Protein AF-A0A1V5BJ91-F1 (afdb_monomer)

Solvent-accessible surface area (backbone atoms only — not comparable to full-atom values): 29374 Å² total; per-residue (Å²): 130,86,78,80,78,61,57,25,92,86,73,75,74,39,47,30,72,80,47,82,57,59,70,78,76,78,72,52,69,65,53,53,50,29,50,52,34,50,55,51,46,52,53,51,51,53,57,59,66,67,35,78,90,39,49,66,51,52,52,52,47,48,52,60,39,53,72,54,36,60,68,90,75,55,56,88,87,44,61,71,61,51,52,46,49,53,50,41,41,36,58,43,37,64,38,96,88,72,43,26,49,47,53,47,45,71,74,65,54,94,64,92,69,52,76,62,35,57,52,40,50,55,58,48,51,72,43,51,59,48,50,27,35,29,76,37,71,40,84,85,48,8,36,34,33,29,33,71,83,81,65,49,75,45,63,33,52,35,54,70,60,38,76,79,59,58,69,52,24,28,31,49,39,37,64,35,72,43,74,97,43,28,30,66,68,68,89,57,49,83,33,58,49,81,54,48,64,62,50,53,52,49,51,55,50,53,52,54,50,55,40,60,76,65,72,49,89,81,83,66,66,64,68,54,36,35,73,38,40,52,54,53,52,24,50,53,53,52,54,70,68,48,75,75,89,64,96,59,101,64,75,88,57,68,66,36,72,52,60,31,48,34,83,51,41,67,64,54,51,54,46,42,72,72,37,90,51,34,45,73,75,45,81,44,54,49,100,85,67,50,79,56,37,34,34,28,41,31,43,46,75,75,78,80,65,95,64,98,62,97,83,69,92,82,68,94,52,53,72,52,30,38,37,40,40,34,70,55,32,38,33,43,37,10,63,37,70,69,47,38,52,49,51,49,50,50,47,52,72,75,34,54,92,47,38,53,81,71,69,82,90,59,87,67,83,76,81,85,92,84,77,94,80,76,101,70,80,56,90,41,73,48,54,47,53,17,49,52,48,31,48,55,49,35,57,76,71,70,53,53,73,67,49,49,53,16,44,48,49,50,52,48,57,47,43,72,71,67,62,71,86,61,88,57,39,47,50,56,16,41,12,50,51,52,43,45,38,56,29,58,68,54,85,85,80,49,64,59,61,46,16,55,77,52,74,42,59,43,70,60,28,52,53,48,27,52,48,53,36,63,76,68,64,36,30,63,32,35,79,90,37,37,83,53,75,68,97,65,99,80,71,98,80,78,74,59,43,53,87,70,42,94,88,112

Secondary structure (DSSP, 8-state):
-----PBPTTSS-SBGGGTTT-------HHHHHHHHHHHHHHHHHHHHHTSGGGHHHHHHHHHHHHTTS-TTT--TT-HHHHHHHHHHHHHT-B-TTSSBHHHHHHHH-SSPPPHHHHHHHHHHHT--EEEEEEEEEETTTEEEEEETTT--EEEEE-TTHHHHPPTT-EEEEEEEEETTEEEE-S-PEEE-GGGHHHHHHHHHHHHHHHHHHTT-S---SHHHHHHTHHHHHHHHHHHHHS----SS-------EEEEEEBS-HHHHHHHHHH-TTEEEEEEEE-TTS-EEEEEEEEE------SS--TT-----PPEEEEEEEETTEEEEEESSHHHHHHHHHHHHHH-TTTBPPP-TTSS-----SS----S---SSHHHHHHHHHHHHHHHHTT--HHHHHHHHHHHHHHHHHH----S-HHHHHHHHHHHHHHHTT-SS--HHHHHHHHT--HHHHHHHHHHHHHHHT-BTT-TTT-SSPPSSS--TT-PPBGGG-TT-

Radius of gyration: 28.63 Å; Cα contacts (8 Å, |Δi|>4): 679; chains: 1; bounding box: 85×77×80 Å

Structure (mmCIF, N/CA/C/O backbone):
data_AF-A0A1V5BJ91-F1
#
_entry.id   AF-A0A1V5BJ91-F1
#
loop_
_atom_site.group_PDB
_atom_site.id
_atom_site.type_symbol
_atom_site.label_atom_id
_atom_site.label_alt_id
_atom_site.label_comp_id
_atom_site.label_asym_id
_atom_site.label_entity_id
_atom_site.label_seq_id
_atom_site.pdbx_PDB_ins_code
_atom_site.Cartn_x
_atom_site.Cartn_y
_atom_site.Cartn_z
_atom_site.occupancy
_atom_site.B_iso_or_equiv
_atom_site.auth_seq_id
_atom_site.auth_comp_id
_atom_site.auth_asym_id
_atom_site.auth_atom_id
_atom_site.pdbx_PDB_model_num
ATOM 1 N N . MET A 1 1 ? -13.075 51.260 29.180 1.00 34.50 1 MET A N 1
ATOM 2 C CA . MET A 1 1 ? -13.580 49.971 29.704 1.00 34.50 1 MET A CA 1
ATOM 3 C C . MET A 1 1 ? -12.516 48.906 29.466 1.00 34.50 1 MET A C 1
ATOM 5 O O . MET A 1 1 ? -12.032 48.839 28.341 1.00 34.50 1 MET A O 1
ATOM 9 N N . PRO A 1 2 ? -12.082 48.136 30.478 1.00 40.62 2 PRO A N 1
ATOM 10 C CA . PRO A 1 2 ? -11.040 47.129 30.297 1.00 40.62 2 PRO A CA 1
ATOM 11 C C . PRO A 1 2 ? -11.606 45.958 29.487 1.00 40.62 2 PRO A C 1
ATOM 13 O O . PRO A 1 2 ? -12.608 45.363 29.877 1.00 40.62 2 PRO A O 1
ATOM 16 N N . GLY A 1 3 ? -10.988 45.655 28.343 1.00 44.25 3 GLY A N 1
ATOM 17 C CA . GLY A 1 3 ? -11.415 44.579 27.451 1.00 44.25 3 GLY A CA 1
ATOM 18 C C . GLY A 1 3 ? -11.381 43.223 28.154 1.00 44.25 3 GLY A C 1
ATOM 19 O O . GLY A 1 3 ? -10.337 42.781 28.636 1.00 44.25 3 GLY A O 1
ATOM 20 N N . THR A 1 4 ? -12.531 42.556 28.216 1.00 50.44 4 THR A N 1
ATOM 21 C CA . THR A 1 4 ? -12.681 41.205 28.760 1.00 50.44 4 THR A CA 1
ATOM 22 C C . THR A 1 4 ? -11.786 40.233 27.989 1.00 50.44 4 THR A C 1
ATOM 24 O O . THR A 1 4 ? -12.073 39.895 26.838 1.00 50.44 4 THR A O 1
ATOM 27 N N . LYS A 1 5 ? -10.693 39.778 28.614 1.00 57.81 5 LYS A N 1
ATOM 28 C CA . LYS A 1 5 ? -9.839 38.711 28.075 1.00 57.81 5 LYS A CA 1
ATOM 29 C C . LYS A 1 5 ? -10.658 37.423 28.015 1.00 57.81 5 LYS A C 1
ATOM 31 O O . LYS A 1 5 ? -10.879 36.789 29.043 1.00 57.81 5 LYS A O 1
ATOM 36 N N . LYS A 1 6 ? -11.127 37.058 26.818 1.00 60.38 6 LYS A N 1
ATOM 37 C CA . LYS A 1 6 ? -11.858 35.806 26.586 1.00 60.38 6 LYS A CA 1
ATOM 38 C C . LYS A 1 6 ? -10.994 34.619 27.037 1.00 60.38 6 LYS A C 1
ATOM 40 O O . LYS A 1 6 ? -9.836 34.484 26.632 1.00 60.38 6 LYS A O 1
ATOM 45 N N . SER A 1 7 ? -11.557 33.789 27.909 1.00 70.31 7 SER A N 1
ATOM 46 C CA . SER A 1 7 ? -10.964 32.533 28.365 1.00 70.31 7 SER A CA 1
ATOM 47 C C . SER A 1 7 ? -10.881 31.526 27.214 1.00 70.31 7 SER A C 1
ATOM 49 O O . SER A 1 7 ? -11.640 31.583 26.246 1.00 70.31 7 SER A O 1
ATOM 51 N N . CYS A 1 8 ? -9.906 30.622 27.285 1.00 65.81 8 CYS A N 1
ATOM 52 C CA . CYS A 1 8 ? -9.668 29.626 26.248 1.00 65.81 8 CYS A CA 1
ATOM 53 C C . CYS A 1 8 ? -10.825 28.602 26.177 1.00 65.81 8 CYS A C 1
ATOM 55 O O . CYS A 1 8 ? -11.201 28.056 27.218 1.00 65.81 8 CYS A O 1
ATOM 57 N N . PRO A 1 9 ? -11.347 28.266 24.978 1.00 62.84 9 PRO A N 1
ATOM 58 C CA . PRO A 1 9 ? -12.502 27.374 24.818 1.00 62.84 9 PRO A CA 1
ATOM 59 C C . PRO A 1 9 ? -12.234 25.903 25.182 1.00 62.84 9 PRO A C 1
ATOM 61 O O . PRO A 1 9 ? -13.166 25.110 25.209 1.00 62.84 9 PRO A O 1
ATOM 64 N N . CYS A 1 10 ? -10.993 25.518 25.503 1.00 67.56 10 CYS A N 1
ATOM 65 C CA . CYS A 1 10 ? -10.664 24.166 25.975 1.00 67.56 10 CYS A CA 1
ATOM 66 C C . CYS A 1 10 ? -11.015 23.910 27.453 1.00 67.56 10 CYS A C 1
ATOM 68 O O . CYS A 1 10 ? -10.713 22.839 27.972 1.00 67.56 10 CYS A O 1
ATOM 70 N N . GLY A 1 11 ? -11.594 24.895 28.149 1.00 61.81 11 GLY A N 1
ATOM 71 C CA . GLY A 1 11 ? -12.008 24.763 29.549 1.00 61.81 11 GLY A CA 1
ATOM 72 C C . GLY A 1 11 ? -10.886 24.951 30.577 1.00 61.81 11 GLY A C 1
ATOM 73 O O . GLY A 1 11 ? -11.110 24.759 31.765 1.00 61.81 11 GLY A O 1
ATOM 74 N N . SER A 1 12 ? -9.685 25.368 30.163 1.00 73.81 12 SER A N 1
ATOM 75 C CA . SER A 1 12 ? -8.521 25.513 31.058 1.00 73.81 12 SER A CA 1
ATOM 76 C C . SER A 1 12 ? -8.519 26.772 31.937 1.00 73.81 12 SER A C 1
ATOM 78 O O . SER A 1 12 ? -7.616 26.944 32.755 1.00 73.81 12 SER A O 1
ATOM 80 N N . GLY A 1 13 ? -9.452 27.706 31.720 1.00 73.19 13 GLY A N 1
ATOM 81 C CA . GLY A 1 13 ? -9.524 28.990 32.434 1.00 73.19 13 GLY A CA 1
ATOM 82 C C . GLY A 1 13 ? -8.414 30.001 32.097 1.00 73.19 13 GLY A C 1
ATOM 83 O O . GLY A 1 13 ? -8.444 31.129 32.580 1.00 73.19 13 GLY A O 1
ATOM 84 N N . ARG A 1 14 ? -7.439 29.645 31.249 1.00 74.94 14 ARG A N 1
ATOM 85 C CA . ARG A 1 14 ? -6.328 30.530 30.847 1.00 74.94 14 ARG A CA 1
ATOM 86 C C . ARG A 1 14 ? -6.708 31.408 29.640 1.00 74.94 14 ARG A C 1
ATOM 88 O O . ARG A 1 14 ? -7.556 30.992 28.849 1.00 74.94 14 ARG A O 1
ATOM 95 N N . PRO A 1 15 ? -6.081 32.586 29.433 1.00 76.44 15 PRO A N 1
ATOM 96 C CA . PRO A 1 15 ? -6.263 33.375 28.209 1.00 76.44 15 PRO A CA 1
ATOM 97 C C . PRO A 1 15 ? -5.859 32.573 26.965 1.00 76.44 15 PRO A C 1
ATOM 99 O O . PRO A 1 15 ? -4.839 31.882 26.998 1.00 76.44 15 PRO A O 1
ATOM 102 N N . TYR A 1 16 ? -6.627 32.683 25.874 1.00 70.69 16 TYR A N 1
ATOM 103 C CA . TYR A 1 16 ? -6.420 31.906 24.639 1.00 70.69 16 TYR A CA 1
ATOM 104 C C . TYR A 1 16 ? -4.967 31.954 24.132 1.00 70.69 16 TYR A C 1
ATOM 106 O O . TYR A 1 16 ? -4.357 30.907 23.922 1.00 70.69 16 TYR A O 1
ATOM 114 N N . GLU A 1 17 ? -4.377 33.147 24.055 1.00 66.19 17 GLU A N 1
ATOM 115 C CA . GLU A 1 17 ? -2.994 33.399 23.609 1.00 66.19 17 GLU A CA 1
ATOM 116 C C . GLU A 1 17 ? -1.922 32.690 24.451 1.00 66.19 17 GLU A C 1
ATOM 118 O O . GLU A 1 17 ? -0.818 32.472 23.969 1.00 66.19 17 GLU A O 1
ATOM 123 N N . LYS A 1 18 ? -2.234 32.322 25.702 1.00 72.31 18 LYS A N 1
ATOM 124 C CA . LYS A 1 18 ? -1.334 31.622 26.639 1.00 72.31 18 LYS A CA 1
ATOM 125 C C . LYS A 1 18 ? -1.731 30.156 26.871 1.00 72.31 18 LYS A C 1
ATOM 127 O O . LYS A 1 18 ? -1.223 29.517 27.791 1.00 72.31 18 LYS A O 1
ATOM 132 N N . CYS A 1 19 ? -2.670 29.634 26.083 1.00 74.12 19 CYS A N 1
ATOM 133 C CA . CYS A 1 19 ? -3.162 28.263 26.173 1.00 74.12 19 CYS A CA 1
ATOM 134 C C . CYS A 1 19 ? -3.175 27.608 24.784 1.00 74.12 19 CYS A C 1
ATOM 136 O O . CYS A 1 19 ? -2.112 27.272 24.275 1.00 74.12 19 CYS A O 1
ATOM 138 N N . CYS A 1 20 ? -4.336 27.455 24.142 1.00 65.25 20 CYS A N 1
ATOM 139 C CA . CYS A 1 20 ? -4.428 26.850 22.808 1.00 65.25 20 CYS A CA 1
ATOM 140 C C . CYS A 1 20 ? -3.846 27.733 21.691 1.00 65.25 20 CYS A C 1
ATOM 142 O O . CYS A 1 20 ? -3.499 27.215 20.634 1.00 65.25 20 CYS A O 1
ATOM 144 N N . GLY A 1 21 ? -3.709 29.041 21.926 1.00 58.97 21 GLY A N 1
ATOM 145 C CA . GLY A 1 21 ? -3.065 29.986 21.012 1.00 58.97 21 GLY A CA 1
ATOM 146 C C . GLY A 1 21 ? -1.539 29.860 20.959 1.00 58.97 21 GLY A C 1
ATOM 147 O O . GLY A 1 21 ? -0.929 30.334 20.005 1.00 58.97 21 GLY A O 1
ATOM 148 N N . VAL A 1 22 ? -0.907 29.161 21.913 1.00 54.69 22 VAL A N 1
ATOM 149 C CA . VAL A 1 22 ? 0.533 28.845 21.869 1.00 54.69 22 VAL A CA 1
ATOM 150 C C . VAL A 1 22 ? 0.757 27.583 21.031 1.00 54.69 22 VAL A C 1
ATOM 152 O O . VAL A 1 22 ? 1.298 26.587 21.499 1.00 54.69 22 VAL A O 1
ATOM 155 N N . ARG A 1 23 ? 0.362 27.595 19.756 1.00 44.75 23 ARG A N 1
ATOM 156 C CA . ARG A 1 23 ? 0.898 26.636 18.778 1.00 44.75 23 ARG A CA 1
ATOM 157 C C . ARG A 1 23 ? 2.163 27.229 18.161 1.00 44.75 23 ARG A C 1
ATOM 159 O O . ARG A 1 23 ? 2.206 27.563 16.984 1.00 44.75 23 ARG A O 1
ATOM 166 N N . LYS A 1 24 ? 3.230 27.342 18.959 1.00 42.47 24 LYS A N 1
ATOM 167 C CA . LYS A 1 24 ? 4.583 27.362 18.385 1.00 42.47 24 LYS A CA 1
ATOM 168 C C . LYS A 1 24 ? 4.884 25.937 17.934 1.00 42.47 24 LYS A C 1
ATOM 170 O O . LYS A 1 24 ? 5.430 25.143 18.694 1.00 42.47 24 LYS A O 1
ATOM 175 N N . VAL A 1 25 ? 4.467 25.589 16.719 1.00 45.81 25 VAL A N 1
ATOM 176 C CA . VAL A 1 25 ? 4.945 24.367 16.070 1.00 45.81 25 VAL A CA 1
ATOM 177 C C . VAL A 1 25 ? 6.404 24.624 15.704 1.00 45.81 25 VAL A C 1
ATOM 179 O O . VAL A 1 25 ? 6.700 25.216 14.671 1.00 45.81 25 VAL A O 1
ATOM 182 N N . TYR A 1 26 ? 7.324 24.252 16.594 1.00 45.22 26 TYR A N 1
ATOM 183 C CA . TYR A 1 26 ? 8.732 24.125 16.238 1.00 45.22 26 TYR A CA 1
ATOM 184 C C . TYR A 1 26 ? 8.843 22.930 15.289 1.00 45.22 26 TYR A C 1
ATOM 186 O O . TYR A 1 26 ? 8.999 21.792 15.724 1.00 45.22 26 TYR A O 1
ATOM 194 N N . TYR A 1 27 ? 8.726 23.164 13.983 1.00 55.75 27 TYR A N 1
ATOM 195 C CA . TYR A 1 27 ? 9.262 22.206 13.027 1.00 55.75 27 TYR A CA 1
ATOM 196 C C . TYR A 1 27 ? 10.779 22.246 13.188 1.00 55.75 27 TYR A C 1
ATOM 198 O O . TYR A 1 27 ? 11.406 23.256 12.871 1.00 55.75 27 TYR A O 1
ATOM 206 N N . SER A 1 28 ? 11.367 21.180 13.735 1.00 75.44 28 SER A N 1
ATOM 207 C CA . SER A 1 28 ? 12.820 21.030 13.702 1.00 75.44 28 SER A CA 1
ATOM 208 C C . SER A 1 28 ? 13.252 21.077 12.236 1.00 75.44 28 SER A C 1
ATOM 210 O O . SER A 1 28 ? 12.824 20.239 11.441 1.00 75.44 28 SER A O 1
ATOM 212 N N . LEU A 1 29 ? 14.061 22.076 11.867 1.00 83.12 29 LEU A N 1
ATOM 213 C CA . LEU A 1 29 ? 14.618 22.185 10.514 1.00 83.12 29 LEU A CA 1
ATOM 214 C C . LEU A 1 29 ? 15.386 20.912 10.141 1.00 83.12 29 LEU A C 1
ATOM 216 O O . LEU A 1 29 ? 15.355 20.493 8.988 1.00 83.12 29 LEU A O 1
ATOM 220 N N . ASP A 1 30 ? 16.009 20.266 11.127 1.00 90.06 30 ASP A N 1
ATOM 221 C CA . ASP A 1 30 ? 16.682 18.985 10.946 1.00 90.06 30 ASP A CA 1
ATOM 222 C C . ASP A 1 30 ? 15.690 17.864 10.600 1.00 90.06 30 ASP A C 1
ATOM 224 O O . ASP A 1 30 ? 15.882 17.139 9.629 1.00 90.06 30 ASP A O 1
ATOM 228 N N . GLN A 1 31 ? 14.546 17.790 11.288 1.00 91.06 31 GLN A N 1
ATOM 229 C CA . GLN A 1 31 ? 13.496 16.814 10.965 1.00 91.06 31 GLN A CA 1
ATOM 230 C C . GLN A 1 31 ? 12.914 17.022 9.556 1.00 91.06 31 GLN A C 1
ATOM 232 O O . GLN A 1 31 ? 12.545 16.061 8.885 1.00 91.06 31 GLN A O 1
ATOM 237 N N . VAL A 1 32 ? 12.847 18.264 9.067 1.00 88.81 32 VAL A N 1
ATOM 238 C CA . VAL A 1 32 ? 12.448 18.541 7.676 1.00 88.81 32 VAL A CA 1
ATOM 239 C C . VAL A 1 32 ? 13.469 17.968 6.687 1.00 88.81 32 VAL A C 1
ATOM 241 O O . VAL A 1 32 ? 13.064 17.376 5.687 1.00 88.81 32 VAL A O 1
ATOM 244 N N . ARG A 1 33 ? 14.772 18.072 6.982 1.00 92.06 33 ARG A N 1
ATOM 245 C CA . ARG A 1 33 ? 15.838 17.462 6.167 1.00 92.06 33 ARG A CA 1
ATOM 246 C C . ARG A 1 33 ? 15.748 15.940 6.166 1.00 92.06 33 ARG A C 1
ATOM 248 O O . ARG A 1 33 ? 15.809 15.354 5.090 1.00 92.06 33 ARG A O 1
ATOM 255 N N . TRP A 1 34 ? 15.505 15.318 7.323 1.00 95.19 34 TRP A N 1
ATOM 256 C CA . TRP A 1 34 ? 15.258 13.874 7.418 1.00 95.19 34 TRP A CA 1
ATOM 257 C C . TRP A 1 34 ? 14.111 13.427 6.512 1.00 95.19 34 TRP A C 1
ATOM 259 O O . TRP A 1 34 ? 14.257 12.459 5.770 1.00 95.19 34 TRP A O 1
ATOM 269 N N . ARG A 1 35 ? 12.985 14.151 6.520 1.00 90.44 35 ARG A N 1
ATOM 270 C CA . ARG A 1 35 ? 11.835 13.835 5.656 1.00 90.44 35 ARG A CA 1
ATOM 271 C C . ARG A 1 35 ? 12.164 13.979 4.174 1.00 90.44 35 ARG A C 1
ATOM 273 O O . ARG A 1 35 ? 11.787 13.114 3.392 1.00 90.44 35 ARG A O 1
ATOM 280 N N . HIS A 1 36 ? 12.872 15.041 3.791 1.00 92.19 36 HIS A N 1
ATOM 281 C CA . HIS A 1 36 ? 13.295 15.231 2.404 1.00 92.19 36 HIS A CA 1
ATOM 282 C C . HIS A 1 36 ? 14.242 14.112 1.949 1.00 92.19 36 HIS A C 1
ATOM 284 O O . HIS A 1 36 ? 14.042 13.531 0.887 1.00 92.19 36 HIS A O 1
ATOM 290 N N . ALA A 1 37 ? 15.232 13.761 2.775 1.00 95.44 37 ALA A N 1
ATOM 291 C CA . ALA A 1 37 ? 16.140 12.649 2.507 1.00 95.44 37 ALA A CA 1
ATOM 292 C C . ALA A 1 37 ? 15.395 11.309 2.394 1.00 95.44 37 ALA A C 1
ATOM 294 O O . ALA A 1 37 ? 15.694 10.522 1.505 1.00 95.44 37 ALA A O 1
ATOM 295 N N . GLY A 1 38 ? 14.385 11.066 3.237 1.00 94.12 38 GLY A N 1
ATOM 296 C CA . GLY A 1 38 ? 13.535 9.877 3.135 1.00 94.12 38 GLY A CA 1
ATOM 297 C C . GLY A 1 38 ? 12.744 9.823 1.827 1.00 94.12 38 GLY A C 1
ATOM 298 O O . GLY A 1 38 ? 12.737 8.796 1.152 1.00 94.12 38 GLY A O 1
ATOM 299 N N . GLN A 1 39 ? 12.115 10.927 1.421 1.00 91.62 39 GLN A N 1
ATOM 300 C CA . GLN A 1 39 ? 11.392 10.992 0.145 1.00 91.62 39 GLN A CA 1
ATOM 301 C C . GLN A 1 39 ? 12.312 10.732 -1.052 1.00 91.62 39 GLN A C 1
ATOM 303 O O . GLN A 1 39 ? 11.964 9.951 -1.938 1.00 91.62 39 GLN A O 1
ATOM 308 N N . GLU A 1 40 ? 13.500 11.331 -1.045 1.00 93.38 40 GLU A N 1
ATOM 309 C CA . GLU A 1 40 ? 14.473 11.156 -2.119 1.00 93.38 40 GLU A CA 1
ATOM 310 C C . GLU A 1 40 ? 15.044 9.732 -2.153 1.00 93.38 40 GLU A C 1
ATOM 312 O O . GLU A 1 40 ? 15.123 9.123 -3.220 1.00 93.38 40 GLU A O 1
ATOM 317 N N . LEU A 1 41 ? 15.342 9.145 -0.989 1.00 95.94 41 LEU A N 1
ATOM 318 C CA . LEU A 1 41 ? 15.795 7.759 -0.889 1.00 95.94 41 LEU A CA 1
ATOM 319 C C . LEU A 1 41 ? 14.749 6.776 -1.432 1.00 95.94 41 LEU A C 1
ATOM 321 O O . LEU A 1 41 ? 15.107 5.839 -2.138 1.00 95.94 41 LEU A O 1
ATOM 325 N N . ARG A 1 42 ? 13.454 6.995 -1.165 1.00 92.94 42 ARG A N 1
ATOM 326 C CA . ARG A 1 42 ? 12.365 6.164 -1.720 1.00 92.94 42 ARG A CA 1
ATOM 327 C C . ARG A 1 42 ? 12.336 6.209 -3.238 1.00 92.94 42 ARG A C 1
ATOM 329 O O . ARG A 1 42 ? 12.209 5.164 -3.871 1.00 92.94 42 ARG A O 1
ATOM 336 N N . ARG A 1 43 ? 12.460 7.410 -3.811 1.00 91.00 43 ARG A N 1
ATOM 337 C CA . ARG A 1 43 ? 12.502 7.607 -5.263 1.00 91.00 43 ARG A CA 1
ATOM 338 C C . ARG A 1 43 ? 13.687 6.853 -5.869 1.00 91.00 43 ARG A C 1
ATOM 340 O O . ARG A 1 43 ? 13.489 6.059 -6.782 1.00 91.00 43 ARG A O 1
ATOM 347 N N . LYS A 1 44 ? 14.887 7.037 -5.305 1.00 95.00 44 LYS A N 1
ATOM 348 C CA . LYS A 1 44 ? 16.119 6.365 -5.748 1.00 95.00 44 LYS A CA 1
ATOM 349 C C . LYS A 1 44 ? 16.036 4.841 -5.628 1.00 95.00 44 LYS A C 1
ATOM 351 O O . LYS A 1 44 ? 16.408 4.150 -6.569 1.00 95.00 44 LYS A O 1
ATOM 356 N N . LEU A 1 45 ? 15.519 4.316 -4.513 1.00 94.62 45 LEU A N 1
ATOM 357 C CA . LEU A 1 45 ? 15.325 2.874 -4.315 1.00 94.62 45 LEU A CA 1
ATOM 358 C C . LEU A 1 45 ? 14.332 2.290 -5.322 1.00 94.62 45 LEU A C 1
ATOM 360 O O . LEU A 1 45 ? 14.595 1.232 -5.883 1.00 94.62 45 LEU A O 1
ATOM 364 N N . GLY A 1 46 ? 13.217 2.982 -5.573 1.00 90.00 46 GLY A N 1
ATOM 365 C CA . GLY A 1 46 ? 12.235 2.558 -6.569 1.00 90.00 46 GLY A CA 1
ATOM 366 C C . GLY A 1 46 ? 12.821 2.513 -7.981 1.00 90.00 46 GLY A C 1
ATOM 367 O O . GLY A 1 46 ? 12.653 1.518 -8.674 1.00 90.00 46 GLY A O 1
ATOM 368 N N . GLU A 1 47 ? 13.558 3.551 -8.384 1.00 89.06 47 GLU A N 1
ATOM 369 C CA . GLU A 1 47 ? 14.231 3.607 -9.691 1.00 89.06 47 GLU A CA 1
ATOM 370 C C . GLU A 1 47 ? 15.335 2.559 -9.833 1.00 89.06 47 GLU A C 1
ATOM 372 O O . GLU A 1 47 ? 15.494 1.970 -10.899 1.00 89.06 47 GLU A O 1
ATOM 377 N N . PHE A 1 48 ? 16.088 2.302 -8.763 1.00 94.12 48 PHE A N 1
ATOM 378 C CA . PHE A 1 48 ? 17.110 1.262 -8.751 1.00 94.12 48 PHE A CA 1
ATOM 379 C C . PHE A 1 48 ? 16.496 -0.135 -8.882 1.00 94.12 48 PHE A C 1
ATOM 381 O O . PHE A 1 48 ? 16.968 -0.937 -9.681 1.00 94.12 48 PHE A O 1
ATOM 388 N N . ALA A 1 49 ? 15.411 -0.408 -8.156 1.00 91.12 49 ALA A N 1
ATOM 389 C CA . ALA A 1 49 ? 14.700 -1.682 -8.211 1.00 91.12 49 ALA A CA 1
ATOM 390 C C . ALA A 1 49 ? 14.034 -1.958 -9.574 1.00 91.12 49 ALA A C 1
ATOM 392 O O . ALA A 1 49 ? 13.836 -3.119 -9.923 1.00 91.12 49 ALA A O 1
ATOM 393 N N . ASP A 1 50 ? 13.698 -0.912 -10.338 1.00 84.06 50 ASP A N 1
ATOM 394 C CA . ASP A 1 50 ? 13.060 -1.004 -11.664 1.00 84.06 50 ASP A CA 1
ATOM 395 C C . ASP A 1 50 ? 14.075 -1.155 -12.820 1.00 84.06 50 ASP A C 1
ATOM 397 O O . ASP A 1 50 ? 13.708 -1.175 -13.996 1.00 84.06 50 ASP A O 1
ATOM 401 N N . GLN A 1 51 ? 15.376 -1.260 -12.520 1.00 81.31 51 GLN A N 1
ATOM 402 C CA . GLN A 1 51 ? 16.400 -1.426 -13.551 1.00 81.31 51 GLN A CA 1
ATOM 403 C C . GLN A 1 51 ? 16.257 -2.767 -14.300 1.00 81.31 51 GLN A C 1
ATOM 405 O O . GLN A 1 51 ? 15.998 -3.803 -13.682 1.00 81.31 51 GLN A O 1
ATOM 410 N N . PRO A 1 52 ? 16.526 -2.807 -15.625 1.00 80.25 52 PRO A N 1
ATOM 411 C CA . PRO A 1 52 ? 16.416 -4.034 -16.422 1.00 80.25 52 PRO A CA 1
ATOM 412 C C . PRO A 1 52 ? 17.277 -5.204 -15.925 1.00 80.25 52 PRO A C 1
ATOM 414 O O . PRO A 1 52 ? 16.927 -6.361 -16.155 1.00 80.25 52 PRO A O 1
ATOM 417 N N . SER A 1 53 ? 18.385 -4.918 -15.235 1.00 83.81 53 SER A N 1
ATOM 418 C CA . SER A 1 53 ? 19.260 -5.917 -14.608 1.00 83.81 53 SER A CA 1
ATOM 419 C C . SER A 1 53 ? 18.527 -6.793 -13.590 1.00 83.81 53 SER A C 1
ATOM 421 O O . SER A 1 53 ? 18.867 -7.966 -13.450 1.00 83.81 53 SER A O 1
ATOM 423 N N . PHE A 1 54 ? 17.494 -6.264 -12.930 1.00 86.62 54 PHE A N 1
ATOM 424 C CA . PHE A 1 54 ? 16.717 -6.977 -11.918 1.00 86.62 54 PHE A CA 1
ATOM 425 C C . PHE A 1 54 ? 15.431 -7.607 -12.464 1.00 86.62 54 PHE A C 1
ATOM 427 O O . PHE A 1 54 ? 14.692 -8.227 -11.704 1.00 86.62 54 PHE A O 1
ATOM 434 N N . ALA A 1 55 ? 15.152 -7.510 -13.769 1.00 76.00 55 ALA A N 1
ATOM 435 C CA . ALA A 1 55 ? 13.877 -7.949 -14.345 1.00 76.00 55 ALA A CA 1
ATOM 436 C C . ALA A 1 55 ? 13.560 -9.435 -14.079 1.00 76.00 55 ALA A C 1
ATOM 438 O O . ALA A 1 55 ? 12.417 -9.788 -13.791 1.00 76.00 55 ALA A O 1
ATOM 439 N N . TRP A 1 56 ? 14.570 -10.310 -14.134 1.00 68.94 56 TRP A N 1
ATOM 440 C CA . TRP A 1 56 ? 14.395 -11.738 -13.842 1.00 68.94 56 TRP A CA 1
ATOM 441 C C . TRP A 1 56 ? 14.132 -12.011 -12.360 1.00 68.94 56 TRP A C 1
ATOM 443 O O . TRP A 1 56 ? 13.278 -12.834 -12.032 1.00 68.94 56 TRP A O 1
ATOM 453 N N . ASP A 1 57 ? 14.846 -11.322 -11.470 1.00 86.69 57 ASP A N 1
ATOM 454 C CA . ASP A 1 57 ? 14.623 -11.391 -10.027 1.00 86.69 57 ASP A CA 1
ATOM 455 C C . ASP A 1 57 ? 13.225 -10.872 -9.662 1.00 86.69 57 ASP A C 1
ATOM 457 O O . ASP A 1 57 ? 12.498 -11.536 -8.925 1.00 86.69 57 ASP A O 1
ATOM 461 N N . ALA A 1 58 ? 12.805 -9.753 -10.254 1.00 79.38 58 ALA A N 1
ATOM 462 C CA . ALA A 1 58 ? 11.474 -9.184 -10.079 1.00 79.38 58 ALA A CA 1
ATOM 463 C C . ALA A 1 58 ? 10.370 -10.144 -10.555 1.00 79.38 58 ALA A C 1
ATOM 465 O O . ALA A 1 58 ? 9.385 -10.343 -9.846 1.00 79.38 58 ALA A O 1
ATOM 466 N N . ALA A 1 59 ? 10.548 -10.798 -11.710 1.00 70.69 59 ALA A N 1
ATOM 467 C CA . ALA A 1 59 ? 9.594 -11.787 -12.215 1.00 70.69 59 ALA A CA 1
ATOM 468 C C . ALA A 1 59 ? 9.463 -13.001 -11.277 1.00 70.69 59 ALA A C 1
ATOM 470 O O . ALA A 1 59 ? 8.349 -13.443 -10.994 1.00 70.69 59 ALA A O 1
ATOM 471 N N . ARG A 1 60 ? 10.582 -13.515 -10.744 1.00 75.75 60 ARG A N 1
ATOM 472 C CA . ARG A 1 60 ? 10.565 -14.611 -9.757 1.00 75.75 60 ARG A CA 1
ATOM 473 C C . ARG A 1 60 ? 9.930 -14.197 -8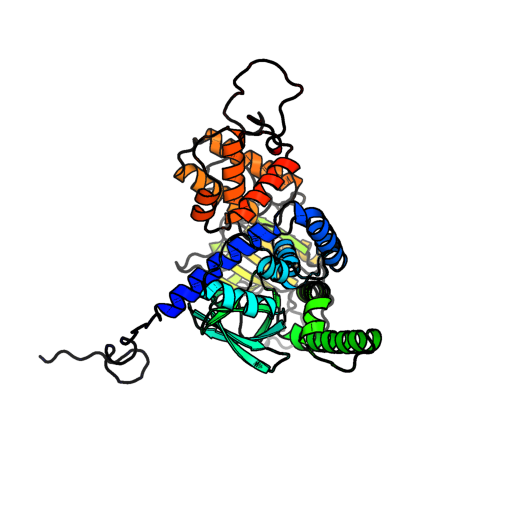.437 1.00 75.75 60 ARG A C 1
ATOM 475 O O . ARG A 1 60 ? 9.169 -14.969 -7.859 1.00 75.75 60 ARG A O 1
ATOM 482 N N . ALA A 1 61 ? 10.243 -12.997 -7.957 1.00 83.50 61 ALA A N 1
ATOM 483 C CA . ALA A 1 61 ? 9.636 -12.447 -6.756 1.00 83.50 61 ALA A CA 1
ATOM 484 C C . ALA A 1 61 ? 8.114 -12.345 -6.933 1.00 83.50 61 ALA A C 1
ATOM 486 O O . ALA A 1 61 ? 7.359 -12.828 -6.091 1.00 83.50 61 ALA A O 1
ATOM 487 N N . GLN A 1 62 ? 7.658 -11.798 -8.059 1.00 79.69 62 GLN A N 1
ATOM 488 C CA . GLN A 1 62 ? 6.237 -11.691 -8.366 1.00 79.69 62 GLN A CA 1
ATOM 489 C C . GLN A 1 62 ? 5.542 -13.058 -8.394 1.00 79.69 62 GLN A C 1
ATOM 491 O O . GLN A 1 62 ? 4.502 -13.209 -7.755 1.00 79.69 62 GLN A O 1
ATOM 496 N N . ASP A 1 63 ? 6.110 -14.049 -9.086 1.00 73.44 63 ASP A N 1
ATOM 497 C CA . ASP A 1 63 ? 5.556 -15.409 -9.137 1.00 73.44 63 ASP A CA 1
ATOM 498 C C . ASP A 1 63 ? 5.437 -16.023 -7.732 1.00 73.44 63 ASP A C 1
ATOM 500 O O . ASP A 1 63 ? 4.372 -16.495 -7.331 1.00 73.44 63 ASP A O 1
ATOM 504 N N . MET A 1 64 ? 6.491 -15.901 -6.919 1.00 81.94 64 MET A N 1
ATOM 505 C CA . MET A 1 64 ? 6.509 -16.383 -5.536 1.00 81.94 64 MET A CA 1
ATOM 506 C C . MET A 1 64 ? 5.476 -15.678 -4.644 1.00 81.94 64 MET A C 1
ATOM 508 O O . MET A 1 64 ? 4.830 -16.313 -3.804 1.00 81.94 64 MET A O 1
ATOM 512 N N . TYR A 1 65 ? 5.332 -14.362 -4.799 1.00 85.50 65 TYR A N 1
ATOM 513 C CA . TYR A 1 65 ? 4.413 -13.553 -4.007 1.00 85.50 65 TYR A CA 1
ATOM 514 C C . TYR A 1 65 ? 2.958 -13.863 -4.362 1.00 85.50 65 TYR A C 1
ATOM 516 O O . TYR A 1 65 ? 2.160 -14.178 -3.477 1.00 85.50 65 TYR A O 1
ATOM 524 N N . LEU A 1 66 ? 2.622 -13.810 -5.654 1.00 76.81 66 LEU A N 1
ATOM 525 C CA . LEU A 1 66 ? 1.268 -14.050 -6.150 1.00 76.81 66 LEU A CA 1
ATOM 526 C C . LEU A 1 66 ? 0.854 -15.514 -5.990 1.00 76.81 66 LEU A C 1
ATOM 528 O O . LEU A 1 66 ? -0.301 -15.774 -5.669 1.00 76.81 66 LEU A O 1
ATOM 532 N N . GLY A 1 67 ? 1.790 -16.460 -6.111 1.00 71.69 67 GLY A N 1
ATOM 533 C CA . GLY A 1 67 ? 1.534 -17.883 -5.887 1.00 71.69 67 GLY A CA 1
ATOM 534 C C . GLY A 1 67 ? 1.103 -18.229 -4.457 1.00 71.69 67 GLY A C 1
ATOM 535 O O . GLY A 1 67 ? 0.569 -19.311 -4.225 1.00 71.69 67 GLY A O 1
ATOM 536 N N . CYS A 1 68 ? 1.303 -17.326 -3.490 1.00 77.94 68 CYS A N 1
ATOM 537 C CA . CYS A 1 68 ? 0.819 -17.503 -2.120 1.00 77.94 68 CYS A CA 1
ATOM 538 C C . CYS A 1 68 ? -0.586 -16.942 -1.880 1.00 77.94 68 CYS A C 1
ATOM 540 O O . CYS A 1 68 ? -1.161 -17.228 -0.832 1.00 77.94 68 CYS A O 1
ATOM 542 N N . ILE A 1 69 ? -1.114 -16.122 -2.789 1.00 71.44 69 ILE A N 1
ATOM 543 C CA . ILE A 1 69 ? -2.419 -15.476 -2.641 1.00 71.44 69 ILE A CA 1
ATOM 544 C C . ILE A 1 69 ? -3.467 -16.339 -3.344 1.00 71.44 69 ILE A C 1
ATOM 546 O O . ILE A 1 69 ? -3.225 -16.860 -4.431 1.00 71.44 69 ILE A O 1
ATOM 550 N N . ASP A 1 70 ? -4.646 -16.484 -2.735 1.00 58.44 70 ASP A N 1
ATOM 551 C CA . ASP A 1 70 ? -5.778 -17.134 -3.395 1.00 58.44 70 ASP A CA 1
ATOM 552 C C . ASP A 1 70 ? -6.086 -16.418 -4.720 1.00 58.44 70 ASP A C 1
ATOM 554 O O . ASP A 1 70 ? -6.328 -15.210 -4.743 1.00 58.44 70 ASP A O 1
ATOM 558 N N . GLN A 1 71 ? -6.084 -17.160 -5.829 1.00 54.94 71 GLN A N 1
ATOM 559 C CA . GLN A 1 71 ? -6.321 -16.621 -7.170 1.00 54.94 71 GLN A CA 1
ATOM 560 C C . GLN A 1 71 ? -7.679 -15.916 -7.295 1.00 54.94 71 GLN A C 1
ATOM 562 O O 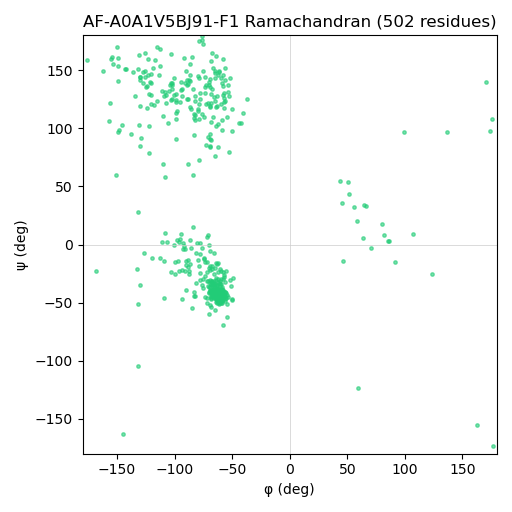. GLN A 1 71 ? -7.818 -15.029 -8.130 1.00 54.94 71 GLN A O 1
ATOM 567 N N . GLN A 1 72 ? -8.662 -16.246 -6.449 1.00 48.62 72 GLN A N 1
ATOM 568 C CA . GLN A 1 72 ? -9.950 -15.544 -6.398 1.00 48.62 72 GLN A CA 1
ATOM 569 C C . GLN A 1 72 ? -9.839 -14.135 -5.794 1.00 48.62 72 GLN A C 1
ATOM 571 O O . GLN A 1 72 ? -10.675 -13.274 -6.067 1.00 48.62 72 GLN A O 1
ATOM 576 N N . LEU A 1 73 ? -8.812 -13.892 -4.976 1.00 50.03 73 LEU A N 1
ATOM 577 C CA . LEU A 1 73 ? -8.494 -12.590 -4.386 1.00 50.03 73 LEU A CA 1
ATOM 578 C C . LEU A 1 73 ? -7.579 -11.754 -5.289 1.00 50.03 73 LEU A C 1
ATOM 580 O O . LEU A 1 73 ? -7.516 -10.532 -5.136 1.00 50.03 73 LEU A O 1
ATOM 584 N N . VAL A 1 74 ? -6.880 -12.399 -6.227 1.00 48.22 74 VAL A N 1
ATOM 585 C CA . VAL A 1 74 ? -6.027 -11.740 -7.218 1.00 48.22 74 VAL A CA 1
ATOM 586 C C . VAL A 1 74 ? -6.891 -11.264 -8.384 1.00 48.22 74 VAL A C 1
ATOM 588 O O . VAL A 1 74 ? -7.157 -11.991 -9.337 1.00 48.22 74 VAL A O 1
ATOM 591 N N . VAL A 1 75 ? -7.316 -10.003 -8.333 1.00 45.78 75 VAL A N 1
ATOM 592 C CA . VAL A 1 75 ? -7.827 -9.322 -9.529 1.00 45.78 75 VAL A CA 1
ATOM 593 C C . VAL A 1 75 ? -6.627 -9.007 -10.426 1.00 45.78 75 VAL A C 1
ATOM 595 O O . VAL A 1 75 ? -5.632 -8.463 -9.938 1.00 45.78 75 VAL A O 1
ATOM 598 N N . GLN A 1 76 ? -6.698 -9.348 -11.718 1.00 38.12 76 GLN A N 1
ATOM 599 C CA . GLN A 1 76 ? -5.674 -8.936 -12.686 1.00 38.12 76 GLN A CA 1
ATOM 600 C C . GLN A 1 76 ? -5.482 -7.408 -12.588 1.00 38.12 76 GLN A C 1
ATOM 602 O O . GLN A 1 76 ? -6.454 -6.655 -12.585 1.00 38.12 76 GLN A O 1
ATOM 607 N N . ASP A 1 77 ? -4.233 -6.961 -12.424 1.00 42.38 77 ASP A N 1
ATOM 608 C CA . ASP A 1 77 ? -3.840 -5.550 -12.257 1.00 42.38 77 ASP A CA 1
ATOM 609 C C . ASP A 1 77 ? -4.332 -4.819 -10.982 1.00 42.38 77 ASP A C 1
ATOM 611 O O . ASP A 1 77 ? -4.573 -3.600 -11.000 1.00 42.38 77 ASP A O 1
ATOM 615 N N . ASP A 1 78 ? -4.436 -5.522 -9.844 1.00 56.34 78 ASP A N 1
ATOM 616 C CA . ASP A 1 78 ? -4.581 -4.881 -8.525 1.00 56.34 78 ASP A CA 1
ATOM 617 C C . ASP A 1 78 ? -3.286 -4.160 -8.105 1.00 56.34 78 ASP A C 1
ATOM 619 O O . ASP A 1 78 ? -2.384 -4.752 -7.508 1.00 56.34 78 ASP A O 1
ATOM 623 N N . ASP A 1 79 ? -3.217 -2.852 -8.383 1.00 58.69 79 ASP A N 1
ATOM 624 C CA . ASP A 1 79 ? -2.089 -1.982 -8.005 1.00 58.69 79 ASP A CA 1
ATOM 625 C C . ASP A 1 79 ? -1.742 -2.104 -6.519 1.00 58.69 79 ASP A C 1
ATOM 627 O O . ASP A 1 79 ? -0.574 -2.082 -6.157 1.00 58.69 79 ASP A O 1
ATOM 631 N N . PHE A 1 80 ? -2.743 -2.285 -5.655 1.00 65.12 80 PHE A N 1
ATOM 632 C CA . PHE A 1 80 ? -2.533 -2.400 -4.214 1.00 65.12 80 PHE A CA 1
ATOM 633 C C . PHE A 1 80 ? -1.737 -3.662 -3.840 1.00 65.12 80 PHE A C 1
ATOM 635 O O . PHE A 1 80 ? -0.825 -3.616 -3.012 1.00 65.12 80 PHE A O 1
ATOM 642 N N . THR A 1 81 ? -2.057 -4.802 -4.457 1.00 71.56 81 THR A N 1
ATOM 643 C CA . THR A 1 81 ? -1.303 -6.049 -4.272 1.00 71.56 81 THR A CA 1
ATOM 644 C C . THR A 1 81 ? 0.087 -5.945 -4.895 1.00 71.56 81 THR A C 1
ATOM 646 O O . THR A 1 81 ? 1.064 -6.373 -4.276 1.00 71.56 81 THR A O 1
ATOM 649 N N . MET A 1 82 ? 0.205 -5.316 -6.067 1.00 75.44 82 MET A N 1
ATOM 650 C CA . MET A 1 82 ? 1.494 -5.134 -6.736 1.00 75.44 82 MET A CA 1
ATOM 651 C C . MET A 1 82 ? 2.424 -4.159 -6.000 1.00 75.44 82 MET A C 1
ATOM 653 O O . MET A 1 82 ? 3.616 -4.432 -5.911 1.00 75.44 82 MET A O 1
ATOM 657 N N . GLU A 1 83 ? 1.911 -3.087 -5.392 1.00 76.44 83 GLU A N 1
ATOM 658 C CA . GLU A 1 83 ? 2.690 -2.176 -4.538 1.00 76.44 83 GLU A CA 1
ATOM 659 C C . GLU A 1 83 ? 3.293 -2.908 -3.334 1.00 76.44 83 GLU A C 1
ATOM 661 O O . GLU A 1 83 ? 4.460 -2.706 -2.995 1.00 76.44 83 GLU A O 1
ATOM 666 N N . ARG A 1 84 ? 2.524 -3.805 -2.706 1.00 82.12 84 ARG A N 1
ATOM 667 C CA . ARG A 1 84 ? 3.008 -4.629 -1.587 1.00 82.12 84 ARG A CA 1
ATOM 668 C C . ARG A 1 84 ? 4.005 -5.692 -2.039 1.00 82.12 84 ARG A C 1
ATOM 670 O O . ARG A 1 84 ? 4.950 -5.978 -1.306 1.00 82.12 84 ARG A O 1
ATOM 677 N N . CYS A 1 85 ? 3.810 -6.264 -3.226 1.00 87.12 85 CYS A N 1
ATOM 678 C CA . CYS A 1 85 ? 4.783 -7.157 -3.847 1.00 87.12 85 CYS A CA 1
ATOM 679 C C . CYS A 1 85 ? 6.101 -6.423 -4.125 1.00 87.12 85 CYS A C 1
ATOM 681 O O . CYS A 1 85 ? 7.166 -6.945 -3.810 1.00 87.12 85 CYS A O 1
ATOM 683 N N . PHE A 1 86 ? 6.036 -5.204 -4.664 1.00 88.31 86 PHE A N 1
ATOM 684 C CA . PHE A 1 86 ? 7.214 -4.404 -4.990 1.00 88.31 86 PHE A CA 1
ATOM 685 C C . PHE A 1 86 ? 7.959 -3.929 -3.738 1.00 88.31 86 PHE A C 1
ATOM 687 O O . PHE A 1 86 ? 9.182 -4.008 -3.683 1.00 88.31 86 PHE A O 1
ATOM 694 N N . GLU A 1 87 ? 7.245 -3.530 -2.681 1.00 90.94 87 GLU A N 1
ATOM 695 C CA . GLU A 1 87 ? 7.880 -3.274 -1.384 1.00 90.94 87 GLU A CA 1
ATOM 696 C C . GLU A 1 87 ? 8.570 -4.533 -0.845 1.00 90.94 87 GLU A C 1
ATOM 698 O O . GLU A 1 87 ? 9.725 -4.482 -0.430 1.00 90.94 87 GLU A O 1
ATOM 703 N N . TRP A 1 88 ? 7.891 -5.680 -0.860 1.00 94.62 88 TRP A N 1
ATOM 704 C CA . TRP A 1 88 ? 8.497 -6.928 -0.405 1.00 94.62 88 TRP A CA 1
ATOM 705 C C . TRP A 1 88 ? 9.750 -7.290 -1.221 1.00 94.62 88 TRP A C 1
ATOM 707 O O . TRP A 1 88 ? 10.764 -7.681 -0.640 1.00 94.62 88 TRP A O 1
ATOM 717 N N . PHE A 1 89 ? 9.710 -7.082 -2.539 1.00 95.31 89 PHE A N 1
ATOM 718 C CA . PHE A 1 89 ? 10.855 -7.257 -3.429 1.00 95.31 89 PHE A CA 1
ATOM 719 C C . PHE A 1 89 ? 12.042 -6.366 -3.035 1.00 95.31 89 PHE A C 1
ATOM 721 O O . PHE A 1 89 ? 13.171 -6.846 -2.967 1.00 95.31 89 PHE A O 1
ATOM 728 N N . ILE A 1 90 ? 11.793 -5.095 -2.703 1.00 96.00 90 ILE A N 1
ATOM 729 C CA . ILE A 1 90 ? 12.863 -4.159 -2.335 1.00 96.00 90 ILE A CA 1
ATOM 730 C C . ILE A 1 90 ? 13.516 -4.527 -0.993 1.00 96.00 90 ILE A C 1
ATOM 732 O O . ILE A 1 90 ? 14.740 -4.487 -0.859 1.00 96.00 90 ILE A O 1
ATOM 736 N N . PHE A 1 91 ? 12.704 -4.841 0.019 1.00 96.62 91 PHE A N 1
ATOM 737 C CA . PHE A 1 91 ? 13.159 -4.875 1.413 1.00 96.62 91 PHE A CA 1
ATOM 738 C C . PHE A 1 91 ? 13.478 -6.270 1.971 1.00 96.62 91 PHE A C 1
ATOM 740 O O . PHE A 1 91 ? 14.225 -6.373 2.952 1.00 96.62 91 PHE A O 1
ATOM 747 N N . ASP A 1 92 ? 12.869 -7.325 1.422 1.00 96.44 92 ASP A N 1
ATOM 748 C CA . ASP A 1 92 ? 12.884 -8.661 2.035 1.00 96.44 92 ASP A CA 1
ATOM 749 C C . ASP A 1 92 ? 13.223 -9.800 1.063 1.00 96.44 92 ASP A C 1
ATOM 751 O O . ASP A 1 92 ? 13.608 -10.877 1.521 1.00 96.44 92 ASP A O 1
ATOM 755 N N . TYR A 1 93 ? 13.050 -9.613 -0.250 1.00 96.38 93 TYR A N 1
ATOM 756 C CA . TYR A 1 93 ? 13.386 -10.641 -1.234 1.00 96.38 93 TYR A CA 1
ATOM 757 C C . TYR A 1 93 ? 14.893 -10.683 -1.481 1.00 96.38 93 TYR A C 1
ATOM 759 O O . TYR A 1 93 ? 15.499 -9.679 -1.853 1.00 96.38 93 TYR A O 1
ATOM 767 N N . TYR A 1 94 ? 15.483 -11.863 -1.305 1.00 95.56 94 TYR A N 1
ATOM 768 C CA . TYR A 1 94 ? 16.871 -12.111 -1.665 1.00 95.56 94 TYR A CA 1
ATOM 769 C C . TYR A 1 94 ? 16.973 -12.358 -3.169 1.00 95.56 94 TYR A C 1
ATOM 771 O O . TYR A 1 94 ? 16.422 -13.337 -3.677 1.00 95.56 94 TYR A O 1
ATOM 779 N N . ILE A 1 95 ? 17.679 -11.471 -3.865 1.00 92.56 95 ILE A N 1
ATOM 780 C CA . ILE A 1 95 ? 17.988 -11.627 -5.284 1.00 92.56 95 ILE A CA 1
ATOM 781 C C . ILE A 1 95 ? 19.106 -12.655 -5.491 1.00 92.56 95 ILE A C 1
ATOM 783 O O . ILE A 1 95 ? 19.695 -13.166 -4.538 1.00 92.56 95 ILE A O 1
ATOM 787 N N . SER A 1 96 ? 19.422 -12.955 -6.751 1.00 88.88 96 SER A N 1
ATOM 788 C CA . SER A 1 96 ? 20.431 -13.952 -7.149 1.00 88.88 96 SER A CA 1
ATOM 789 C C . SER A 1 96 ? 21.795 -13.819 -6.444 1.00 88.88 96 SER A C 1
ATOM 791 O O . SER A 1 96 ? 22.485 -14.822 -6.274 1.00 88.88 96 SER A O 1
ATOM 793 N N . SER A 1 97 ? 22.194 -12.608 -6.034 1.00 89.88 97 SER A N 1
ATOM 794 C CA . SER A 1 97 ? 23.445 -12.350 -5.300 1.00 89.88 97 SER A CA 1
ATOM 795 C C . SER A 1 97 ? 23.412 -12.793 -3.830 1.00 89.88 97 SER A C 1
ATOM 797 O O . SER A 1 97 ? 24.455 -12.840 -3.185 1.00 89.88 97 SER A O 1
ATOM 799 N N . GLY A 1 98 ? 22.236 -13.121 -3.288 1.00 93.19 98 GLY A N 1
ATOM 800 C CA . GLY A 1 98 ? 22.030 -13.431 -1.872 1.00 93.19 98 GLY A CA 1
ATOM 801 C C . GLY A 1 98 ? 21.794 -12.205 -0.984 1.00 93.19 98 GLY A C 1
ATOM 802 O O . GLY A 1 98 ? 21.632 -12.367 0.223 1.00 93.19 98 GLY A O 1
ATOM 803 N N . LEU A 1 99 ? 21.739 -11.005 -1.566 1.00 95.81 99 LEU A N 1
ATOM 804 C CA . LEU A 1 99 ? 21.371 -9.754 -0.897 1.00 95.81 99 LEU A CA 1
ATOM 805 C C . LEU A 1 99 ? 19.939 -9.346 -1.261 1.00 95.81 99 LEU A C 1
ATOM 807 O O . LEU A 1 99 ? 19.362 -9.858 -2.217 1.00 95.81 99 LEU A O 1
ATOM 811 N N . THR A 1 100 ? 19.351 -8.431 -0.500 1.00 97.56 100 THR A N 1
ATOM 812 C CA . THR A 1 100 ? 18.114 -7.733 -0.889 1.00 97.56 100 THR A CA 1
ATOM 813 C C . THR A 1 100 ? 18.422 -6.525 -1.774 1.00 97.56 100 THR A C 1
ATOM 815 O O . THR A 1 100 ? 19.534 -6.004 -1.747 1.00 97.56 100 THR A O 1
ATOM 818 N N . ILE A 1 101 ? 17.436 -6.017 -2.522 1.00 97.81 101 ILE A N 1
ATOM 819 C CA . ILE A 1 101 ? 17.632 -4.831 -3.377 1.00 97.81 101 ILE A CA 1
ATOM 820 C C . ILE A 1 101 ? 18.106 -3.618 -2.572 1.00 97.81 101 ILE A C 1
ATOM 822 O O . ILE A 1 101 ? 18.963 -2.883 -3.047 1.00 97.81 101 ILE A O 1
ATOM 826 N N . ILE A 1 102 ? 17.584 -3.392 -1.361 1.00 97.75 102 ILE A N 1
ATOM 827 C CA . ILE A 1 102 ? 18.034 -2.275 -0.515 1.00 97.75 102 ILE A CA 1
ATOM 828 C C . ILE A 1 102 ? 19.479 -2.446 -0.020 1.00 97.75 102 ILE A C 1
ATOM 830 O O . ILE A 1 102 ? 20.193 -1.455 0.122 1.00 97.75 102 ILE A O 1
ATOM 834 N N . GLU A 1 103 ? 19.928 -3.680 0.214 1.00 97.44 103 GLU A N 1
ATOM 835 C CA . GLU A 1 103 ? 21.323 -3.977 0.563 1.00 97.44 103 GLU A CA 1
ATOM 836 C C . GLU A 1 103 ? 22.233 -3.789 -0.657 1.00 97.44 103 GLU A C 1
ATOM 838 O O . GLU A 1 103 ? 23.229 -3.080 -0.563 1.00 97.44 103 GLU A O 1
ATOM 843 N N . THR A 1 104 ? 21.840 -4.305 -1.824 1.00 97.31 104 THR A N 1
ATOM 844 C CA . THR A 1 104 ? 22.553 -4.081 -3.092 1.00 97.31 104 THR A CA 1
ATOM 845 C C . THR A 1 104 ? 22.597 -2.600 -3.465 1.00 97.31 104 THR A C 1
ATOM 847 O O . THR A 1 104 ? 23.624 -2.109 -3.909 1.00 97.31 104 THR A O 1
ATOM 850 N N . PHE A 1 105 ? 21.523 -1.846 -3.232 1.00 97.38 105 PHE A N 1
ATOM 851 C CA . PHE A 1 105 ? 21.519 -0.394 -3.403 1.00 97.38 105 PHE A CA 1
ATOM 852 C C . PHE A 1 105 ? 22.542 0.268 -2.482 1.00 97.38 105 PHE A C 1
ATOM 854 O O . PHE A 1 105 ? 23.258 1.173 -2.887 1.00 97.38 105 PHE A O 1
ATOM 861 N N . TRP A 1 106 ? 22.630 -0.160 -1.227 1.00 95.19 106 TRP A N 1
ATOM 862 C CA . TRP A 1 106 ? 23.596 0.427 -0.310 1.00 95.19 106 TRP A CA 1
ATOM 863 C C . TRP A 1 106 ? 25.055 0.143 -0.718 1.00 95.19 106 TRP A C 1
ATOM 865 O O . TRP A 1 106 ? 25.903 1.011 -0.513 1.00 95.19 106 TRP A O 1
ATOM 875 N N . GLU A 1 107 ? 25.338 -1.019 -1.313 1.00 93.00 107 GLU A N 1
ATOM 876 C CA . GLU A 1 107 ? 26.688 -1.409 -1.749 1.00 93.00 107 GLU A CA 1
ATOM 877 C C . GLU A 1 107 ? 27.079 -0.834 -3.121 1.00 93.00 107 GLU A C 1
ATOM 879 O O . GLU A 1 107 ? 28.175 -0.293 -3.271 1.00 93.00 107 GLU A O 1
ATOM 884 N N . ASP A 1 108 ? 26.174 -0.897 -4.100 1.00 90.69 108 ASP A N 1
ATOM 885 C CA . ASP A 1 108 ? 26.497 -0.710 -5.519 1.00 90.69 108 ASP A CA 1
ATOM 886 C C . ASP A 1 108 ? 25.930 0.586 -6.125 1.00 90.69 108 ASP A C 1
ATOM 888 O O . ASP A 1 108 ? 26.081 0.832 -7.327 1.00 90.69 108 ASP A O 1
ATOM 892 N N . TYR A 1 109 ? 25.246 1.432 -5.343 1.00 91.62 109 TYR A N 1
ATOM 893 C CA . TYR A 1 109 ? 24.638 2.639 -5.903 1.00 91.62 109 TYR A CA 1
ATOM 894 C C . TYR A 1 109 ? 25.711 3.617 -6.426 1.00 91.62 109 TYR A C 1
ATOM 896 O O . TYR A 1 109 ? 26.586 4.051 -5.675 1.00 91.62 109 TYR A O 1
ATOM 904 N N . PRO A 1 110 ? 25.650 4.014 -7.714 1.00 85.81 110 PRO A N 1
ATOM 905 C CA . PRO A 1 110 ? 26.776 4.659 -8.395 1.00 85.81 110 PRO A CA 1
ATOM 906 C C . PRO A 1 110 ? 27.007 6.121 -7.991 1.00 85.81 110 PRO A C 1
ATOM 908 O O . PRO A 1 110 ? 28.029 6.705 -8.353 1.00 85.81 110 PRO A O 1
ATOM 911 N N . TYR A 1 111 ? 26.062 6.736 -7.276 1.00 90.56 111 TYR A N 1
ATOM 912 C CA . TYR A 1 111 ? 26.127 8.141 -6.881 1.00 90.56 111 TYR A CA 1
ATOM 913 C C . TYR A 1 111 ? 26.254 8.281 -5.362 1.00 90.56 111 TYR A C 1
ATOM 915 O O . TYR A 1 111 ? 25.632 7.519 -4.624 1.00 90.56 111 TYR A O 1
ATOM 923 N N . PRO A 1 112 ? 26.984 9.291 -4.860 1.00 90.06 112 PRO A N 1
ATOM 924 C CA . PRO A 1 112 ? 27.115 9.495 -3.425 1.00 90.06 112 PRO A CA 1
ATOM 925 C C . PRO A 1 112 ? 25.755 9.807 -2.784 1.00 90.06 112 PRO A C 1
ATOM 927 O O . PRO A 1 112 ? 25.038 10.718 -3.208 1.00 90.06 112 PRO A O 1
ATOM 930 N N . LEU A 1 113 ? 25.417 9.051 -1.740 1.00 94.00 113 LEU A N 1
ATOM 931 C CA . LEU A 1 113 ? 24.294 9.342 -0.852 1.00 94.00 113 LEU A CA 1
ATOM 932 C C . LEU A 1 113 ? 24.694 10.430 0.153 1.00 94.00 113 LEU A C 1
ATOM 934 O O . LEU A 1 113 ? 25.830 10.463 0.626 1.00 94.00 113 LEU A O 1
ATOM 938 N N . SER A 1 114 ? 23.754 11.299 0.517 1.00 95.38 114 SER A N 1
ATOM 939 C CA . SER A 1 114 ? 23.942 12.228 1.638 1.00 95.38 114 SER A CA 1
ATOM 940 C C . SER A 1 114 ? 24.082 11.484 2.974 1.00 95.38 114 SER A C 1
ATOM 942 O O . SER A 1 114 ? 23.673 10.328 3.098 1.00 95.38 114 SER A O 1
ATOM 944 N N . ASP A 1 115 ? 24.605 12.148 4.010 1.00 96.25 115 ASP A N 1
ATOM 945 C CA . ASP A 1 115 ? 24.720 11.561 5.357 1.00 96.25 115 ASP A CA 1
ATOM 946 C C . ASP A 1 115 ? 23.365 11.072 5.891 1.00 96.25 115 ASP A C 1
ATOM 948 O O . ASP A 1 115 ? 23.257 9.981 6.454 1.00 96.25 115 ASP A O 1
ATOM 952 N N . TYR A 1 116 ? 22.308 11.852 5.645 1.00 96.88 116 TYR A N 1
ATOM 953 C CA . TYR A 1 116 ? 20.939 11.495 6.003 1.00 96.88 116 TYR A CA 1
ATOM 954 C C . TYR A 1 116 ? 20.480 10.225 5.269 1.00 96.88 116 TYR A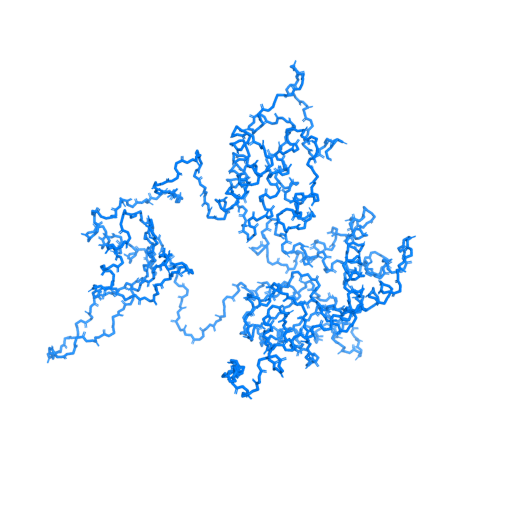 C 1
ATOM 956 O O . TYR A 1 116 ? 19.984 9.298 5.904 1.00 96.88 116 TYR A O 1
ATOM 964 N N . GLU A 1 117 ? 20.679 10.141 3.950 1.00 97.25 117 GLU A N 1
ATOM 965 C CA . GLU A 1 117 ? 20.307 8.961 3.153 1.00 97.25 117 GLU A CA 1
ATOM 966 C C . GLU A 1 117 ? 21.102 7.714 3.557 1.00 97.25 117 GLU A C 1
ATOM 968 O O . GLU A 1 117 ? 20.525 6.634 3.657 1.00 97.25 117 GLU A O 1
ATOM 973 N N . ASN A 1 118 ? 22.394 7.860 3.865 1.00 96.44 118 ASN A N 1
ATOM 974 C CA . ASN A 1 118 ? 23.247 6.771 4.349 1.00 96.44 118 ASN A CA 1
ATOM 975 C C . ASN A 1 118 ? 22.784 6.197 5.694 1.00 96.44 118 ASN A C 1
ATOM 977 O O . ASN A 1 118 ? 22.921 4.998 5.945 1.00 96.44 118 ASN A O 1
ATOM 981 N N . ILE A 1 119 ? 22.255 7.037 6.583 1.00 97.19 119 ILE A N 1
ATOM 982 C CA . ILE A 1 119 ? 21.679 6.578 7.850 1.00 97.19 119 ILE A CA 1
ATOM 983 C C . ILE A 1 119 ? 20.326 5.907 7.593 1.00 97.19 119 ILE A C 1
ATOM 985 O O . ILE A 1 119 ? 20.072 4.817 8.111 1.00 97.19 119 ILE A O 1
ATOM 989 N N . LEU A 1 120 ? 19.479 6.526 6.765 1.00 97.94 120 LEU A N 1
ATOM 990 C CA . LEU A 1 120 ? 18.151 6.003 6.453 1.00 97.94 120 LEU A CA 1
ATOM 991 C C . LEU A 1 120 ? 18.219 4.645 5.760 1.00 97.94 120 LEU A C 1
ATOM 993 O O . LEU A 1 120 ? 17.520 3.741 6.196 1.00 97.94 120 LEU A O 1
ATOM 997 N N . VAL A 1 121 ? 19.079 4.453 4.755 1.00 97.69 121 VAL A N 1
ATOM 998 C CA . VAL A 1 121 ? 19.165 3.178 4.021 1.00 97.69 121 VAL A CA 1
ATOM 999 C C . VAL A 1 121 ? 19.521 2.013 4.947 1.00 97.69 121 VAL A C 1
ATOM 1001 O O . VAL A 1 121 ? 18.911 0.953 4.852 1.00 97.69 121 VAL A O 1
ATOM 1004 N N . LYS A 1 122 ? 20.412 2.228 5.924 1.00 96.44 122 LYS A N 1
ATOM 1005 C CA . LYS A 1 122 ? 20.785 1.215 6.925 1.00 96.44 122 LYS A CA 1
ATOM 1006 C C . LYS A 1 122 ? 19.636 0.911 7.887 1.00 96.44 122 LYS A C 1
ATOM 1008 O O . LYS A 1 122 ? 19.318 -0.251 8.126 1.00 96.44 122 LYS A O 1
ATOM 1013 N N . GLU A 1 123 ? 18.986 1.944 8.421 1.00 96.75 123 GLU A N 1
ATOM 1014 C CA . GLU A 1 123 ? 17.813 1.790 9.299 1.00 96.75 123 GLU A CA 1
ATOM 1015 C C . GLU A 1 123 ? 16.652 1.094 8.565 1.00 96.75 123 GLU A C 1
ATOM 1017 O O . GLU A 1 123 ? 15.943 0.254 9.122 1.00 96.75 123 GLU A O 1
ATOM 1022 N N . TRP A 1 124 ? 16.472 1.412 7.286 1.00 97.44 124 TRP A N 1
ATOM 1023 C CA . TRP A 1 124 ? 15.416 0.880 6.436 1.00 97.44 124 TRP A CA 1
ATOM 1024 C C . TRP A 1 124 ? 15.700 -0.553 5.997 1.00 97.44 124 TRP A C 1
ATOM 1026 O O . TRP A 1 124 ? 14.777 -1.368 6.016 1.00 97.44 124 TRP A O 1
ATOM 1036 N N . ALA A 1 125 ? 16.956 -0.903 5.714 1.00 96.19 125 ALA A N 1
ATOM 1037 C CA . ALA A 1 125 ? 17.369 -2.278 5.451 1.00 96.19 125 ALA A CA 1
ATOM 1038 C C . ALA A 1 125 ? 17.098 -3.191 6.657 1.00 96.19 125 ALA A C 1
ATOM 1040 O O . ALA A 1 125 ? 16.703 -4.340 6.488 1.00 96.19 125 ALA A O 1
ATOM 1041 N N . LEU A 1 126 ? 17.209 -2.683 7.890 1.00 94.25 126 LEU A N 1
ATOM 1042 C CA . LEU A 1 126 ? 16.885 -3.439 9.109 1.00 94.25 126 LEU A CA 1
ATOM 1043 C C . LEU A 1 126 ? 15.382 -3.516 9.419 1.00 94.25 126 LEU A C 1
ATOM 1045 O O . LEU A 1 126 ? 14.959 -4.309 10.268 1.00 94.25 126 LEU A O 1
ATOM 1049 N N . SER A 1 127 ? 14.563 -2.698 8.757 1.00 95.19 127 SER A N 1
ATOM 1050 C CA . SER A 1 127 ? 13.120 -2.688 8.977 1.00 95.19 127 SER A CA 1
ATOM 1051 C C . SER A 1 127 ? 12.467 -3.993 8.500 1.00 95.19 127 SER A C 1
ATOM 1053 O O . SER A 1 127 ? 13.043 -4.790 7.754 1.00 95.19 127 SER A O 1
ATOM 1055 N N . ARG A 1 128 ? 11.226 -4.229 8.931 1.00 94.00 128 ARG A N 1
ATOM 1056 C CA . ARG A 1 128 ? 10.415 -5.390 8.536 1.00 94.00 128 ARG A CA 1
ATOM 1057 C C . ARG A 1 128 ? 8.934 -5.071 8.649 1.00 94.00 128 ARG A C 1
ATOM 1059 O O . ARG A 1 128 ? 8.557 -4.177 9.412 1.00 94.00 128 ARG A O 1
ATOM 1066 N N . ILE A 1 129 ? 8.096 -5.857 7.979 1.00 92.94 129 ILE A N 1
ATOM 1067 C CA . ILE A 1 129 ? 6.666 -5.847 8.284 1.00 92.94 129 ILE A CA 1
ATOM 1068 C C . ILE A 1 129 ? 6.411 -6.359 9.715 1.00 92.94 129 ILE A C 1
ATOM 1070 O O . ILE A 1 129 ? 7.156 -7.184 10.264 1.00 92.94 129 ILE A O 1
ATOM 1074 N N . SER A 1 130 ? 5.351 -5.857 10.340 1.00 94.62 130 SER A N 1
ATOM 1075 C CA . SER A 1 130 ? 4.838 -6.348 11.623 1.00 94.62 130 SER A CA 1
ATOM 1076 C C . SER A 1 130 ? 3.328 -6.140 11.706 1.00 94.62 130 SER A C 1
ATOM 1078 O O . SER A 1 130 ? 2.733 -5.449 10.875 1.00 94.62 130 SER A O 1
ATOM 1080 N N . LEU A 1 131 ? 2.720 -6.727 12.737 1.00 94.00 131 LEU A N 1
ATOM 1081 C CA . LEU A 1 131 ? 1.342 -6.434 13.110 1.00 94.00 131 LEU A CA 1
ATOM 1082 C C . LEU A 1 131 ? 1.299 -5.364 14.195 1.00 94.00 131 LEU A C 1
ATOM 1084 O O . LEU A 1 131 ? 1.981 -5.472 15.219 1.00 94.00 131 LEU A O 1
ATOM 1088 N N . TYR A 1 132 ? 0.443 -4.373 13.994 1.00 94.19 132 TYR A N 1
ATOM 1089 C CA . TYR A 1 132 ? 0.255 -3.264 14.914 1.00 94.19 132 TYR A CA 1
ATOM 1090 C C . TYR A 1 132 ? -1.209 -3.128 15.302 1.00 94.19 132 TYR A C 1
ATOM 1092 O O . TYR A 1 132 ? -2.095 -3.333 14.487 1.00 94.19 132 TYR A O 1
ATOM 1100 N N . GLU A 1 133 ? -1.469 -2.748 16.543 1.00 95.12 133 GLU A N 1
ATOM 1101 C CA . GLU A 1 133 ? -2.797 -2.344 17.002 1.00 95.12 133 GLU A CA 1
ATOM 1102 C C . GLU A 1 133 ? -2.859 -0.821 17.084 1.00 95.12 133 GLU A C 1
ATOM 1104 O O . GLU A 1 133 ? -1.941 -0.182 17.607 1.00 95.12 133 GLU A O 1
ATOM 1109 N N . VAL A 1 134 ? -3.934 -0.231 16.562 1.00 90.19 134 VAL A N 1
ATOM 1110 C CA . VAL A 1 134 ? -4.153 1.217 16.619 1.00 90.19 134 VAL A CA 1
ATOM 1111 C C . VAL A 1 134 ? -4.660 1.583 18.006 1.00 90.19 134 VAL A C 1
ATOM 1113 O O . VAL A 1 134 ? -5.804 1.312 18.362 1.00 90.19 134 VAL A O 1
ATOM 1116 N N . ASN A 1 135 ? -3.807 2.223 18.799 1.00 91.44 135 ASN A N 1
ATOM 1117 C CA . ASN A 1 135 ? -4.120 2.657 20.158 1.00 91.44 135 ASN A CA 1
ATOM 1118 C C . ASN A 1 135 ? -4.773 4.042 20.208 1.00 91.44 135 ASN A C 1
ATOM 1120 O O . ASN A 1 135 ? -5.431 4.360 21.196 1.00 91.44 135 ASN A O 1
ATOM 1124 N N . GLY A 1 136 ? -4.576 4.870 19.185 1.00 83.06 136 GLY A N 1
ATOM 1125 C CA . GLY A 1 136 ? -5.201 6.181 19.103 1.00 83.06 136 GLY A CA 1
ATOM 1126 C C . GLY A 1 136 ? -4.890 6.900 17.800 1.00 83.06 136 GLY A C 1
ATOM 1127 O O . GLY A 1 136 ? -3.897 6.610 17.133 1.00 83.06 136 GLY A O 1
ATOM 1128 N N . VAL A 1 137 ? -5.744 7.861 17.470 1.00 79.19 137 VAL A N 1
ATOM 1129 C CA . VAL A 1 137 ? -5.617 8.728 16.299 1.00 79.19 137 VAL A CA 1
ATOM 1130 C C . VAL A 1 137 ? -5.295 10.135 16.785 1.00 79.19 137 VAL A C 1
ATOM 1132 O O . VAL A 1 137 ? -5.951 10.638 17.698 1.00 79.19 137 VAL A O 1
ATOM 1135 N N . ILE A 1 138 ? -4.287 10.767 16.188 1.00 76.56 138 ILE A N 1
ATOM 1136 C CA . ILE A 1 138 ? -3.949 12.170 16.423 1.00 76.56 138 ILE A CA 1
ATOM 1137 C C . ILE A 1 138 ? -4.416 12.959 15.189 1.00 76.56 138 ILE A C 1
ATOM 1139 O O . ILE A 1 138 ? -3.782 12.860 14.132 1.00 76.56 138 ILE A O 1
ATOM 1143 N N . PRO A 1 139 ? -5.531 13.713 15.282 1.00 65.88 139 PRO A N 1
ATOM 1144 C CA . PRO A 1 139 ? -6.128 14.383 14.131 1.00 65.88 139 PRO A CA 1
ATOM 1145 C C . PRO A 1 139 ? -5.134 15.273 13.379 1.00 65.88 139 PRO A C 1
ATOM 1147 O O . PRO A 1 139 ? -4.458 16.102 13.989 1.00 65.88 139 PRO A O 1
ATOM 1150 N N . ALA A 1 140 ? -5.088 15.116 12.052 1.00 66.19 140 ALA A N 1
ATOM 1151 C CA . ALA A 1 140 ? -4.202 15.846 11.137 1.00 66.19 140 ALA A CA 1
ATOM 1152 C C . ALA A 1 140 ? -2.691 15.701 11.424 1.00 66.19 140 ALA A C 1
ATOM 1154 O O . ALA A 1 140 ? -1.895 16.523 10.971 1.00 66.19 140 ALA A O 1
ATOM 1155 N N . GLU A 1 141 ? -2.287 14.663 12.162 1.00 75.38 141 GLU A N 1
ATOM 1156 C CA . GLU A 1 141 ? -0.884 14.416 12.497 1.00 75.38 141 GLU A CA 1
ATOM 1157 C C . GLU A 1 141 ? -0.470 12.963 12.240 1.00 75.38 141 GLU A C 1
ATOM 1159 O O . GLU A 1 141 ? 0.527 12.727 11.556 1.00 75.38 141 GLU A O 1
ATOM 1164 N N . GLY A 1 142 ? -1.216 11.983 12.759 1.00 82.25 142 GLY A N 1
ATOM 1165 C CA . GLY A 1 142 ? -0.850 10.579 12.599 1.00 82.25 142 GLY A CA 1
ATOM 1166 C C . GLY A 1 142 ? -1.536 9.621 13.565 1.00 82.25 142 GLY A C 1
ATOM 1167 O O . GLY A 1 142 ? -2.610 9.900 14.097 1.00 82.25 142 GLY A O 1
ATOM 1168 N N . LEU A 1 143 ? -0.896 8.480 13.806 1.00 86.38 143 LEU A N 1
ATOM 1169 C CA . LEU A 1 143 ? -1.422 7.377 14.606 1.00 86.38 143 LEU A CA 1
ATOM 1170 C C . LEU A 1 143 ? -0.485 7.031 15.766 1.00 86.38 143 LEU A C 1
ATOM 1172 O O . LEU A 1 143 ? 0.741 7.076 15.648 1.00 86.38 143 LEU A O 1
ATOM 1176 N N . ILE A 1 144 ? -1.073 6.621 16.887 1.00 92.06 144 ILE A N 1
ATOM 1177 C CA . ILE A 1 144 ? -0.369 5.929 17.965 1.00 92.06 144 ILE A CA 1
ATOM 1178 C C . ILE A 1 144 ? -0.650 4.445 17.786 1.00 92.06 144 ILE A C 1
ATOM 1180 O O . ILE A 1 144 ? -1.783 3.997 17.966 1.00 92.06 144 ILE A O 1
ATOM 1184 N N . ILE A 1 145 ? 0.386 3.682 17.463 1.00 94.06 145 ILE A N 1
ATOM 1185 C CA . ILE A 1 145 ? 0.282 2.247 17.216 1.00 94.06 145 ILE A CA 1
ATOM 1186 C C . ILE A 1 145 ? 1.130 1.463 18.213 1.00 94.06 145 ILE A C 1
ATOM 1188 O O . ILE A 1 145 ? 2.140 1.952 18.723 1.00 94.06 145 ILE A O 1
ATOM 1192 N N . LYS A 1 146 ? 0.731 0.228 18.498 1.00 97.00 146 LYS A N 1
ATOM 1193 C CA . LYS A 1 146 ? 1.482 -0.705 19.338 1.00 97.00 146 LYS A CA 1
ATOM 1194 C C . LYS A 1 146 ? 1.869 -1.922 18.517 1.00 97.00 146 LYS A C 1
ATOM 1196 O O . LYS A 1 146 ? 0.993 -2.638 18.046 1.00 97.00 146 LYS A O 1
ATOM 1201 N N . ASP A 1 147 ? 3.167 -2.183 18.392 1.00 95.81 147 ASP A N 1
ATOM 1202 C CA . ASP A 1 147 ? 3.659 -3.425 17.794 1.00 95.81 147 ASP A CA 1
ATOM 1203 C C . ASP A 1 147 ? 3.199 -4.601 18.659 1.00 95.81 147 ASP A C 1
ATOM 1205 O O . ASP A 1 147 ? 3.521 -4.693 19.849 1.00 95.81 147 ASP A O 1
ATOM 1209 N N . LEU A 1 148 ? 2.415 -5.500 18.075 1.00 95.12 148 LEU A N 1
ATOM 1210 C CA . LEU A 1 148 ? 1.849 -6.632 18.795 1.00 95.12 148 LEU A CA 1
ATOM 1211 C C . LEU A 1 148 ? 2.914 -7.656 19.195 1.00 95.12 148 LEU A C 1
ATOM 1213 O O . LEU A 1 148 ? 2.700 -8.386 20.167 1.00 95.12 148 LEU A O 1
ATOM 1217 N N . LEU A 1 149 ? 4.060 -7.671 18.507 1.00 92.94 149 LEU A N 1
ATOM 1218 C CA . LEU A 1 149 ? 5.134 -8.642 18.706 1.00 92.94 149 LEU A CA 1
ATOM 1219 C C . LEU A 1 149 ? 6.199 -8.133 19.683 1.00 92.94 149 LEU A C 1
ATOM 1221 O O . LEU A 1 149 ? 6.566 -8.856 20.607 1.00 92.94 149 LEU A O 1
ATOM 1225 N N . SER A 1 150 ? 6.670 -6.891 19.522 1.00 89.75 150 SER A N 1
ATOM 1226 C CA . SER A 1 150 ? 7.651 -6.285 20.446 1.00 89.75 150 SER A CA 1
ATOM 1227 C C . SER A 1 150 ? 7.021 -5.558 21.638 1.00 89.75 150 SER A C 1
ATOM 1229 O O . SER A 1 150 ? 7.722 -5.209 22.583 1.00 89.75 150 SER A O 1
ATOM 1231 N N . ARG A 1 151 ? 5.704 -5.306 21.605 1.00 89.88 151 ARG A N 1
ATOM 1232 C CA . ARG A 1 151 ? 4.945 -4.493 22.578 1.00 89.88 151 ARG A CA 1
ATOM 1233 C C . ARG A 1 151 ? 5.349 -3.014 22.643 1.00 89.88 151 ARG A C 1
ATOM 1235 O O . ARG A 1 151 ? 4.783 -2.282 23.459 1.00 89.88 151 ARG A O 1
ATOM 1242 N N . LYS A 1 152 ? 6.251 -2.552 21.770 1.00 93.44 152 LYS A N 1
ATOM 1243 C CA . LYS A 1 152 ? 6.670 -1.148 21.674 1.00 93.44 152 LYS A CA 1
ATOM 1244 C C . LYS A 1 152 ? 5.533 -0.284 21.122 1.00 93.44 152 LYS A C 1
ATOM 1246 O O . LYS A 1 152 ? 4.885 -0.650 20.142 1.00 93.44 152 LYS A O 1
ATOM 1251 N N . LYS A 1 153 ? 5.303 0.876 21.742 1.00 95.38 153 LYS A N 1
ATOM 1252 C CA . LYS A 1 153 ? 4.411 1.916 21.212 1.00 95.38 153 LYS A CA 1
ATOM 1253 C C . LYS A 1 153 ? 5.199 2.865 20.316 1.00 95.38 153 LYS A C 1
ATOM 1255 O O . LYS A 1 153 ? 6.309 3.257 20.672 1.00 95.38 153 LYS A O 1
ATOM 1260 N N . LEU A 1 154 ? 4.617 3.230 19.183 1.00 93.94 154 LEU A N 1
ATOM 1261 C CA . LEU A 1 154 ? 5.201 4.118 18.185 1.00 93.94 154 LEU A CA 1
ATOM 1262 C C . LEU A 1 154 ? 4.193 5.211 17.833 1.00 93.94 154 LEU A C 1
ATOM 1264 O O . LEU A 1 154 ? 2.993 4.951 17.731 1.00 93.94 154 LEU A O 1
ATOM 1268 N N . LYS A 1 155 ? 4.696 6.428 17.635 1.00 92.69 155 LYS A N 1
ATOM 1269 C CA . LYS A 1 155 ? 3.948 7.517 17.012 1.00 92.69 155 LYS A CA 1
ATOM 1270 C C . LYS A 1 155 ? 4.368 7.566 15.550 1.00 92.69 155 LYS A C 1
ATOM 1272 O O . LYS A 1 155 ? 5.536 7.824 15.270 1.00 92.69 155 LYS A O 1
ATOM 1277 N N . VAL A 1 156 ? 3.431 7.286 14.654 1.00 89.31 156 VAL A N 1
ATOM 1278 C CA . VAL A 1 156 ? 3.667 7.272 13.210 1.00 89.31 156 VAL A CA 1
ATOM 1279 C C . VAL A 1 156 ? 2.960 8.460 12.587 1.00 89.31 156 VAL A C 1
ATOM 1281 O O . VAL A 1 156 ? 1.771 8.670 12.828 1.00 89.31 156 VAL A O 1
ATOM 1284 N N . ARG A 1 157 ? 3.694 9.250 11.809 1.00 82.12 157 ARG A N 1
ATOM 1285 C CA . ARG A 1 157 ? 3.167 10.395 11.076 1.00 82.12 157 ARG A CA 1
ATOM 1286 C C . ARG A 1 157 ? 2.536 9.905 9.776 1.00 82.12 157 ARG A C 1
ATOM 1288 O O . ARG A 1 157 ? 3.245 9.473 8.877 1.00 82.12 157 ARG A O 1
ATOM 1295 N N . ASP A 1 158 ? 1.217 10.015 9.683 1.00 71.06 158 ASP A N 1
ATOM 1296 C CA . ASP A 1 158 ? 0.466 9.790 8.447 1.00 71.06 158 ASP A CA 1
ATOM 1297 C C . ASP A 1 158 ? -0.878 10.525 8.525 1.00 71.06 158 ASP A C 1
ATOM 1299 O O . ASP A 1 158 ? -1.786 10.148 9.268 1.00 71.06 158 ASP A O 1
ATOM 1303 N N . ILE A 1 159 ? -0.976 11.621 7.775 1.00 59.03 159 ILE A N 1
ATOM 1304 C CA . ILE A 1 159 ? -2.138 12.514 7.788 1.00 59.03 159 ILE A CA 1
ATOM 1305 C C . ILE A 1 159 ? -3.345 11.850 7.108 1.00 59.03 159 ILE A C 1
ATOM 1307 O O . ILE A 1 159 ? -4.477 12.094 7.521 1.00 59.03 159 ILE A O 1
ATOM 1311 N N . ASN A 1 160 ? -3.109 10.995 6.107 1.00 54.56 160 ASN A N 1
ATOM 1312 C CA . ASN A 1 160 ? -4.162 10.359 5.320 1.00 54.56 160 ASN A CA 1
ATOM 1313 C C . ASN A 1 160 ? -4.722 9.135 6.056 1.00 54.56 160 ASN A C 1
ATOM 1315 O O . ASN A 1 160 ? -5.934 9.001 6.198 1.00 54.56 160 ASN A O 1
ATOM 1319 N N . ALA A 1 161 ? -3.852 8.294 6.623 1.00 56.78 161 ALA A N 1
ATOM 1320 C CA . ALA A 1 161 ? -4.264 7.109 7.378 1.00 56.78 161 ALA A CA 1
ATOM 1321 C C . ALA A 1 161 ? -5.062 7.458 8.652 1.00 56.78 161 ALA A C 1
ATOM 1323 O O . ALA A 1 161 ? -5.921 6.692 9.087 1.00 56.78 161 ALA A O 1
ATOM 1324 N N . ALA A 1 162 ? -4.816 8.632 9.246 1.00 55.19 162 ALA A N 1
ATOM 1325 C CA . ALA A 1 162 ? -5.533 9.106 10.429 1.00 55.19 162 ALA A CA 1
ATOM 1326 C C . ALA A 1 162 ? -7.020 9.437 10.179 1.00 55.19 162 ALA A C 1
ATOM 1328 O O . ALA A 1 162 ? -7.779 9.522 11.143 1.00 55.19 162 ALA A O 1
ATOM 1329 N N . ALA A 1 163 ? -7.451 9.633 8.927 1.00 50.38 163 ALA A N 1
ATOM 1330 C CA . ALA A 1 163 ? -8.845 9.958 8.613 1.00 50.38 163 ALA A CA 1
ATOM 1331 C C . ALA A 1 163 ? -9.761 8.720 8.586 1.00 50.38 163 ALA A C 1
ATOM 1333 O O . ALA A 1 163 ? -10.922 8.815 8.987 1.00 50.38 163 ALA A O 1
ATOM 1334 N N . ASP A 1 164 ? -9.225 7.568 8.170 1.00 57.75 164 ASP A N 1
ATOM 1335 C CA . ASP A 1 164 ? -10.028 6.396 7.794 1.00 57.75 164 ASP A CA 1
ATOM 1336 C C . ASP A 1 164 ? -9.870 5.194 8.745 1.00 57.75 164 ASP A C 1
ATOM 1338 O O . ASP A 1 164 ? -10.656 4.244 8.694 1.00 57.75 164 ASP A O 1
ATOM 1342 N N . ILE A 1 165 ? -8.879 5.218 9.644 1.00 67.88 165 ILE A N 1
ATOM 1343 C CA . ILE A 1 165 ? -8.549 4.083 10.517 1.00 67.88 165 ILE A CA 1
ATOM 1344 C C . ILE A 1 165 ? -9.122 4.270 11.928 1.00 67.88 165 ILE A C 1
ATOM 1346 O O . ILE A 1 165 ? -8.889 5.275 12.599 1.00 67.88 165 ILE A O 1
ATOM 1350 N N . LYS A 1 166 ? -9.841 3.252 12.419 1.00 73.19 166 LYS A N 1
ATOM 1351 C CA . LYS A 1 166 ? -10.440 3.246 13.764 1.00 73.19 166 LYS A CA 1
ATOM 1352 C C . LYS A 1 166 ? -9.462 2.731 14.821 1.00 73.19 166 LYS A C 1
ATOM 1354 O O . LYS A 1 166 ? -8.710 1.786 14.574 1.00 73.19 166 LYS A O 1
ATOM 1359 N N . THR A 1 167 ? -9.538 3.278 16.033 1.00 85.75 167 THR A N 1
ATOM 1360 C CA . THR A 1 167 ? -8.896 2.689 17.220 1.00 85.75 167 THR A CA 1
ATOM 1361 C C . THR A 1 167 ? -9.329 1.229 17.389 1.00 85.75 167 THR A C 1
ATOM 1363 O O . THR A 1 167 ? -10.502 0.910 17.210 1.00 85.75 167 THR A O 1
ATOM 1366 N N . GLY A 1 168 ? -8.384 0.349 17.717 1.00 85.44 168 GLY A N 1
ATOM 1367 C CA . GLY A 1 168 ? -8.582 -1.100 17.814 1.00 85.44 168 GLY A CA 1
ATOM 1368 C C . GLY A 1 168 ? -8.305 -1.867 16.517 1.00 85.44 168 GLY A C 1
ATOM 1369 O O . GLY A 1 168 ? -8.102 -3.077 16.574 1.00 85.44 168 GLY A O 1
ATOM 1370 N N . SER A 1 169 ? -8.225 -1.187 15.366 1.00 86.06 169 SER A N 1
ATOM 1371 C CA . SER A 1 169 ? -7.882 -1.838 14.093 1.00 86.06 169 SER A CA 1
ATOM 1372 C C . SER A 1 169 ? -6.487 -2.465 14.147 1.00 86.06 169 SER A C 1
ATOM 1374 O O . SER A 1 169 ? -5.578 -1.943 14.805 1.00 86.06 169 SER A O 1
ATOM 1376 N N . ILE A 1 170 ? -6.313 -3.564 13.418 1.00 87.31 170 ILE A N 1
ATOM 1377 C CA . ILE A 1 170 ? -5.043 -4.276 13.283 1.00 87.31 170 ILE A CA 1
ATOM 1378 C C . ILE A 1 170 ? -4.421 -3.924 11.943 1.00 87.31 170 ILE A C 1
ATOM 1380 O O . ILE A 1 170 ? -5.049 -4.090 10.906 1.00 87.31 170 ILE A O 1
ATOM 1384 N N . LEU A 1 171 ? -3.186 -3.444 11.951 1.00 88.62 171 LEU A N 1
ATOM 1385 C CA . LEU A 1 171 ? -2.469 -3.053 10.746 1.00 88.62 171 LEU A CA 1
ATOM 1386 C C . LEU A 1 171 ? -1.365 -4.062 10.442 1.00 88.62 171 LEU A C 1
ATOM 1388 O O . LEU A 1 171 ? -0.558 -4.362 11.324 1.00 88.62 171 LEU A O 1
ATOM 1392 N N . LEU A 1 172 ? -1.287 -4.534 9.197 1.00 88.94 172 LEU A N 1
ATOM 1393 C CA . LEU A 1 172 ? -0.084 -5.178 8.664 1.00 88.94 172 LEU A CA 1
ATOM 1394 C C . LEU A 1 172 ? 0.685 -4.151 7.839 1.00 88.94 172 LEU A C 1
ATOM 1396 O O . LEU A 1 172 ? 0.238 -3.781 6.753 1.00 88.94 172 LEU A O 1
ATOM 1400 N N . MET A 1 173 ? 1.823 -3.693 8.361 1.00 89.44 173 MET A N 1
ATOM 1401 C CA . MET A 1 173 ? 2.602 -2.608 7.759 1.00 89.44 173 MET A CA 1
ATOM 1402 C C . MET A 1 173 ? 4.097 -2.745 8.024 1.00 89.44 173 MET A C 1
ATOM 1404 O O . MET A 1 173 ? 4.510 -3.396 8.983 1.00 89.44 173 MET A O 1
ATOM 1408 N N . ARG A 1 174 ? 4.905 -2.062 7.213 1.00 93.38 174 ARG A N 1
ATOM 1409 C CA . ARG A 1 174 ? 6.290 -1.710 7.535 1.00 93.38 174 ARG A CA 1
ATOM 1410 C C . ARG A 1 174 ? 6.335 -0.270 8.034 1.00 93.38 174 ARG A C 1
ATOM 1412 O O . ARG A 1 174 ? 5.797 0.636 7.398 1.00 93.38 174 ARG A O 1
ATOM 1419 N N . VAL A 1 175 ? 6.972 -0.074 9.183 1.00 94.19 175 VAL A N 1
ATOM 1420 C CA . VAL A 1 175 ? 7.173 1.243 9.795 1.00 94.19 175 VAL A CA 1
ATOM 1421 C C . VAL A 1 175 ? 8.639 1.621 9.635 1.00 94.19 175 VAL A C 1
ATOM 1423 O O . VAL A 1 175 ? 9.516 0.890 10.097 1.00 94.19 175 VAL A O 1
ATOM 1426 N N . LEU A 1 176 ? 8.896 2.749 8.979 1.00 95.12 176 LEU A N 1
ATOM 1427 C CA . LEU A 1 176 ? 10.230 3.270 8.703 1.00 95.12 176 LEU A CA 1
ATOM 1428 C C . LEU A 1 176 ? 10.564 4.401 9.666 1.00 95.12 176 LEU A C 1
ATOM 1430 O O . LEU A 1 176 ? 9.722 5.243 9.975 1.00 95.12 176 LEU A O 1
ATOM 1434 N N . LYS A 1 177 ? 11.804 4.418 10.148 1.00 95.19 177 LYS A N 1
ATOM 1435 C CA . LYS A 1 177 ? 12.333 5.503 10.973 1.00 95.19 177 LYS A CA 1
ATOM 1436 C C . LYS A 1 177 ? 12.842 6.622 10.068 1.00 95.19 177 LYS A C 1
ATOM 1438 O O . LYS A 1 177 ? 13.550 6.348 9.101 1.00 95.19 177 LYS A O 1
ATOM 1443 N N . VAL A 1 178 ? 12.490 7.863 10.388 1.00 94.44 178 VAL A N 1
ATOM 1444 C CA . VAL A 1 178 ? 12.902 9.067 9.658 1.00 94.44 178 VAL A CA 1
ATOM 1445 C C . VAL A 1 178 ? 13.263 10.136 10.678 1.00 94.44 178 VAL A C 1
ATOM 1447 O O . VAL A 1 178 ? 12.387 10.823 11.203 1.00 94.44 178 VAL A O 1
ATOM 1450 N N . GLY A 1 179 ? 14.552 10.243 11.002 1.00 92.56 179 GLY A N 1
ATOM 1451 C CA . GLY A 1 179 ? 15.022 11.078 12.110 1.00 92.56 179 GLY A CA 1
ATOM 1452 C C . GLY A 1 179 ? 14.395 10.650 13.440 1.00 92.56 179 GLY A C 1
ATOM 1453 O O . GLY A 1 179 ? 14.473 9.481 13.829 1.00 92.56 179 GLY A O 1
ATOM 1454 N N . GLU A 1 180 ? 13.724 11.592 14.101 1.00 89.62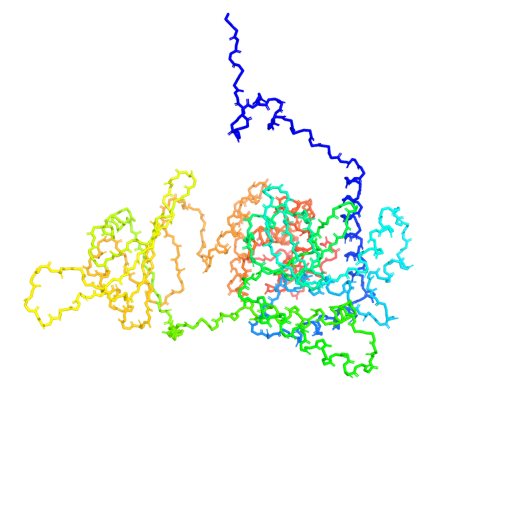 180 GLU A N 1
ATOM 1455 C CA . GLU A 1 180 ? 13.030 11.384 15.382 1.00 89.62 180 GLU A CA 1
ATOM 1456 C C . GLU A 1 180 ? 11.592 10.857 15.222 1.00 89.62 180 GLU A C 1
ATOM 1458 O O . GLU A 1 180 ? 10.891 10.594 16.202 1.00 89.62 180 GLU A O 1
ATOM 1463 N N . GLU A 1 181 ? 11.126 10.711 13.982 1.00 90.94 181 GLU A N 1
ATOM 1464 C CA . GLU A 1 181 ? 9.766 10.291 13.658 1.00 90.94 181 GLU A CA 1
ATOM 1465 C C . GLU A 1 181 ? 9.745 8.907 13.007 1.00 90.94 181 GLU A C 1
ATOM 1467 O O . GLU A 1 181 ? 10.761 8.353 12.586 1.00 90.94 181 GLU A O 1
ATOM 1472 N N . TYR A 1 182 ? 8.541 8.352 12.913 1.00 93.69 182 TYR A N 1
ATOM 1473 C CA . TYR A 1 182 ? 8.270 7.163 12.124 1.00 93.69 182 TYR A CA 1
ATOM 1474 C C . TYR A 1 182 ? 7.221 7.485 11.070 1.00 93.69 182 TYR A C 1
ATOM 1476 O O . TYR A 1 182 ? 6.293 8.255 11.326 1.00 93.69 182 TYR A O 1
ATOM 1484 N N . GLU A 1 183 ? 7.334 6.847 9.918 1.00 90.44 183 GLU A N 1
ATOM 1485 C CA . GLU A 1 183 ? 6.350 6.894 8.842 1.00 90.44 183 GLU A CA 1
ATOM 1486 C C . GLU A 1 183 ? 6.022 5.482 8.365 1.00 90.44 183 GLU A C 1
ATOM 1488 O O . GLU A 1 183 ? 6.739 4.516 8.642 1.00 90.44 183 GLU A O 1
ATOM 1493 N N . PHE A 1 184 ? 4.912 5.349 7.657 1.00 87.00 184 PHE A N 1
ATOM 1494 C CA . PHE A 1 184 ? 4.596 4.110 6.974 1.00 87.00 184 PHE A CA 1
ATOM 1495 C C . PHE A 1 184 ? 5.393 3.987 5.677 1.00 87.00 184 PHE A C 1
ATOM 1497 O O . PHE A 1 184 ? 5.658 4.974 4.992 1.00 87.00 184 PHE A O 1
ATOM 1504 N N . SER A 1 185 ? 5.809 2.766 5.350 1.00 80.81 185 SER A N 1
ATOM 1505 C CA . SER A 1 185 ? 6.573 2.507 4.133 1.00 80.81 185 SER A CA 1
ATOM 1506 C C . SER A 1 185 ? 5.707 2.666 2.875 1.00 80.81 185 SER A C 1
ATOM 1508 O O . SER A 1 185 ? 5.982 3.542 2.062 1.00 80.81 185 SER A O 1
ATOM 1510 N N . THR A 1 186 ? 4.631 1.896 2.737 1.00 70.44 186 THR A N 1
ATOM 1511 C CA . THR A 1 186 ? 3.696 1.965 1.600 1.00 70.44 186 THR A CA 1
ATOM 1512 C C . THR A 1 186 ? 2.257 1.685 2.059 1.00 70.44 186 THR A C 1
ATOM 1514 O O . THR A 1 186 ? 1.959 1.727 3.256 1.00 70.44 186 THR A O 1
ATOM 1517 N N . SER A 1 187 ? 1.375 1.371 1.111 1.00 64.25 187 SER A N 1
ATOM 1518 C CA . SER A 1 187 ? 0.051 0.776 1.276 1.00 64.25 187 SER A CA 1
ATOM 1519 C C . SER A 1 187 ? 0.036 -0.381 2.289 1.00 64.25 187 SER A C 1
ATOM 1521 O O . SER A 1 187 ? 0.479 -1.500 2.023 1.00 64.25 187 SER A O 1
ATOM 1523 N N . GLY A 1 188 ? -0.500 -0.102 3.477 1.00 66.62 188 GLY A N 1
ATOM 1524 C CA . GLY A 1 188 ? -0.773 -1.084 4.522 1.00 66.62 188 GLY A CA 1
ATOM 1525 C C . GLY A 1 188 ? -2.178 -1.669 4.445 1.00 66.62 188 GLY A C 1
ATOM 1526 O O . GLY A 1 188 ? -3.083 -1.070 3.866 1.00 66.62 188 GLY A O 1
ATOM 1527 N N . LEU A 1 189 ? -2.387 -2.822 5.081 1.00 72.19 189 LEU A N 1
ATOM 1528 C CA . LEU A 1 189 ? -3.729 -3.376 5.278 1.00 72.19 189 LEU A CA 1
ATOM 1529 C C . LEU A 1 189 ? -4.240 -3.049 6.674 1.00 72.19 189 LEU A C 1
ATOM 1531 O O . LEU A 1 189 ? -3.602 -3.413 7.662 1.00 72.19 189 LEU A O 1
ATOM 1535 N N . ALA A 1 190 ? -5.409 -2.413 6.737 1.00 78.75 190 ALA A N 1
ATOM 1536 C CA . ALA A 1 190 ? -6.171 -2.249 7.963 1.00 78.75 190 ALA A CA 1
ATOM 1537 C C . ALA A 1 190 ? -7.227 -3.354 8.064 1.00 78.75 190 ALA A C 1
ATOM 1539 O O . ALA A 1 190 ? -8.074 -3.514 7.188 1.00 78.75 190 ALA A O 1
ATOM 1540 N N . LEU A 1 191 ? -7.164 -4.110 9.150 1.00 75.56 191 LEU A N 1
ATOM 1541 C CA . LEU A 1 191 ? -8.074 -5.190 9.485 1.00 75.56 191 LEU A CA 1
ATOM 1542 C C . LEU A 1 191 ? -8.905 -4.822 10.719 1.00 75.56 191 LEU A C 1
ATOM 1544 O O . LEU A 1 191 ? -8.433 -4.081 11.589 1.00 75.56 191 LEU A O 1
ATOM 1548 N N . PRO A 1 192 ? -10.111 -5.391 10.851 1.00 76.62 192 PRO A N 1
ATOM 1549 C CA . PRO A 1 192 ? -10.863 -5.333 12.094 1.00 76.62 192 PRO A CA 1
ATOM 1550 C C . PRO A 1 192 ? -10.109 -5.931 13.294 1.00 76.62 192 PRO A C 1
ATOM 1552 O O . PRO A 1 192 ? -9.209 -6.763 13.153 1.00 76.62 192 PRO A O 1
ATOM 1555 N N . ASP A 1 193 ? -10.533 -5.543 14.493 1.00 82.12 193 ASP A N 1
ATOM 1556 C CA . ASP A 1 193 ? -9.983 -5.992 15.776 1.00 82.12 193 ASP A CA 1
ATOM 1557 C C . ASP A 1 193 ? -10.059 -7.517 15.978 1.00 82.12 193 ASP A C 1
ATOM 1559 O O . ASP A 1 193 ? -9.124 -8.127 16.502 1.00 82.12 193 ASP A O 1
ATOM 1563 N N . TRP A 1 194 ? -11.128 -8.159 15.507 1.00 81.62 194 TRP A N 1
ATOM 1564 C CA . TRP A 1 194 ? -11.332 -9.603 15.637 1.00 81.62 194 TRP A CA 1
ATOM 1565 C C . TRP A 1 194 ? -10.293 -10.443 14.875 1.00 81.62 194 TRP A C 1
ATOM 1567 O O . TRP A 1 194 ? -10.074 -11.602 15.233 1.00 81.62 194 TRP A O 1
ATOM 1577 N N . CYS A 1 195 ? -9.590 -9.875 13.884 1.00 83.81 195 CYS A N 1
ATOM 1578 C CA . CYS A 1 195 ? -8.495 -10.555 13.182 1.00 83.81 195 CYS A CA 1
ATOM 1579 C C . CYS A 1 195 ? -7.253 -10.756 14.065 1.00 83.81 195 CYS A C 1
ATOM 1581 O O . CYS A 1 195 ? -6.406 -11.595 13.752 1.00 83.81 195 CYS A O 1
ATOM 1583 N N . LYS A 1 196 ? -7.127 -10.004 15.168 1.00 88.44 196 LYS A N 1
ATOM 1584 C CA . LYS A 1 196 ? -5.934 -9.956 16.026 1.00 88.44 196 LYS A CA 1
ATOM 1585 C C . LYS A 1 196 ? -5.492 -11.327 16.529 1.00 88.44 196 LYS A C 1
ATOM 1587 O O . LYS A 1 196 ? -4.378 -11.763 16.246 1.00 88.44 196 LYS A O 1
ATOM 1592 N N . GLU A 1 197 ? -6.349 -11.993 17.297 1.00 93.50 197 GLU A N 1
ATOM 1593 C CA . GLU A 1 197 ? -5.995 -13.250 17.964 1.00 93.50 197 GLU A CA 1
ATOM 1594 C C . GLU A 1 197 ? -5.775 -14.406 16.970 1.00 93.50 197 GLU A C 1
ATOM 1596 O O . GLU A 1 197 ? -4.760 -15.103 17.093 1.00 93.50 197 GLU A O 1
ATOM 1601 N N . PRO A 1 198 ? -6.625 -14.599 15.937 1.00 90.88 198 PRO A N 1
ATOM 1602 C CA . PRO A 1 198 ? -6.374 -15.596 14.897 1.00 90.88 198 PRO A CA 1
ATOM 1603 C C . PRO A 1 198 ? -5.033 -15.402 14.177 1.00 90.88 198 PRO A C 1
ATOM 1605 O O . PRO A 1 198 ? -4.276 -16.365 14.021 1.00 90.88 198 PRO A O 1
ATOM 1608 N N . LEU A 1 199 ? -4.699 -14.165 13.789 1.00 89.62 199 LEU A N 1
ATOM 1609 C CA . LEU A 1 199 ? -3.444 -13.861 13.100 1.00 89.62 199 LEU A CA 1
ATOM 1610 C C . LEU A 1 199 ? -2.224 -14.089 13.990 1.00 89.62 199 LEU A C 1
ATOM 1612 O O . LEU A 1 199 ? -1.254 -14.711 13.552 1.00 89.62 199 LEU A O 1
ATOM 1616 N N . LEU A 1 200 ? -2.267 -13.637 15.248 1.00 94.50 200 LEU A N 1
ATOM 1617 C CA . LEU A 1 200 ? -1.171 -13.858 16.193 1.00 94.50 200 LEU A CA 1
ATOM 1618 C C . LEU A 1 200 ? -0.937 -15.349 16.445 1.00 94.50 200 LEU A C 1
ATOM 1620 O O . LEU A 1 200 ? 0.213 -15.792 16.471 1.00 94.50 200 LEU A O 1
ATOM 1624 N N . LYS A 1 201 ? -2.010 -16.138 16.573 1.00 94.19 201 LYS A N 1
ATOM 1625 C CA . LYS A 1 201 ? -1.912 -17.592 16.734 1.00 94.19 201 LYS A CA 1
ATOM 1626 C C . LYS A 1 201 ? -1.273 -18.252 15.508 1.00 94.19 201 LYS A C 1
ATOM 1628 O O . LYS A 1 201 ? -0.364 -19.067 15.680 1.00 94.19 201 LYS A O 1
ATOM 1633 N N . ARG A 1 202 ? -1.693 -17.877 14.292 1.00 94.56 202 ARG A N 1
ATOM 1634 C CA . ARG A 1 202 ? -1.135 -18.406 13.032 1.00 94.56 202 ARG A CA 1
ATOM 1635 C C . ARG A 1 202 ? 0.348 -18.054 12.882 1.00 94.56 202 ARG A C 1
ATOM 1637 O O . ARG A 1 202 ? 1.155 -18.947 12.638 1.00 94.56 202 ARG A O 1
ATOM 1644 N N . LEU A 1 203 ? 0.730 -16.801 13.147 1.00 94.44 203 LEU A N 1
ATOM 1645 C CA . LEU A 1 203 ? 2.132 -16.356 13.149 1.00 94.44 203 LEU A CA 1
ATOM 1646 C C . LEU A 1 203 ? 2.994 -17.144 14.141 1.00 94.44 203 LEU A C 1
ATOM 1648 O O . LEU A 1 203 ? 4.100 -17.562 13.815 1.00 94.44 203 LEU A O 1
ATOM 1652 N N . GLN A 1 204 ? 2.508 -17.368 15.363 1.00 94.31 204 GLN A N 1
ATOM 1653 C CA . GLN A 1 204 ? 3.252 -18.134 16.367 1.00 94.31 204 GLN A CA 1
ATOM 1654 C C . GLN A 1 204 ? 3.411 -19.611 15.986 1.00 94.31 204 GLN A C 1
ATOM 1656 O O . GLN A 1 204 ? 4.426 -20.227 16.318 1.00 94.31 204 GLN A O 1
ATOM 1661 N N . GLN A 1 205 ? 2.412 -20.202 15.328 1.00 94.75 205 GLN A N 1
ATOM 1662 C CA . GLN A 1 205 ? 2.478 -21.577 14.835 1.00 94.75 205 GLN A CA 1
ATOM 1663 C C . GLN A 1 205 ? 3.495 -21.709 13.698 1.00 94.75 205 GLN A C 1
ATOM 1665 O O . GLN A 1 205 ? 4.433 -22.493 13.838 1.00 94.75 205 GLN A O 1
ATOM 1670 N N . ASP A 1 206 ? 3.382 -20.893 12.648 1.00 94.88 206 ASP A N 1
ATOM 1671 C CA . ASP A 1 206 ? 4.309 -20.950 11.511 1.00 94.88 206 ASP A CA 1
ATOM 1672 C C . ASP A 1 206 ? 5.736 -20.556 11.917 1.00 94.88 206 ASP A C 1
ATOM 1674 O O . ASP A 1 206 ? 6.688 -21.190 11.474 1.00 94.88 206 ASP A O 1
ATOM 1678 N N . ARG A 1 207 ? 5.922 -19.613 12.854 1.00 94.38 207 ARG A N 1
ATOM 1679 C CA . ARG A 1 207 ? 7.258 -19.304 13.393 1.00 94.38 207 ARG A CA 1
ATOM 1680 C C . ARG A 1 207 ? 7.903 -20.498 14.087 1.00 94.38 207 ARG A C 1
ATOM 1682 O O . ARG A 1 207 ? 9.106 -20.711 13.948 1.00 94.38 207 ARG A O 1
ATOM 1689 N N . ARG A 1 208 ? 7.133 -21.261 14.870 1.00 92.12 208 ARG A N 1
ATOM 1690 C CA . ARG A 1 208 ? 7.657 -22.472 15.522 1.00 92.12 208 ARG A CA 1
ATOM 1691 C C . ARG A 1 208 ? 8.080 -23.502 14.483 1.00 92.12 208 ARG A C 1
ATOM 1693 O O . ARG A 1 208 ? 9.171 -24.042 14.613 1.00 92.12 208 ARG A O 1
ATOM 1700 N N . GLN A 1 209 ? 7.258 -23.717 13.458 1.00 91.94 209 GLN A N 1
ATOM 1701 C CA . GLN A 1 209 ? 7.585 -24.624 12.361 1.00 91.94 209 GLN A CA 1
ATOM 1702 C C . GLN A 1 209 ? 8.838 -24.162 11.605 1.00 91.94 209 GLN A C 1
ATOM 1704 O O . GLN A 1 209 ? 9.799 -24.913 11.511 1.00 91.94 209 GLN A O 1
ATOM 1709 N N . TYR A 1 210 ? 8.888 -22.894 11.197 1.00 93.50 210 TYR A N 1
ATOM 1710 C CA . TYR A 1 210 ? 10.023 -22.288 10.502 1.00 93.50 210 TYR A CA 1
ATOM 1711 C C . TYR A 1 210 ? 11.371 -22.537 11.203 1.00 93.50 210 TYR A C 1
ATOM 1713 O O . TYR A 1 210 ? 12.343 -22.936 10.565 1.00 93.50 210 TYR A O 1
ATOM 1721 N N . TYR A 1 211 ? 11.442 -22.335 12.524 1.00 93.12 211 TYR A N 1
ATOM 1722 C CA . TYR A 1 211 ? 12.685 -22.551 13.273 1.00 93.12 211 TYR A CA 1
ATOM 1723 C C . TYR A 1 211 ? 12.990 -24.018 13.573 1.00 93.12 211 TYR A C 1
ATOM 1725 O O . TYR A 1 211 ? 14.157 -24.353 13.777 1.00 93.12 211 TYR A O 1
ATOM 1733 N N . ASN A 1 212 ? 11.972 -24.879 13.620 1.00 89.75 212 ASN A N 1
ATOM 1734 C CA . ASN A 1 212 ? 12.185 -26.319 13.719 1.00 89.75 212 ASN A CA 1
ATOM 1735 C C . ASN A 1 212 ? 12.795 -26.852 12.414 1.00 89.75 212 ASN A C 1
ATOM 1737 O O . ASN A 1 212 ? 13.784 -27.575 12.470 1.00 89.75 212 ASN A O 1
ATOM 1741 N N . ASP A 1 213 ? 12.277 -26.413 11.264 1.00 89.81 213 ASP A N 1
ATOM 1742 C CA . ASP A 1 213 ? 12.753 -26.832 9.941 1.00 89.81 213 ASP A CA 1
ATOM 1743 C C . ASP A 1 213 ? 14.190 -26.352 9.673 1.00 89.81 213 ASP A C 1
ATOM 1745 O O . ASP A 1 213 ? 15.010 -27.102 9.151 1.00 89.81 213 ASP A O 1
ATOM 1749 N N . LYS A 1 214 ? 14.538 -25.121 10.084 1.00 87.44 214 LYS A N 1
ATOM 1750 C CA . LYS A 1 214 ? 15.901 -24.571 9.930 1.00 87.44 214 LYS A CA 1
ATOM 1751 C C . LYS A 1 214 ? 16.910 -25.038 10.988 1.00 87.44 214 LYS A C 1
ATOM 1753 O O . LYS A 1 214 ? 18.039 -24.552 10.984 1.00 87.44 214 LYS A O 1
ATOM 1758 N N . MET A 1 215 ? 16.513 -25.902 11.929 1.00 81.75 215 MET A N 1
ATOM 1759 C CA 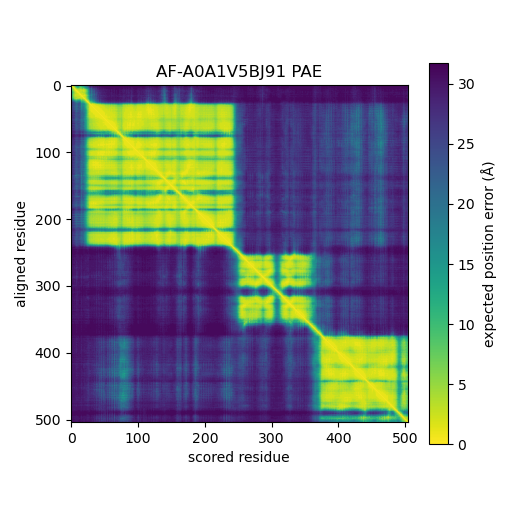. MET A 1 215 ? 17.367 -26.414 13.019 1.00 81.75 215 MET A CA 1
ATOM 1760 C C . MET A 1 215 ? 18.208 -25.329 13.729 1.00 81.75 215 MET A C 1
ATOM 1762 O O . MET A 1 215 ? 19.349 -25.553 14.123 1.00 81.75 215 MET A O 1
ATOM 1766 N N . THR A 1 216 ? 17.654 -24.122 13.886 1.00 78.69 216 THR A N 1
ATOM 1767 C CA . THR A 1 216 ? 18.385 -22.954 14.404 1.00 78.69 216 THR A CA 1
ATOM 1768 C C . THR A 1 216 ? 18.012 -22.664 15.860 1.00 78.69 216 THR A C 1
ATOM 1770 O O . THR A 1 216 ? 16.836 -22.681 16.240 1.00 78.69 216 THR A O 1
ATOM 1773 N N . SER A 1 217 ? 19.015 -22.351 16.688 1.00 68.44 217 SER A N 1
ATOM 1774 C CA . SER A 1 217 ? 18.841 -22.021 18.112 1.00 68.44 217 SER A CA 1
ATOM 1775 C C . SER A 1 217 ? 18.328 -20.591 18.349 1.00 68.44 217 SER A C 1
ATOM 1777 O O . SER A 1 217 ? 17.586 -20.349 19.302 1.00 68.44 217 SER A O 1
ATOM 1779 N N . ILE A 1 218 ? 18.660 -19.642 17.467 1.00 74.75 218 ILE A N 1
ATOM 1780 C CA . ILE A 1 218 ? 18.248 -18.233 17.558 1.00 74.75 218 ILE A CA 1
ATOM 1781 C C . ILE A 1 218 ? 16.827 -18.053 17.002 1.00 74.75 218 ILE A C 1
ATOM 1783 O O . ILE A 1 218 ? 16.609 -18.070 15.793 1.00 74.75 218 ILE A O 1
ATOM 1787 N N . ARG A 1 219 ? 15.847 -17.831 17.889 1.00 81.50 219 ARG A N 1
ATOM 1788 C CA . ARG A 1 219 ? 14.404 -17.777 17.561 1.00 81.50 219 ARG A CA 1
ATOM 1789 C C . ARG A 1 219 ? 13.815 -16.362 17.635 1.00 81.50 219 ARG A C 1
ATOM 1791 O O . ARG A 1 219 ? 12.893 -16.086 18.409 1.00 81.50 219 ARG A O 1
ATOM 1798 N N . GLY A 1 220 ? 14.376 -15.449 16.846 1.00 86.94 220 GLY A N 1
ATOM 1799 C CA . GLY A 1 220 ? 13.929 -14.054 16.757 1.00 86.94 220 GLY A CA 1
ATOM 1800 C C . GLY A 1 220 ? 12.630 -13.857 15.960 1.00 86.94 220 GLY A C 1
ATOM 1801 O O . GLY A 1 220 ? 12.099 -14.769 15.339 1.00 86.94 220 GLY A O 1
ATOM 1802 N N . TRP A 1 221 ? 12.086 -12.637 15.966 1.00 91.75 221 TRP A N 1
ATOM 1803 C CA . TRP A 1 221 ? 11.018 -12.250 15.027 1.00 91.75 221 TRP A CA 1
ATOM 1804 C C . TRP A 1 221 ? 11.571 -11.713 13.700 1.00 91.75 221 TRP A C 1
ATOM 1806 O O . TRP A 1 221 ? 10.888 -11.807 12.691 1.00 91.75 221 TRP A O 1
ATOM 1816 N N . GLY A 1 222 ? 12.794 -11.168 13.695 1.00 91.06 222 GLY A N 1
ATOM 1817 C CA . GLY A 1 222 ? 13.380 -10.457 12.552 1.00 91.06 222 GLY A CA 1
ATOM 1818 C C . GLY A 1 222 ? 13.459 -11.291 11.274 1.00 91.06 222 GLY A C 1
ATOM 1819 O O . GLY A 1 222 ? 12.703 -11.042 10.340 1.00 91.06 222 GLY A O 1
ATOM 1820 N N . ALA A 1 223 ? 14.336 -12.299 11.270 1.00 90.56 223 ALA A N 1
ATOM 1821 C CA . ALA A 1 223 ? 14.552 -13.174 10.114 1.00 90.56 223 ALA A CA 1
ATOM 1822 C C . ALA A 1 223 ? 13.257 -13.860 9.653 1.00 90.56 223 ALA A C 1
ATOM 1824 O O . ALA A 1 223 ? 12.935 -13.851 8.471 1.00 90.56 223 ALA A O 1
ATOM 1825 N N . TYR A 1 224 ? 12.472 -14.375 10.608 1.00 94.69 224 TYR A N 1
ATOM 1826 C CA . TYR A 1 224 ? 11.182 -15.001 10.327 1.00 94.69 224 TYR A CA 1
ATOM 1827 C C . TYR A 1 224 ? 10.242 -14.081 9.537 1.00 94.69 224 TYR A C 1
ATOM 1829 O O . TYR A 1 224 ? 9.710 -14.485 8.509 1.00 94.69 224 TYR A O 1
ATOM 1837 N N . LEU A 1 225 ? 10.037 -12.845 10.001 1.00 95.00 225 LEU A N 1
ATOM 1838 C CA . LEU A 1 225 ? 9.074 -11.934 9.382 1.00 95.00 225 LEU A CA 1
ATOM 1839 C C . LEU A 1 225 ? 9.534 -11.418 8.022 1.00 95.00 225 LEU A C 1
ATOM 1841 O O . LEU A 1 225 ? 8.675 -11.206 7.175 1.00 95.00 225 LEU A O 1
ATOM 1845 N N . LYS A 1 226 ? 10.845 -11.253 7.803 1.00 93.06 226 LYS A N 1
ATOM 1846 C CA . LYS A 1 226 ? 11.385 -10.932 6.476 1.00 93.06 226 LYS A CA 1
ATOM 1847 C C . LYS A 1 226 ? 11.135 -12.077 5.491 1.00 93.06 226 LYS A C 1
ATOM 1849 O O . LYS A 1 226 ? 10.441 -11.901 4.494 1.00 93.06 226 LYS A O 1
ATOM 1854 N N . GLU A 1 227 ? 11.596 -13.286 5.817 1.00 93.00 227 GLU A N 1
ATOM 1855 C CA . GLU A 1 227 ? 11.476 -14.436 4.910 1.00 93.00 227 GLU A CA 1
ATOM 1856 C C . GLU A 1 227 ? 10.019 -14.863 4.669 1.00 93.00 227 GLU A C 1
ATOM 1858 O O . GLU A 1 227 ? 9.675 -15.353 3.594 1.00 93.00 227 GLU A O 1
ATOM 1863 N N . ARG A 1 228 ? 9.130 -14.682 5.655 1.00 94.75 228 ARG A N 1
ATOM 1864 C CA . ARG A 1 228 ? 7.706 -15.042 5.550 1.00 94.75 228 ARG A CA 1
ATOM 1865 C C . ARG A 1 228 ? 6.796 -13.888 5.140 1.00 94.75 228 ARG A C 1
ATOM 1867 O O . ARG A 1 228 ? 5.585 -14.095 5.082 1.00 94.75 228 ARG A O 1
ATOM 1874 N N . ALA A 1 229 ? 7.331 -12.710 4.821 1.00 93.69 229 ALA A N 1
ATOM 1875 C CA . ALA A 1 229 ? 6.528 -11.517 4.553 1.00 93.69 229 ALA A CA 1
ATOM 1876 C C . ALA A 1 229 ? 5.448 -11.725 3.474 1.00 93.69 229 ALA A C 1
ATOM 1878 O O . ALA A 1 229 ? 4.288 -11.380 3.694 1.00 93.69 229 ALA A O 1
ATOM 1879 N N . HIS A 1 230 ? 5.790 -12.359 2.349 1.00 91.12 230 HIS A N 1
ATOM 1880 C CA . HIS A 1 230 ? 4.849 -12.713 1.277 1.00 91.12 230 HIS A CA 1
ATOM 1881 C C . HIS A 1 230 ? 3.702 -13.634 1.752 1.00 91.12 230 HIS A C 1
ATOM 1883 O O . HIS A 1 230 ? 2.538 -13.369 1.458 1.00 91.12 230 HIS A O 1
ATOM 1889 N N . LYS A 1 231 ? 3.984 -14.651 2.582 1.00 92.25 231 LYS A N 1
ATOM 1890 C CA . LYS A 1 231 ? 2.946 -15.539 3.149 1.00 92.25 231 LYS A CA 1
ATOM 1891 C C . LYS A 1 231 ? 2.050 -14.820 4.149 1.00 92.25 231 LYS A C 1
ATOM 1893 O O . LYS A 1 231 ? 0.839 -14.996 4.136 1.00 92.25 231 LYS A O 1
ATOM 1898 N N . ILE A 1 232 ? 2.639 -13.990 5.009 1.00 92.50 232 ILE A N 1
ATOM 1899 C CA . ILE A 1 232 ? 1.893 -13.202 5.999 1.00 92.50 232 ILE A CA 1
ATOM 1900 C C . ILE A 1 232 ? 0.958 -12.221 5.286 1.00 92.50 232 ILE A C 1
ATOM 1902 O O . ILE A 1 232 ? -0.199 -12.074 5.680 1.00 92.50 232 ILE A O 1
ATOM 1906 N N . ASN A 1 233 ? 1.442 -11.592 4.213 1.00 86.81 233 ASN A N 1
ATOM 1907 C CA . ASN A 1 233 ? 0.639 -10.736 3.352 1.00 86.81 233 ASN A CA 1
ATOM 1908 C C . ASN A 1 233 ? -0.572 -11.479 2.769 1.00 86.81 233 ASN A C 1
ATOM 1910 O O . ASN A 1 233 ? -1.667 -10.914 2.794 1.00 86.81 233 ASN A O 1
ATOM 1914 N N . ALA A 1 234 ? -0.394 -12.720 2.304 1.00 83.69 234 ALA A N 1
ATOM 1915 C CA . ALA A 1 234 ? -1.484 -13.561 1.814 1.00 83.69 234 ALA A CA 1
ATOM 1916 C C . ALA A 1 234 ? -2.498 -13.902 2.917 1.00 83.69 234 ALA A C 1
ATOM 1918 O O . ALA A 1 234 ? -3.692 -13.682 2.738 1.00 83.69 234 ALA A O 1
ATOM 1919 N N . TRP A 1 235 ? -2.040 -14.317 4.104 1.00 85.88 235 TRP A N 1
ATOM 1920 C CA . TRP A 1 235 ? -2.944 -14.621 5.221 1.00 85.88 235 TRP A CA 1
ATOM 1921 C C . TRP A 1 235 ? -3.793 -13.416 5.616 1.00 85.88 235 TRP A C 1
ATOM 1923 O O . TRP A 1 235 ? -4.981 -13.551 5.873 1.00 85.88 235 TRP A O 1
ATOM 1933 N N . VAL A 1 236 ? -3.206 -12.221 5.664 1.00 78.31 236 VAL A N 1
ATOM 1934 C CA . VAL A 1 236 ? -3.948 -10.996 5.995 1.00 78.31 236 VAL A CA 1
ATOM 1935 C C . VAL A 1 236 ? -5.003 -10.680 4.926 1.00 78.31 236 VAL A C 1
ATOM 1937 O O . VAL A 1 236 ? -6.088 -10.235 5.289 1.00 78.31 236 VAL A O 1
ATOM 1940 N N . MET A 1 237 ? -4.750 -10.973 3.645 1.00 71.25 237 MET A N 1
ATOM 1941 C CA . MET A 1 237 ? -5.760 -10.854 2.579 1.00 71.25 237 MET A CA 1
ATOM 1942 C C . MET A 1 237 ? -6.894 -11.882 2.740 1.00 71.25 237 MET A C 1
ATOM 1944 O O . MET A 1 237 ? -8.065 -11.524 2.608 1.00 71.25 237 MET A O 1
ATOM 1948 N N . GLU A 1 238 ? -6.569 -13.128 3.102 1.00 67.75 238 GLU A N 1
ATOM 1949 C CA . GLU A 1 238 ? -7.562 -14.161 3.442 1.00 67.75 238 GLU A CA 1
ATOM 1950 C C . GLU A 1 238 ? -8.441 -13.707 4.619 1.00 67.75 238 GLU A C 1
ATOM 1952 O O . GLU A 1 238 ? -9.665 -13.762 4.550 1.00 67.75 238 GLU A O 1
ATOM 1957 N N . PHE A 1 239 ? -7.842 -13.197 5.701 1.00 63.81 239 PHE A N 1
ATOM 1958 C CA . PHE A 1 239 ? -8.588 -12.715 6.868 1.00 63.81 239 PHE A CA 1
ATOM 1959 C C . PHE A 1 239 ? -9.399 -11.448 6.577 1.00 63.81 239 PHE A C 1
ATOM 1961 O O . PHE A 1 239 ? -10.475 -11.288 7.134 1.00 63.81 239 PHE A O 1
ATOM 1968 N N . GLY A 1 240 ? -8.919 -10.552 5.712 1.00 53.41 240 GLY A N 1
ATOM 1969 C CA . GLY A 1 240 ? -9.667 -9.356 5.315 1.00 53.41 240 GLY A CA 1
ATOM 1970 C C . GLY A 1 240 ? -10.919 -9.657 4.483 1.00 53.41 240 GLY A C 1
ATOM 1971 O O . GLY A 1 240 ? -11.827 -8.831 4.440 1.00 53.41 240 GLY A O 1
ATOM 1972 N N . THR A 1 241 ? -10.976 -10.828 3.845 1.00 46.47 241 THR A N 1
ATOM 1973 C CA . THR A 1 241 ? -12.112 -11.290 3.027 1.00 46.47 241 THR A CA 1
ATOM 1974 C C . THR A 1 241 ? -12.991 -12.319 3.732 1.00 46.47 241 THR A C 1
ATOM 1976 O O . THR A 1 241 ? -14.182 -12.418 3.441 1.00 46.47 241 THR A O 1
ATOM 1979 N N . SER A 1 242 ? -12.437 -13.037 4.708 1.00 38.97 242 SER A N 1
ATOM 1980 C CA . SER A 1 242 ? -13.177 -13.948 5.575 1.00 38.97 242 SER A CA 1
ATOM 1981 C C . SER A 1 242 ? -14.000 -13.144 6.580 1.00 38.97 242 SER A C 1
ATOM 1983 O O . SER A 1 242 ? -13.441 -12.567 7.504 1.00 38.97 242 SER A O 1
ATOM 1985 N N . ASN A 1 243 ? -15.329 -13.115 6.471 1.00 33.69 243 ASN A N 1
ATOM 1986 C CA . ASN A 1 243 ? -16.150 -12.676 7.605 1.00 33.69 243 ASN A CA 1
ATOM 1987 C C . ASN A 1 243 ? -15.824 -13.554 8.834 1.00 33.69 243 ASN A C 1
ATOM 1989 O O . ASN A 1 243 ? -15.639 -14.766 8.685 1.00 33.69 243 ASN A O 1
ATOM 1993 N N . PRO A 1 244 ? -15.761 -13.003 10.061 1.00 31.31 244 PRO A N 1
ATOM 1994 C CA . PRO A 1 244 ? -15.567 -13.836 11.236 1.00 31.31 244 PRO A CA 1
ATOM 1995 C C . PRO A 1 244 ? -16.742 -14.816 11.362 1.00 31.31 244 PRO A C 1
ATOM 1997 O O . PRO A 1 244 ? -17.878 -14.449 11.040 1.00 31.31 244 PRO A O 1
ATOM 2000 N N . PRO A 1 245 ? -16.529 -16.024 11.917 1.00 30.59 245 PRO A N 1
ATOM 2001 C CA . PRO A 1 245 ? -17.624 -16.841 12.407 1.00 30.59 245 PRO A CA 1
ATOM 2002 C C . PRO A 1 245 ? -18.188 -16.139 13.644 1.00 30.59 245 PRO A C 1
ATOM 2004 O O . PRO A 1 245 ? -17.803 -16.408 14.784 1.00 30.59 245 PRO A O 1
ATOM 2007 N N . CYS A 1 246 ? -19.077 -15.174 13.424 1.00 26.83 246 CYS A N 1
ATOM 2008 C CA . CYS A 1 246 ? -19.853 -14.598 14.499 1.00 26.83 246 CYS A CA 1
ATOM 2009 C C . CYS A 1 246 ? -20.732 -15.723 15.052 1.00 26.83 246 CYS A C 1
ATOM 2011 O O . CYS A 1 246 ? -21.547 -16.305 14.335 1.00 26.83 246 CYS A O 1
ATOM 2013 N N . ARG A 1 247 ? -20.537 -16.057 16.333 1.00 27.27 247 ARG A N 1
ATOM 2014 C CA . ARG A 1 247 ? -21.431 -16.913 17.119 1.00 27.27 247 ARG A CA 1
ATOM 2015 C C . ARG A 1 247 ? -22.781 -16.213 17.277 1.00 27.27 247 ARG A C 1
ATOM 2017 O O . ARG A 1 247 ? -23.117 -15.690 18.330 1.00 27.27 247 ARG A O 1
ATOM 2024 N N . SER A 1 248 ? -23.557 -16.225 16.213 1.00 27.25 248 SER A N 1
ATOM 2025 C CA . SER A 1 248 ? -24.998 -16.060 16.217 1.00 27.25 248 SER A CA 1
ATOM 2026 C C . SER A 1 248 ? -25.484 -16.716 14.939 1.00 27.25 248 SER A C 1
ATOM 2028 O O . SER A 1 248 ? -25.021 -16.353 13.864 1.00 27.25 248 SER A O 1
ATOM 2030 N N . ASN A 1 249 ? -26.367 -17.701 15.075 1.00 24.67 249 ASN A N 1
ATOM 2031 C CA . ASN A 1 249 ? -26.991 -18.467 14.000 1.00 24.67 249 ASN A CA 1
ATOM 2032 C C . ASN A 1 249 ? -27.655 -17.571 12.938 1.00 24.67 249 ASN A C 1
ATOM 2034 O O . ASN A 1 249 ? -28.872 -17.408 12.922 1.00 24.67 249 ASN A O 1
ATOM 2038 N N . PHE A 1 250 ? -26.863 -17.021 12.030 1.00 24.78 250 PHE A N 1
ATOM 2039 C CA . PHE A 1 250 ? -27.311 -16.443 10.780 1.00 24.78 250 PHE A CA 1
ATOM 2040 C C . PHE A 1 250 ? -26.455 -17.079 9.698 1.00 24.78 250 PHE A C 1
ATOM 2042 O O . PHE A 1 250 ? -25.357 -16.634 9.391 1.00 24.78 250 PHE A O 1
ATOM 2049 N N . THR A 1 251 ? -26.972 -18.184 9.163 1.00 26.73 251 THR A N 1
ATOM 2050 C CA . THR A 1 251 ? -26.658 -18.650 7.812 1.00 26.73 251 THR A CA 1
ATOM 2051 C C . THR A 1 251 ? -26.514 -17.437 6.899 1.00 26.73 251 THR A C 1
ATOM 2053 O O . THR A 1 251 ? -27.452 -16.633 6.864 1.00 26.73 251 THR A O 1
ATOM 2056 N N . GLU A 1 252 ? -25.388 -17.302 6.191 1.00 31.11 252 GLU A N 1
ATOM 2057 C CA . GLU A 1 252 ? -25.253 -16.379 5.063 1.00 31.11 252 GLU A CA 1
ATOM 2058 C C . GLU A 1 252 ? -26.437 -16.609 4.128 1.00 31.11 252 GLU A C 1
ATOM 2060 O O . GLU A 1 252 ? -26.504 -17.568 3.360 1.00 31.11 252 GLU A O 1
ATOM 2065 N N . ARG A 1 253 ? -27.451 -15.760 4.270 1.00 36.72 253 ARG A N 1
ATOM 2066 C CA . ARG A 1 253 ? -28.579 -15.743 3.365 1.00 36.72 253 ARG A CA 1
ATOM 2067 C C . ARG A 1 253 ? -28.127 -14.911 2.193 1.00 36.72 253 ARG A C 1
ATOM 2069 O O . ARG A 1 253 ? -27.901 -13.716 2.327 1.00 36.72 253 ARG A O 1
ATOM 2076 N N . MET A 1 254 ? -27.981 -15.579 1.060 1.00 37.66 254 MET A N 1
ATOM 2077 C CA . MET A 1 254 ? -27.937 -14.974 -0.260 1.00 37.66 254 MET A CA 1
ATOM 2078 C C . MET A 1 254 ? -29.024 -13.886 -0.328 1.00 37.66 254 MET A C 1
ATOM 2080 O O . MET A 1 254 ? -30.216 -14.194 -0.337 1.00 37.66 254 MET A O 1
ATOM 2084 N N . GLN A 1 255 ? -28.617 -12.617 -0.258 1.00 51.81 255 GLN A N 1
ATOM 2085 C CA . GLN A 1 255 ? -29.538 -11.484 -0.265 1.00 51.81 255 GLN A CA 1
ATOM 2086 C C . GLN A 1 255 ? -29.835 -11.092 -1.709 1.00 51.81 255 GLN A C 1
ATOM 2088 O O . GLN A 1 255 ? -28.954 -10.713 -2.478 1.00 51.81 255 GLN A O 1
ATOM 2093 N N . TYR A 1 256 ? -31.104 -11.189 -2.072 1.00 55.81 256 TYR A N 1
ATOM 2094 C CA . TYR A 1 256 ? -31.630 -10.813 -3.373 1.00 55.81 256 TYR A CA 1
ATOM 2095 C C . TYR A 1 256 ? -31.976 -9.328 -3.356 1.00 55.81 256 TYR A C 1
ATOM 2097 O O . TYR A 1 256 ? -32.510 -8.831 -2.364 1.00 55.81 256 TYR A O 1
ATOM 2105 N N . ARG A 1 257 ? -31.699 -8.613 -4.451 1.00 61.16 257 ARG A N 1
ATOM 2106 C CA . ARG A 1 257 ? -31.954 -7.171 -4.556 1.00 61.16 257 ARG A CA 1
ATOM 2107 C C . ARG A 1 257 ? -32.671 -6.788 -5.842 1.00 61.16 257 ARG A C 1
ATOM 2109 O O . ARG A 1 257 ? -32.486 -7.432 -6.869 1.00 61.16 257 ARG A O 1
ATOM 2116 N N . THR A 1 258 ? -33.442 -5.710 -5.784 1.00 54.31 258 THR A N 1
ATOM 2117 C CA . THR A 1 258 ? -34.058 -5.058 -6.946 1.00 54.31 258 THR A CA 1
ATOM 2118 C C . THR A 1 258 ? -34.040 -3.543 -6.749 1.00 54.31 258 THR A C 1
ATOM 2120 O O . THR A 1 258 ? -34.035 -3.069 -5.609 1.00 54.31 258 THR A O 1
ATOM 2123 N N . VAL A 1 259 ? -33.991 -2.787 -7.843 1.00 55.88 259 VAL A N 1
ATOM 2124 C CA . VAL A 1 259 ? -33.914 -1.323 -7.838 1.00 55.88 259 VAL A CA 1
ATOM 2125 C C . VAL A 1 259 ? -35.064 -0.778 -8.669 1.00 55.88 259 VAL A C 1
ATOM 2127 O O . VAL A 1 259 ? -35.312 -1.263 -9.770 1.00 55.88 259 VAL A O 1
ATOM 2130 N N . PHE A 1 260 ? -35.734 0.245 -8.152 1.00 60.06 260 PHE A N 1
ATOM 2131 C CA . PHE A 1 260 ? -36.767 0.970 -8.872 1.00 60.06 260 PHE A CA 1
ATOM 2132 C C . PHE A 1 260 ? -36.397 2.439 -9.003 1.00 60.06 260 PHE A C 1
ATOM 2134 O O . PHE A 1 260 ? -35.908 3.041 -8.044 1.00 60.06 260 PHE A O 1
ATOM 2141 N N . ALA A 1 261 ? -36.659 3.019 -10.170 1.00 57.41 261 ALA A N 1
ATOM 2142 C CA . ALA A 1 261 ? -36.601 4.461 -10.347 1.00 57.41 261 ALA A CA 1
ATOM 2143 C C . ALA A 1 261 ? -37.755 5.116 -9.580 1.00 57.41 261 ALA A C 1
ATOM 2145 O O . ALA A 1 261 ? -38.859 4.572 -9.519 1.00 57.41 261 ALA A O 1
ATOM 2146 N N . ILE A 1 262 ? -37.484 6.272 -8.978 1.00 67.00 262 ILE A N 1
ATOM 2147 C CA . ILE A 1 262 ? -38.505 7.068 -8.296 1.00 67.00 262 ILE A CA 1
ATOM 2148 C C . ILE A 1 262 ? -38.440 8.509 -8.777 1.00 67.00 262 ILE A C 1
ATOM 2150 O O . ILE A 1 262 ? -37.356 9.056 -9.000 1.00 67.00 262 ILE A O 1
ATOM 2154 N N . ASN A 1 263 ? -39.611 9.128 -8.867 1.00 67.25 263 ASN A N 1
ATOM 2155 C CA . ASN A 1 263 ? -39.747 10.495 -9.364 1.00 67.25 263 ASN A CA 1
ATOM 2156 C C . ASN A 1 263 ? -39.874 11.527 -8.229 1.00 67.25 263 ASN A C 1
ATOM 2158 O O . ASN A 1 263 ? -39.664 12.716 -8.455 1.00 67.25 263 ASN A O 1
ATOM 2162 N N . ASN A 1 264 ? -40.148 11.078 -6.998 1.00 76.38 264 ASN A N 1
ATOM 2163 C CA . ASN A 1 264 ? -40.256 11.929 -5.812 1.00 76.38 264 ASN A CA 1
ATOM 2164 C C . ASN A 1 264 ? -39.802 11.180 -4.543 1.00 76.38 264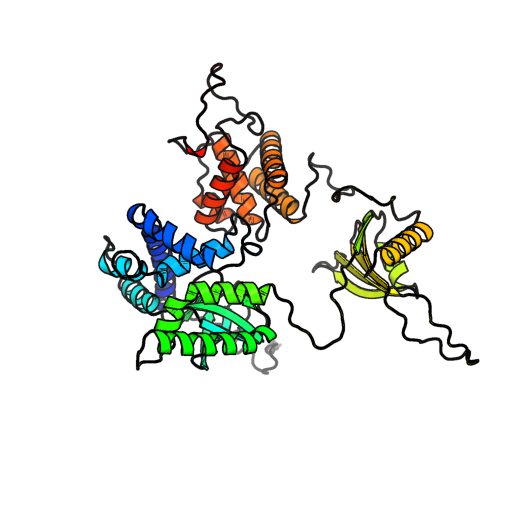 ASN A C 1
ATOM 2166 O O . ASN A 1 264 ? -40.551 10.408 -3.943 1.00 76.38 264 ASN A O 1
ATOM 2170 N N . TRP A 1 265 ? -38.555 11.404 -4.118 1.00 78.69 265 TRP A N 1
ATOM 2171 C CA . TRP A 1 265 ? -38.010 10.770 -2.913 1.00 78.69 265 TRP A CA 1
ATOM 2172 C C . TRP A 1 265 ? -38.579 11.356 -1.616 1.00 78.69 265 TRP A C 1
ATOM 2174 O O . TRP A 1 265 ? -38.608 10.649 -0.610 1.00 78.69 265 TRP A O 1
ATOM 2184 N N . GLN A 1 266 ? -39.019 12.623 -1.609 1.00 84.56 266 GLN A N 1
ATOM 2185 C CA . GLN A 1 266 ? -39.538 13.266 -0.397 1.00 84.56 266 GLN A CA 1
ATOM 2186 C C . GLN A 1 266 ? -40.819 12.583 0.074 1.00 84.56 266 GLN A C 1
ATOM 2188 O O . GLN A 1 266 ? -40.963 12.273 1.254 1.00 84.56 266 GLN A O 1
ATOM 2193 N N . GLU A 1 267 ? -41.719 12.303 -0.864 1.00 82.75 267 GLU A N 1
ATOM 2194 C CA . GLU A 1 267 ? -42.996 11.650 -0.593 1.00 82.75 267 GLU A CA 1
ATOM 2195 C C . GLU A 1 267 ? -42.811 10.205 -0.116 1.00 82.75 267 GLU A C 1
ATOM 2197 O O . GLU A 1 267 ? -43.428 9.781 0.862 1.00 82.75 267 GLU A O 1
ATOM 2202 N N . LEU A 1 268 ? -41.872 9.477 -0.729 1.00 80.62 268 LEU A N 1
ATOM 2203 C CA . LEU A 1 268 ? -41.523 8.126 -0.301 1.00 80.62 268 LEU A CA 1
ATOM 2204 C C . LEU A 1 268 ? -40.866 8.120 1.089 1.00 80.62 268 LEU A C 1
ATOM 2206 O O . LEU A 1 268 ? -41.207 7.280 1.918 1.00 80.62 268 LEU A O 1
ATOM 2210 N N . LEU A 1 269 ? -39.974 9.071 1.388 1.00 84.81 269 LEU A N 1
ATOM 2211 C CA . LEU A 1 269 ? -39.365 9.193 2.717 1.00 84.81 269 LEU A CA 1
ATOM 2212 C C . LEU A 1 269 ? -40.410 9.507 3.794 1.00 84.81 269 LEU A C 1
ATOM 2214 O O . LEU A 1 269 ? -40.368 8.929 4.879 1.00 84.81 269 LEU A O 1
ATOM 2218 N N . GLU A 1 270 ? -41.345 10.407 3.500 1.00 86.00 270 GLU A N 1
ATOM 2219 C CA . GLU A 1 270 ? -42.422 10.776 4.419 1.00 86.00 270 GLU A CA 1
ATOM 2220 C C . GLU A 1 270 ? -43.368 9.595 4.675 1.00 86.00 270 GLU A C 1
ATOM 2222 O O . GLU A 1 270 ? -43.769 9.339 5.812 1.00 86.00 270 GLU A O 1
ATOM 2227 N N . TYR A 1 271 ? -43.664 8.811 3.638 1.00 82.50 271 TYR A N 1
ATOM 2228 C CA . TYR A 1 271 ? -44.441 7.587 3.778 1.00 82.50 271 TYR A CA 1
ATOM 2229 C C . TYR A 1 271 ? -43.721 6.533 4.628 1.00 82.50 271 TYR A C 1
ATOM 2231 O O . TYR A 1 271 ? -44.341 5.930 5.508 1.00 82.50 271 TYR A O 1
ATOM 2239 N N . LEU A 1 272 ? -42.415 6.324 4.406 1.00 83.50 272 LEU A N 1
ATOM 2240 C CA . LEU A 1 272 ? -41.598 5.398 5.204 1.00 83.50 272 LEU A CA 1
ATOM 2241 C C . LEU A 1 272 ? -41.564 5.795 6.683 1.00 83.50 272 LEU A C 1
ATOM 2243 O O . LEU A 1 272 ? -41.479 4.921 7.540 1.00 83.50 272 LEU A O 1
ATOM 2247 N N . LYS A 1 273 ? -41.648 7.097 6.985 1.00 83.69 273 LYS A N 1
ATOM 2248 C CA . LYS A 1 273 ? -41.721 7.619 8.357 1.00 83.69 273 LYS A CA 1
ATOM 2249 C C . LYS A 1 273 ? -43.096 7.421 9.006 1.00 83.69 273 LYS A C 1
ATOM 2251 O O . LYS A 1 273 ? -43.162 7.296 10.223 1.00 83.69 273 LYS A O 1
ATOM 2256 N N . LYS A 1 274 ? -44.181 7.406 8.223 1.00 83.25 274 LYS A N 1
ATOM 2257 C CA . LYS A 1 274 ? -45.570 7.319 8.724 1.00 83.25 274 LYS A CA 1
ATOM 2258 C C . LYS A 1 274 ? -46.136 5.903 8.792 1.00 83.25 274 LYS A C 1
ATOM 2260 O O . LYS A 1 274 ? -47.104 5.670 9.510 1.00 83.25 274 LYS A O 1
ATOM 2265 N N . THR A 1 275 ? -45.581 4.978 8.022 1.00 81.19 275 THR A N 1
ATOM 2266 C CA . THR A 1 275 ? -46.165 3.647 7.836 1.00 81.19 275 THR A CA 1
ATOM 2267 C C . THR A 1 275 ? -45.636 2.649 8.859 1.00 81.19 275 THR A C 1
ATOM 2269 O O . THR A 1 275 ? -44.442 2.573 9.108 1.00 81.19 275 THR A O 1
ATOM 2272 N N . ASP A 1 276 ? -46.518 1.806 9.389 1.00 80.38 276 ASP A N 1
ATOM 2273 C CA . ASP A 1 276 ? -46.193 0.754 10.364 1.00 80.38 276 ASP A CA 1
ATOM 2274 C C . ASP A 1 276 ? -45.415 -0.436 9.762 1.00 80.38 276 ASP A C 1
ATOM 2276 O O . ASP A 1 276 ? -44.873 -1.281 10.473 1.00 80.38 276 ASP A O 1
ATOM 2280 N N . SER A 1 277 ? -45.399 -0.525 8.434 1.00 78.19 277 SER A N 1
ATOM 2281 C CA . SER A 1 277 ? -44.744 -1.572 7.650 1.00 78.19 277 SER A CA 1
ATOM 2282 C C . SER A 1 277 ? -43.244 -1.326 7.466 1.00 78.19 277 SER A C 1
ATOM 2284 O O . SER A 1 277 ? -42.551 -2.208 6.956 1.00 78.19 277 SER A O 1
ATOM 2286 N N . PHE A 1 278 ? -42.730 -0.161 7.879 1.00 81.31 278 PHE A N 1
ATOM 2287 C CA . PHE A 1 278 ? -41.309 0.166 7.818 1.00 81.31 278 PHE A CA 1
ATOM 2288 C C . PHE A 1 278 ? -40.819 0.830 9.103 1.00 81.31 278 PHE A C 1
ATOM 2290 O O . PHE A 1 278 ? -41.550 1.559 9.761 1.00 81.31 278 PHE A O 1
ATOM 2297 N N . ILE A 1 279 ? -39.551 0.599 9.442 1.00 79.75 279 ILE A N 1
ATOM 2298 C CA . ILE A 1 279 ? -38.851 1.349 10.491 1.00 79.75 279 ILE A CA 1
ATOM 2299 C C . ILE A 1 279 ? -37.642 2.018 9.861 1.00 79.75 279 ILE A C 1
ATOM 2301 O O . ILE A 1 279 ? -36.771 1.334 9.325 1.00 79.75 279 ILE A O 1
ATOM 2305 N N . LEU A 1 280 ? -37.569 3.345 9.942 1.00 77.81 280 LEU A N 1
ATOM 2306 C CA . LEU A 1 280 ? -36.410 4.098 9.481 1.00 77.81 280 LEU A CA 1
ATOM 2307 C C . LEU A 1 280 ? -35.211 3.827 10.403 1.00 77.81 280 LEU A C 1
ATOM 2309 O O . LEU A 1 280 ? -35.247 4.126 11.592 1.00 77.81 280 LEU A O 1
ATOM 2313 N N . ILE A 1 281 ? -34.152 3.259 9.837 1.00 74.25 281 ILE A N 1
ATOM 2314 C CA . ILE A 1 281 ? -32.896 2.938 10.522 1.00 74.25 281 ILE A CA 1
ATOM 2315 C C . ILE A 1 281 ? -31.925 4.120 10.423 1.00 74.25 281 ILE A C 1
ATOM 2317 O O . ILE A 1 281 ? -31.210 4.418 11.377 1.00 74.25 281 ILE A O 1
ATOM 2321 N N . GLN A 1 282 ? -31.884 4.789 9.266 1.00 73.94 282 GLN A N 1
ATOM 2322 C CA . GLN A 1 282 ? -30.908 5.840 8.975 1.00 73.94 282 GLN A CA 1
ATOM 2323 C C . GLN A 1 282 ? -31.481 6.904 8.021 1.00 73.94 282 GLN A C 1
ATOM 2325 O O . GLN A 1 282 ? -32.170 6.551 7.069 1.00 73.94 282 GLN A O 1
ATOM 2330 N N . ASP A 1 283 ? -31.162 8.184 8.252 1.00 83.12 283 ASP A N 1
ATOM 2331 C CA . ASP A 1 283 ? -31.412 9.344 7.366 1.00 83.12 283 ASP A CA 1
ATOM 2332 C C . ASP A 1 283 ? -30.085 10.111 7.260 1.00 83.12 283 ASP A C 1
ATOM 2334 O O . ASP A 1 283 ? -29.631 10.742 8.217 1.00 83.12 283 ASP A O 1
ATOM 2338 N N . LEU A 1 284 ? -29.398 9.943 6.135 1.00 66.44 284 LEU A N 1
ATOM 2339 C CA . LEU A 1 284 ? -28.051 10.432 5.890 1.00 66.44 284 LEU A CA 1
ATOM 2340 C C . LEU A 1 284 ? -28.121 11.671 4.998 1.00 66.44 284 LEU A C 1
ATOM 2342 O O . LEU A 1 284 ? -28.683 11.654 3.899 1.00 66.44 284 LEU A O 1
ATOM 2346 N N . ARG A 1 285 ? -27.529 12.758 5.491 1.00 74.50 285 ARG A N 1
ATOM 2347 C CA . ARG A 1 285 ? -27.473 14.066 4.836 1.00 74.50 285 ARG A CA 1
ATOM 2348 C C . ARG A 1 285 ? -26.030 14.517 4.734 1.00 74.50 285 ARG A C 1
ATOM 2350 O O . ARG A 1 285 ? -25.205 14.160 5.575 1.00 74.50 285 ARG A O 1
ATOM 2357 N N . ASP A 1 286 ? -25.717 15.278 3.697 1.00 59.88 286 ASP A N 1
ATOM 2358 C CA . ASP A 1 286 ? -24.387 15.861 3.569 1.00 59.88 286 ASP A CA 1
ATOM 2359 C C . ASP A 1 286 ? -24.190 17.062 4.510 1.00 59.88 286 ASP A C 1
ATOM 2361 O O . ASP A 1 286 ? -25.084 17.475 5.252 1.00 59.88 286 ASP A O 1
ATOM 2365 N N . ARG A 1 287 ? -22.989 17.649 4.468 1.00 51.53 287 ARG A N 1
ATOM 2366 C CA . ARG A 1 287 ? -22.613 18.804 5.299 1.00 51.53 287 ARG A CA 1
ATOM 2367 C C . ARG A 1 287 ? -23.438 20.065 5.006 1.00 51.53 287 ARG A C 1
ATOM 2369 O O . ARG A 1 287 ? -23.419 20.980 5.821 1.00 51.53 287 ARG A O 1
ATOM 2376 N N . SER A 1 288 ? -24.139 20.113 3.871 1.00 52.66 288 SER A N 1
ATOM 2377 C CA . SER A 1 288 ? -25.055 21.195 3.491 1.00 52.66 288 SER A CA 1
ATOM 2378 C C . SER A 1 288 ? -26.510 20.928 3.907 1.00 52.66 288 SER A C 1
ATOM 2380 O O . SER A 1 288 ? -27.362 21.791 3.732 1.00 52.66 288 SER A O 1
ATOM 2382 N N . GLY A 1 289 ? -26.801 19.751 4.478 1.00 62.03 289 GLY A N 1
ATOM 2383 C CA . GLY A 1 289 ? -28.149 19.325 4.866 1.00 62.03 289 GLY A CA 1
ATOM 2384 C C . GLY A 1 289 ? -28.946 18.653 3.741 1.00 62.03 289 GLY A C 1
ATOM 2385 O O . GLY A 1 289 ? -30.101 18.262 3.957 1.00 62.03 289 GLY A O 1
ATOM 2386 N N . THR A 1 290 ? -28.341 18.471 2.563 1.00 67.81 290 THR A N 1
ATOM 2387 C CA . THR A 1 290 ? -28.987 17.842 1.406 1.00 67.81 290 THR A CA 1
ATOM 2388 C C . THR A 1 290 ? -29.110 16.337 1.631 1.00 67.81 290 THR A C 1
ATOM 2390 O O . THR A 1 290 ? -28.181 15.683 2.110 1.00 67.81 290 THR A O 1
ATOM 2393 N N . PHE A 1 291 ? -30.281 15.783 1.312 1.00 67.25 291 PHE A N 1
ATOM 2394 C CA . PHE A 1 291 ? -30.580 14.361 1.476 1.00 67.25 291 PHE A CA 1
ATOM 2395 C C . PHE A 1 291 ? -29.719 13.497 0.551 1.00 67.25 291 PHE A C 1
ATOM 2397 O O . PHE A 1 291 ? -29.698 13.709 -0.659 1.00 67.25 291 PHE A O 1
ATOM 2404 N N . GLN A 1 292 ? -29.032 12.513 1.131 1.00 63.28 292 GLN A N 1
ATOM 2405 C CA . GLN A 1 292 ? -28.172 11.580 0.402 1.00 63.28 292 GLN A CA 1
ATOM 2406 C C . GLN A 1 292 ? -28.795 10.185 0.357 1.00 63.28 292 GLN A C 1
ATOM 2408 O O . GLN A 1 292 ? -28.826 9.550 -0.698 1.00 63.28 292 GLN A O 1
ATOM 2413 N N . GLN A 1 293 ? -29.298 9.702 1.495 1.00 74.19 293 GLN A N 1
ATOM 2414 C CA . GLN A 1 293 ? -29.801 8.339 1.612 1.00 74.19 293 GLN A CA 1
ATOM 2415 C C . GLN A 1 293 ? -30.697 8.177 2.840 1.00 74.19 293 GLN A C 1
ATOM 2417 O O . GLN A 1 293 ? -30.446 8.778 3.878 1.00 74.19 293 GLN A O 1
ATOM 2422 N N . ALA A 1 294 ? -31.683 7.291 2.765 1.00 70.50 294 ALA A N 1
ATOM 2423 C CA . ALA A 1 294 ? -32.367 6.748 3.929 1.00 70.50 294 ALA A CA 1
ATOM 2424 C C . ALA A 1 294 ? -32.418 5.223 3.855 1.00 70.50 294 ALA A C 1
ATOM 2426 O O . ALA A 1 294 ? -32.577 4.655 2.778 1.00 70.50 294 ALA A O 1
ATOM 2427 N N . VAL A 1 295 ? -32.302 4.556 4.998 1.00 73.06 295 VAL A N 1
ATOM 2428 C CA . VAL A 1 295 ? -32.406 3.096 5.100 1.00 73.06 295 VAL A CA 1
ATOM 2429 C C . VAL A 1 295 ? -33.553 2.760 6.035 1.00 73.06 295 VAL A C 1
ATOM 2431 O O . VAL A 1 295 ? -33.597 3.269 7.152 1.00 73.06 295 VAL A O 1
ATOM 2434 N N . ALA A 1 296 ? -34.465 1.895 5.600 1.00 78.19 296 ALA A N 1
ATOM 2435 C CA . ALA A 1 296 ? -35.601 1.428 6.380 1.00 78.19 296 ALA A CA 1
ATOM 2436 C C . ALA A 1 296 ? -35.671 -0.108 6.411 1.00 78.19 296 ALA A C 1
ATOM 2438 O O . ALA A 1 296 ? -35.465 -0.769 5.396 1.00 78.19 296 ALA A O 1
ATOM 2439 N N . ALA A 1 297 ? -35.989 -0.693 7.564 1.00 77.00 297 ALA A N 1
ATOM 2440 C CA . ALA A 1 297 ? -36.328 -2.110 7.679 1.00 77.00 297 ALA A CA 1
ATOM 2441 C C . ALA A 1 297 ? -37.764 -2.331 7.196 1.00 77.00 297 ALA A C 1
ATOM 2443 O O . ALA A 1 297 ? -38.665 -1.636 7.654 1.00 77.00 297 ALA A O 1
ATOM 2444 N N . TRP A 1 298 ? -37.988 -3.311 6.321 1.00 80.25 298 TRP A N 1
ATOM 2445 C CA . TRP A 1 298 ? -39.323 -3.723 5.884 1.00 80.25 298 TRP A CA 1
ATOM 2446 C C . TRP A 1 298 ? -39.872 -4.806 6.813 1.00 80.25 298 TRP A C 1
ATOM 2448 O O . TRP A 1 298 ? -39.226 -5.836 7.022 1.00 80.25 298 TRP A O 1
ATOM 2458 N N . LEU A 1 299 ? -41.056 -4.585 7.378 1.00 76.50 299 LEU A N 1
ATOM 2459 C CA . LEU A 1 299 ? -41.660 -5.451 8.384 1.00 76.50 299 LEU A CA 1
ATOM 2460 C C . LEU A 1 299 ? -42.766 -6.329 7.799 1.00 76.50 299 LEU A C 1
ATOM 2462 O O . LEU A 1 299 ? -43.608 -5.881 7.026 1.00 76.50 299 LEU A O 1
ATOM 2466 N N . GLY A 1 300 ? -42.794 -7.587 8.232 1.00 69.62 300 GLY A N 1
ATOM 2467 C CA . GLY A 1 300 ? -43.864 -8.524 7.910 1.00 69.62 300 GLY A CA 1
ATOM 2468 C C . GLY A 1 300 ? -45.107 -8.297 8.754 1.00 69.62 300 GLY A C 1
ATOM 2469 O O . GLY A 1 300 ? -45.113 -7.458 9.659 1.00 69.62 300 GLY A O 1
ATOM 2470 N N . GLU A 1 301 ? -46.171 -9.039 8.463 1.00 67.31 301 GLU A N 1
ATOM 2471 C CA . GLU A 1 301 ? -47.425 -8.921 9.207 1.00 67.31 301 GLU A CA 1
ATOM 2472 C C . GLU A 1 301 ? -47.229 -9.183 10.711 1.00 67.31 301 GLU A C 1
ATOM 2474 O O . GLU A 1 301 ? -46.385 -10.006 11.102 1.00 67.31 301 GLU A O 1
ATOM 2479 N N . PRO A 1 302 ? -47.986 -8.484 11.576 1.00 58.56 302 PRO A N 1
ATOM 2480 C CA . PRO A 1 302 ? -48.007 -8.787 12.997 1.00 58.56 302 PRO A CA 1
ATOM 2481 C C . PRO A 1 302 ? -48.450 -10.239 13.185 1.00 58.56 302 PRO A C 1
ATOM 2483 O O . PRO A 1 302 ? -49.479 -10.654 12.656 1.00 58.56 302 PRO A O 1
ATOM 2486 N N . ARG A 1 303 ? -47.696 -11.035 13.948 1.00 53.22 303 ARG A N 1
ATOM 2487 C CA . ARG A 1 303 ? -48.166 -12.374 14.317 1.00 53.22 303 ARG A CA 1
ATOM 2488 C C . ARG A 1 303 ? -49.349 -12.209 15.269 1.00 53.22 303 ARG A C 1
ATOM 2490 O O . ARG A 1 303 ? -49.139 -11.885 16.435 1.00 53.22 303 ARG A O 1
ATOM 2497 N N . LEU A 1 304 ? -50.568 -12.444 14.786 1.00 48.09 304 LEU A N 1
ATOM 2498 C CA . LEU A 1 304 ? -51.734 -12.621 15.647 1.00 48.09 304 LEU A CA 1
ATOM 2499 C C . LEU A 1 304 ? -51.477 -13.857 16.516 1.00 48.09 304 LEU A C 1
ATOM 2501 O O . LEU A 1 304 ? -51.522 -14.993 16.046 1.00 48.09 304 LEU A O 1
ATOM 2505 N N . ARG A 1 305 ? -51.140 -13.644 17.791 1.00 43.59 305 ARG A N 1
ATOM 2506 C CA . ARG A 1 305 ? -51.292 -14.701 18.788 1.00 43.59 305 ARG A CA 1
ATOM 2507 C C . ARG A 1 305 ? -52.794 -14.878 18.971 1.00 43.59 305 ARG A C 1
ATOM 2509 O O . ARG A 1 305 ? -53.462 -13.936 19.376 1.00 43.59 305 ARG A O 1
ATOM 2516 N N . ASN A 1 306 ? -53.307 -16.071 18.679 1.00 44.25 306 ASN A N 1
ATOM 2517 C CA . ASN A 1 306 ? -54.638 -16.475 19.122 1.00 44.25 306 ASN A CA 1
ATOM 2518 C C . ASN A 1 306 ? -54.657 -16.398 20.655 1.00 44.25 306 ASN A C 1
ATOM 2520 O O . ASN A 1 306 ? -54.112 -17.265 21.335 1.00 44.25 306 ASN A O 1
ATOM 2524 N N . GLY A 1 307 ? -55.188 -15.302 21.179 1.00 47.12 307 GLY A N 1
ATOM 2525 C CA . GLY A 1 307 ? -55.209 -14.977 22.596 1.00 47.12 307 GLY A CA 1
ATOM 2526 C C . GLY A 1 307 ? -55.807 -13.590 22.765 1.00 47.12 307 GLY A C 1
ATOM 2527 O O . GLY A 1 307 ? -55.202 -12.596 22.379 1.00 47.12 307 GLY A O 1
ATOM 2528 N N . SER A 1 308 ? -57.029 -13.565 23.277 1.00 43.41 308 SER A N 1
ATOM 2529 C CA . SER A 1 308 ? -57.908 -12.419 23.484 1.00 43.41 308 SER A CA 1
ATOM 2530 C C . SER A 1 308 ? -57.326 -11.384 24.452 1.00 43.41 308 SER A C 1
ATOM 2532 O O . SER A 1 308 ? -57.651 -11.400 25.638 1.00 43.41 308 SER A O 1
ATOM 2534 N N . ASP A 1 309 ? -56.479 -10.485 23.959 1.00 44.34 309 ASP A N 1
ATOM 2535 C CA . ASP A 1 309 ? -56.126 -9.268 24.688 1.00 44.34 309 ASP A CA 1
ATOM 2536 C C . ASP A 1 309 ? -55.811 -8.132 23.699 1.00 44.34 309 ASP A C 1
ATOM 2538 O O . ASP A 1 309 ? -54.723 -8.042 23.128 1.00 44.34 309 ASP A O 1
ATOM 2542 N N . GLU A 1 310 ? -56.806 -7.279 23.442 1.00 43.62 310 GLU A N 1
ATOM 2543 C CA . GLU A 1 310 ? -56.763 -6.194 22.445 1.00 43.62 310 GLU A CA 1
ATOM 2544 C C . GLU A 1 310 ? -55.860 -5.008 22.849 1.00 43.62 310 GLU A C 1
ATOM 2546 O O . GLU A 1 310 ? -55.793 -4.001 22.143 1.00 43.62 310 GLU A O 1
ATOM 2551 N N . SER A 1 311 ? -55.118 -5.114 23.956 1.00 42.44 311 SER A N 1
ATOM 2552 C CA . SER A 1 311 ? -54.426 -3.984 24.589 1.00 42.44 311 SER A CA 1
ATOM 2553 C C . SER A 1 311 ? -52.893 -3.941 24.419 1.00 42.44 311 SER A C 1
ATOM 2555 O O . SER A 1 311 ? -52.255 -3.003 24.897 1.00 42.44 311 SER A O 1
ATOM 2557 N N . LYS A 1 312 ? -52.263 -4.877 23.685 1.00 41.94 312 LYS A N 1
ATOM 2558 C CA . LYS A 1 312 ? -50.807 -4.848 23.392 1.00 41.94 312 LYS A CA 1
ATOM 2559 C C . LYS A 1 312 ? -50.493 -5.031 21.903 1.00 41.94 312 LYS A C 1
ATOM 2561 O O . LYS A 1 312 ? -50.169 -6.122 21.446 1.00 41.94 312 LYS A O 1
ATOM 2566 N N . LYS A 1 313 ? -50.532 -3.930 21.145 1.00 44.19 313 LYS A N 1
ATOM 2567 C CA . LYS A 1 313 ? -50.178 -3.864 19.709 1.00 44.19 313 LYS A CA 1
ATOM 2568 C C . LYS A 1 313 ? -48.673 -3.705 19.407 1.00 44.19 313 LYS A C 1
ATOM 2570 O O . LYS A 1 313 ? -48.319 -3.414 18.271 1.00 44.19 313 LYS A O 1
ATOM 2575 N N . GLU A 1 314 ? -47.774 -3.941 20.361 1.00 47.62 314 GLU A N 1
ATOM 2576 C CA . GLU A 1 314 ? -46.315 -3.900 20.135 1.00 47.62 314 GLU A CA 1
ATOM 2577 C C . GLU A 1 314 ? -45.697 -5.305 20.203 1.00 47.62 314 GLU A C 1
ATOM 2579 O O . GLU A 1 314 ? -44.989 -5.676 21.137 1.00 47.62 314 GLU A O 1
ATOM 2584 N N . GLY A 1 315 ? -46.006 -6.135 19.207 1.00 49.53 315 GLY A N 1
ATOM 2585 C CA . GLY A 1 315 ? -45.321 -7.412 18.999 1.00 49.53 315 GLY A CA 1
ATOM 2586 C C . GLY A 1 315 ? -44.064 -7.241 18.142 1.00 49.53 315 GLY A C 1
ATOM 2587 O O . GLY A 1 315 ? -44.083 -6.503 17.160 1.00 49.53 315 GLY A O 1
ATOM 2588 N N . LEU A 1 316 ? -42.984 -7.965 18.461 1.00 51.06 316 LEU A N 1
ATOM 2589 C CA . LEU A 1 316 ? -41.791 -8.084 17.607 1.00 51.06 316 LEU A CA 1
ATOM 2590 C C . LEU A 1 316 ? -42.191 -8.568 16.199 1.00 51.06 316 LEU A C 1
ATOM 2592 O O . LEU A 1 316 ? -42.584 -9.725 16.015 1.00 51.06 316 LEU A O 1
ATOM 2596 N N . ARG A 1 317 ? -42.093 -7.685 15.198 1.00 57.22 317 ARG A N 1
ATOM 2597 C CA . ARG A 1 317 ? -42.379 -7.995 13.787 1.00 57.22 317 ARG A CA 1
ATOM 2598 C C . ARG A 1 317 ? -41.123 -8.527 13.102 1.00 57.22 317 ARG A C 1
ATOM 2600 O O . ARG A 1 317 ? -40.023 -8.017 13.301 1.00 57.22 317 ARG A O 1
ATOM 2607 N N . ARG A 1 318 ? -41.277 -9.567 12.277 1.00 65.00 318 ARG A N 1
ATOM 2608 C CA . ARG A 1 318 ? -40.165 -10.125 11.493 1.00 65.00 318 ARG A CA 1
ATOM 2609 C C . ARG A 1 318 ? -39.741 -9.112 10.427 1.00 65.00 318 ARG A C 1
ATOM 2611 O O . ARG A 1 318 ? -40.586 -8.677 9.650 1.00 65.00 318 ARG A O 1
ATOM 2618 N N . VAL A 1 319 ? -38.447 -8.812 10.342 1.00 69.50 319 VAL A N 1
ATOM 2619 C CA . VAL A 1 319 ? -37.877 -8.049 9.222 1.00 69.50 319 VAL A CA 1
ATOM 2620 C C . VAL A 1 319 ? -37.842 -8.952 7.986 1.00 69.50 319 VAL A C 1
ATOM 2622 O O . VAL A 1 319 ? -37.273 -10.044 8.021 1.00 69.50 319 VAL A O 1
ATOM 2625 N N . LEU A 1 320 ? -38.518 -8.532 6.919 1.00 71.44 320 LEU A N 1
ATOM 2626 C CA . LEU A 1 320 ? -38.598 -9.249 5.642 1.00 71.44 320 LEU A CA 1
ATOM 2627 C C . LEU A 1 320 ? -37.490 -8.836 4.669 1.00 71.44 320 LEU A C 1
ATOM 2629 O O . LEU A 1 320 ? -37.154 -9.595 3.761 1.00 71.44 320 LEU A O 1
ATOM 2633 N N . GLY A 1 321 ? -36.931 -7.645 4.867 1.00 72.38 321 GLY A N 1
ATOM 2634 C CA . GLY A 1 321 ? -35.905 -7.068 4.015 1.00 72.38 321 GLY A CA 1
ATOM 2635 C C . GLY A 1 321 ? -35.526 -5.662 4.457 1.00 72.38 321 GLY A C 1
ATOM 2636 O O . GLY A 1 321 ? -35.996 -5.177 5.489 1.00 72.38 321 GLY A O 1
ATOM 2637 N N . SER A 1 322 ? -34.700 -4.988 3.665 1.00 78.62 322 SER A N 1
ATOM 2638 C CA . SER A 1 322 ? -34.409 -3.568 3.862 1.00 78.62 322 SER A CA 1
ATOM 2639 C C . SER A 1 322 ? -34.625 -2.779 2.583 1.00 78.62 322 SER A C 1
ATOM 2641 O O . SER A 1 322 ? -34.441 -3.284 1.473 1.00 78.62 322 SER A O 1
ATOM 2643 N N . LEU A 1 323 ? -35.036 -1.533 2.762 1.00 78.75 323 LEU A N 1
ATOM 2644 C CA . LEU A 1 323 ? -35.295 -0.577 1.713 1.00 78.75 323 LEU A CA 1
ATOM 2645 C C . LEU A 1 323 ? -34.302 0.571 1.850 1.00 78.75 323 LEU A C 1
ATOM 2647 O O . LEU A 1 323 ? -34.204 1.206 2.896 1.00 78.75 323 LEU A O 1
ATOM 2651 N N . THR A 1 324 ? -33.551 0.820 0.788 1.00 77.19 324 THR A N 1
ATOM 2652 C CA . THR A 1 324 ? -32.594 1.917 0.697 1.00 77.19 324 THR A CA 1
ATOM 2653 C C . THR A 1 324 ? -33.133 2.945 -0.281 1.00 77.19 324 THR A C 1
ATOM 2655 O O . THR A 1 324 ? -33.207 2.691 -1.480 1.00 77.19 324 THR A O 1
ATOM 2658 N N . LEU A 1 325 ? -33.518 4.098 0.244 1.00 72.50 325 LEU A N 1
ATOM 2659 C CA . LEU A 1 325 ? -34.022 5.233 -0.504 1.00 72.50 325 LEU A CA 1
ATOM 2660 C C . LEU A 1 325 ? -32.881 6.196 -0.829 1.00 72.50 325 LEU A C 1
ATOM 2662 O O . LEU A 1 325 ? -32.166 6.644 0.064 1.00 72.50 325 LEU A O 1
ATOM 2666 N N . MET A 1 326 ? -32.743 6.543 -2.100 1.00 71.62 326 MET A N 1
ATOM 2667 C CA . MET A 1 326 ? -31.844 7.580 -2.602 1.00 71.62 326 MET A CA 1
ATOM 2668 C C . MET A 1 326 ? -32.664 8.575 -3.434 1.00 71.62 326 MET A C 1
ATOM 2670 O O . MET A 1 326 ? -33.786 8.251 -3.815 1.00 71.62 326 MET A O 1
ATOM 2674 N N . PRO A 1 327 ? -32.152 9.776 -3.759 1.00 66.81 327 PRO A N 1
ATOM 2675 C CA . PRO A 1 327 ? -32.964 10.817 -4.394 1.00 66.81 327 PRO A CA 1
ATOM 2676 C C . PRO A 1 327 ? -33.666 10.421 -5.705 1.00 66.81 327 PRO A C 1
ATOM 2678 O O . PRO A 1 327 ? -34.636 11.066 -6.088 1.00 66.81 327 PRO A O 1
ATOM 2681 N N . ARG A 1 328 ? -33.164 9.399 -6.413 1.00 54.12 328 ARG A N 1
ATOM 2682 C CA . ARG A 1 328 ? -33.616 9.019 -7.766 1.00 54.12 328 ARG A CA 1
ATOM 2683 C C . ARG A 1 328 ? -34.015 7.547 -7.895 1.00 54.12 328 ARG A C 1
ATOM 2685 O O . ARG A 1 328 ? -34.522 7.143 -8.935 1.00 54.12 328 ARG A O 1
ATOM 2692 N N . PHE A 1 329 ? -33.781 6.737 -6.863 1.00 66.69 329 PHE A N 1
ATOM 2693 C CA . PHE A 1 329 ? -34.156 5.327 -6.872 1.00 66.69 329 PHE A CA 1
ATOM 2694 C C . PHE A 1 329 ? -34.352 4.778 -5.463 1.00 66.69 329 PHE A C 1
ATOM 2696 O O . PHE A 1 329 ? -33.820 5.296 -4.480 1.00 66.69 329 PHE A O 1
ATOM 2703 N N . VAL A 1 330 ? -35.089 3.677 -5.389 1.00 70.25 330 VAL A N 1
ATOM 2704 C CA . VAL A 1 330 ? -35.268 2.885 -4.180 1.00 70.25 330 VAL A CA 1
ATOM 2705 C C . VAL A 1 330 ? -34.813 1.453 -4.436 1.00 70.25 330 VAL A C 1
ATOM 2707 O O . VAL A 1 330 ? -35.200 0.827 -5.420 1.00 70.25 330 VAL A O 1
ATOM 2710 N N . MET A 1 331 ? -33.963 0.927 -3.561 1.00 72.69 331 MET A N 1
ATOM 2711 C CA . MET A 1 331 ? -33.473 -0.447 -3.623 1.00 72.69 331 MET A CA 1
ATOM 2712 C C . MET A 1 331 ? -34.118 -1.275 -2.518 1.00 72.69 331 MET A C 1
ATOM 2714 O O . MET A 1 331 ? -34.041 -0.903 -1.351 1.00 72.69 331 MET A O 1
ATOM 2718 N N . ILE A 1 332 ? -34.695 -2.422 -2.872 1.00 73.62 332 ILE A N 1
ATOM 2719 C CA . ILE A 1 332 ? -35.130 -3.434 -1.907 1.00 73.62 332 ILE A CA 1
ATOM 2720 C C . ILE A 1 332 ? -34.119 -4.565 -1.881 1.00 73.62 332 ILE A C 1
ATOM 2722 O O . ILE A 1 332 ? -33.682 -5.043 -2.926 1.00 73.62 332 ILE A O 1
ATOM 2726 N N . THR A 1 333 ? -33.810 -5.027 -0.676 1.00 71.75 333 THR A N 1
ATOM 2727 C CA . THR A 1 333 ? -33.043 -6.244 -0.412 1.00 71.75 333 THR A CA 1
ATOM 2728 C C . THR A 1 333 ? -33.877 -7.206 0.428 1.00 71.75 333 THR A C 1
ATOM 2730 O O . THR A 1 333 ? -34.597 -6.774 1.329 1.00 71.75 333 THR A O 1
ATOM 2733 N N . ALA A 1 334 ? -33.812 -8.503 0.136 1.00 70.38 334 ALA A N 1
ATOM 2734 C CA . ALA A 1 334 ? -34.526 -9.536 0.875 1.00 70.38 334 ALA A CA 1
ATOM 2735 C C . ALA A 1 334 ? -33.758 -10.862 0.876 1.00 70.38 334 ALA A C 1
ATOM 2737 O O . ALA A 1 334 ? -33.033 -11.192 -0.056 1.00 70.38 334 ALA A O 1
ATOM 2738 N N . ASP A 1 335 ? -33.991 -11.667 1.902 1.00 57.94 335 ASP A N 1
ATOM 2739 C CA . ASP A 1 335 ? -33.283 -12.929 2.150 1.00 57.94 335 ASP A CA 1
ATOM 2740 C C . ASP A 1 335 ? -33.726 -14.108 1.257 1.00 57.94 335 ASP A C 1
ATOM 2742 O O . ASP A 1 335 ? -33.217 -15.221 1.387 1.00 57.94 335 ASP A O 1
ATOM 2746 N N . SER A 1 336 ? -34.737 -13.917 0.402 1.00 58.75 336 SER A N 1
ATOM 2747 C CA . SER A 1 336 ? -35.202 -14.942 -0.542 1.00 58.75 336 SER A CA 1
ATOM 2748 C C . SER A 1 336 ? -35.869 -14.316 -1.774 1.00 58.75 336 SER A C 1
ATOM 2750 O O . SER A 1 336 ? -36.440 -13.224 -1.656 1.00 58.75 336 SER A O 1
ATOM 2752 N N . PRO A 1 337 ? -35.902 -15.010 -2.929 1.00 57.78 337 PRO A N 1
ATOM 2753 C CA . PRO A 1 337 ? -36.564 -14.511 -4.139 1.00 57.78 337 PRO A CA 1
ATOM 2754 C C . PRO A 1 337 ? -38.068 -14.286 -3.938 1.00 57.78 337 PRO A C 1
ATOM 2756 O O . PRO A 1 337 ? -38.647 -13.362 -4.509 1.00 57.78 337 PRO A O 1
ATOM 2759 N N . GLY A 1 338 ? -38.705 -15.110 -3.097 1.00 64.44 338 GLY A N 1
ATOM 2760 C CA . GLY A 1 338 ? -40.123 -14.985 -2.754 1.00 64.44 338 GLY A CA 1
ATOM 2761 C C . GLY A 1 338 ? -40.420 -13.710 -1.964 1.00 64.44 338 GLY A C 1
ATOM 2762 O O . GLY A 1 338 ? -41.350 -12.982 -2.305 1.00 64.44 338 GLY A O 1
ATOM 2763 N N . LEU A 1 339 ? -39.583 -13.387 -0.969 1.00 70.06 339 LEU A N 1
ATOM 2764 C CA . LEU A 1 339 ? -39.689 -12.128 -0.224 1.00 70.06 339 LEU A CA 1
ATOM 2765 C C . LEU A 1 339 ? -39.377 -10.920 -1.110 1.00 70.06 339 LEU A C 1
ATOM 2767 O O . LEU A 1 339 ? -40.078 -9.917 -1.025 1.00 70.06 339 LEU A O 1
ATOM 2771 N N . LEU A 1 340 ? -38.390 -11.023 -2.006 1.00 70.31 340 LEU A N 1
ATOM 2772 C CA . LEU A 1 340 ? -38.098 -9.961 -2.972 1.00 70.31 340 LEU A CA 1
ATOM 2773 C C . LEU A 1 340 ? -39.294 -9.708 -3.904 1.00 70.31 340 LEU A C 1
ATOM 2775 O O . LEU A 1 340 ? -39.688 -8.563 -4.113 1.00 70.31 340 LEU A O 1
ATOM 2779 N N . SER A 1 341 ? -39.920 -10.775 -4.405 1.00 68.94 341 SER A N 1
ATOM 2780 C CA . SER A 1 341 ? -41.123 -10.699 -5.244 1.00 68.94 341 SER A CA 1
ATOM 2781 C C . SER A 1 341 ? -42.312 -10.097 -4.490 1.00 68.94 341 SER A C 1
ATOM 2783 O O . SER A 1 341 ? -43.077 -9.314 -5.054 1.00 68.94 341 SER A O 1
ATOM 2785 N N . GLN A 1 342 ? -42.462 -10.424 -3.204 1.00 71.69 342 GLN A N 1
ATOM 2786 C CA . GLN A 1 342 ? -43.477 -9.829 -2.336 1.00 71.69 342 GLN A CA 1
ATOM 2787 C C . GLN A 1 342 ? -43.206 -8.337 -2.096 1.00 71.69 342 GLN A C 1
ATOM 2789 O O . GLN A 1 342 ? -44.134 -7.538 -2.187 1.00 71.69 342 GLN A O 1
ATOM 2794 N N . GLY A 1 343 ? -41.949 -7.948 -1.868 1.00 71.56 343 GLY A N 1
ATOM 2795 C CA . GLY A 1 343 ? -41.544 -6.549 -1.704 1.00 71.56 343 GLY A CA 1
ATOM 2796 C C . GLY A 1 343 ? -41.765 -5.732 -2.976 1.00 71.56 343 GLY A C 1
ATOM 2797 O O . GLY A 1 343 ? -42.285 -4.620 -2.918 1.00 71.56 343 GLY A O 1
ATOM 2798 N N . LYS A 1 344 ? -41.477 -6.322 -4.142 1.00 72.62 344 LYS A N 1
ATOM 2799 C CA . LYS A 1 344 ? -41.771 -5.741 -5.457 1.00 72.62 344 LYS A CA 1
ATOM 2800 C C . LYS A 1 344 ? -43.266 -5.514 -5.663 1.00 72.62 344 LYS A C 1
ATOM 2802 O O . LYS A 1 344 ? -43.662 -4.415 -6.033 1.00 72.62 344 LYS A O 1
ATOM 2807 N N . LYS A 1 345 ? -44.103 -6.520 -5.385 1.00 75.69 345 LYS A N 1
ATOM 2808 C CA . LYS A 1 345 ? -45.568 -6.381 -5.459 1.00 75.69 345 LYS A CA 1
ATOM 2809 C C . LYS A 1 345 ? -46.086 -5.330 -4.482 1.00 75.69 345 LYS A C 1
ATOM 2811 O O . LYS A 1 345 ? -46.956 -4.553 -4.849 1.00 75.69 345 LYS A O 1
ATOM 2816 N N . PHE A 1 346 ? -45.543 -5.289 -3.267 1.00 75.38 346 PHE A N 1
ATOM 2817 C CA . PHE A 1 346 ? -45.911 -4.298 -2.263 1.00 75.38 346 PHE A CA 1
ATOM 2818 C C . PHE A 1 346 ? -45.593 -2.874 -2.740 1.00 75.38 346 PHE A C 1
ATOM 2820 O O . PHE A 1 346 ? -46.473 -2.015 -2.699 1.00 75.38 346 PHE A O 1
ATOM 2827 N N . LEU A 1 347 ? -44.377 -2.636 -3.254 1.00 71.31 347 LEU A N 1
ATOM 2828 C CA . LEU A 1 347 ? -44.006 -1.332 -3.804 1.00 71.31 347 LEU A CA 1
ATOM 2829 C C . LEU A 1 347 ? -44.869 -0.954 -5.011 1.00 71.31 347 LEU A C 1
ATOM 2831 O O . LEU A 1 347 ? -45.417 0.140 -5.050 1.00 71.31 347 LEU A O 1
ATOM 2835 N N . MET A 1 348 ? -45.051 -1.872 -5.958 1.00 69.62 348 MET A N 1
ATOM 2836 C CA . MET A 1 348 ? -45.861 -1.639 -7.158 1.00 69.62 348 MET A CA 1
ATOM 2837 C C . MET A 1 348 ? -47.339 -1.386 -6.830 1.00 69.62 348 MET A C 1
ATOM 2839 O O . MET A 1 348 ? -47.983 -0.587 -7.498 1.00 69.62 348 MET A O 1
ATOM 2843 N N . ALA A 1 349 ? -47.894 -2.029 -5.798 1.00 73.75 349 ALA A N 1
ATOM 2844 C CA . ALA A 1 349 ? -49.290 -1.842 -5.400 1.00 73.75 349 ALA A CA 1
ATOM 2845 C C . ALA A 1 349 ? -49.530 -0.528 -4.642 1.00 73.75 349 ALA A C 1
ATOM 2847 O O . ALA A 1 349 ? -50.604 0.056 -4.759 1.00 73.75 349 ALA A O 1
ATOM 2848 N N . LYS A 1 350 ? -48.560 -0.082 -3.834 1.00 68.38 350 LYS A N 1
ATOM 2849 C CA . LYS A 1 350 ? -48.696 1.108 -2.977 1.00 68.38 350 LYS A CA 1
ATOM 2850 C C . LYS A 1 350 ? -48.132 2.384 -3.598 1.00 68.38 350 LYS A C 1
ATOM 2852 O O . LYS A 1 350 ? -48.574 3.460 -3.218 1.00 68.38 350 LYS A O 1
ATOM 2857 N N . PHE A 1 351 ? -47.205 2.270 -4.547 1.00 67.38 351 PHE A N 1
ATOM 2858 C CA . PHE A 1 351 ? -46.459 3.395 -5.117 1.00 67.38 351 PHE A CA 1
ATOM 2859 C C . PHE A 1 351 ? -46.433 3.378 -6.648 1.00 67.38 351 PHE A C 1
ATOM 2861 O O . PHE A 1 351 ? -45.500 3.897 -7.251 1.00 67.38 351 PHE A O 1
ATOM 2868 N N . LYS A 1 352 ? -47.455 2.801 -7.291 1.00 62.38 352 LYS A N 1
ATOM 2869 C CA . LYS A 1 352 ? -47.569 2.718 -8.758 1.00 62.38 352 LYS A CA 1
ATOM 2870 C C . LYS A 1 352 ? -47.391 4.068 -9.470 1.00 62.38 352 LYS A C 1
ATOM 2872 O O . LYS A 1 352 ? -46.923 4.106 -10.597 1.00 62.38 352 LYS A O 1
ATOM 2877 N N . GLU A 1 353 ? -47.778 5.160 -8.813 1.00 56.28 353 GLU A N 1
ATOM 2878 C CA . GLU A 1 353 ? -47.690 6.527 -9.346 1.00 56.28 353 GLU A CA 1
ATOM 2879 C C . GLU A 1 353 ? -46.327 7.195 -9.084 1.00 56.28 353 GLU A C 1
ATOM 2881 O O . GLU A 1 353 ? -45.983 8.179 -9.732 1.00 56.28 353 GLU A O 1
ATOM 2886 N N . LEU A 1 354 ? -45.530 6.650 -8.156 1.00 56.84 354 LEU A N 1
ATOM 2887 C CA . LEU A 1 354 ? -44.237 7.197 -7.718 1.00 56.84 354 LEU A CA 1
ATOM 2888 C C . LEU A 1 354 ? -43.036 6.366 -8.188 1.00 56.84 354 LEU A C 1
ATOM 2890 O O . LEU A 1 354 ? -41.895 6.827 -8.095 1.00 56.84 354 LEU A O 1
ATOM 2894 N N . VAL A 1 355 ? -43.297 5.145 -8.655 1.00 54.28 355 VAL A N 1
ATOM 2895 C CA . VAL A 1 355 ? -42.314 4.127 -9.014 1.00 54.28 355 VAL A CA 1
ATOM 2896 C C . VAL A 1 355 ? -42.556 3.697 -10.458 1.00 54.28 355 VAL A C 1
ATOM 2898 O O . VAL A 1 355 ? -43.604 3.137 -10.770 1.00 54.28 355 VAL A O 1
ATOM 2901 N N . GLU A 1 356 ? -41.579 3.931 -11.333 1.00 54.88 356 GLU A N 1
ATOM 2902 C CA . GLU A 1 356 ? -41.613 3.420 -12.709 1.00 54.88 356 GLU A CA 1
ATOM 2903 C C . GLU A 1 356 ? -41.292 1.915 -12.731 1.00 54.88 356 GLU A C 1
ATOM 2905 O O . GLU A 1 356 ? -40.601 1.394 -11.848 1.00 54.88 356 GLU A O 1
ATOM 2910 N N . GLU A 1 357 ? -41.864 1.198 -13.704 1.00 47.16 357 GLU A N 1
ATOM 2911 C CA . GLU A 1 357 ? -41.893 -0.268 -13.757 1.00 47.16 357 GLU A CA 1
ATOM 2912 C C . GLU A 1 357 ? -40.499 -0.903 -13.587 1.00 47.16 357 GLU A C 1
ATOM 2914 O O . GLU A 1 357 ? -39.476 -0.379 -14.030 1.00 47.16 357 GLU A O 1
ATOM 2919 N N . SER A 1 358 ? -40.453 -2.047 -12.901 1.00 41.56 358 SER A N 1
ATOM 2920 C CA . SER A 1 358 ? -39.207 -2.730 -12.546 1.00 41.56 358 SER A CA 1
ATOM 2921 C C . SER A 1 358 ? -38.347 -3.059 -13.764 1.00 41.56 358 SER A C 1
ATOM 2923 O O . SER A 1 358 ? -38.810 -3.742 -14.680 1.00 41.56 358 SER A O 1
ATOM 2925 N N . VAL A 1 359 ? -37.066 -2.712 -13.700 1.00 42.03 359 VAL A N 1
ATOM 2926 C CA . VAL A 1 359 ? -36.061 -3.156 -14.669 1.00 42.03 359 VAL A CA 1
ATOM 2927 C C . VAL A 1 359 ? -35.650 -4.597 -14.333 1.00 42.03 359 VAL A C 1
ATOM 2929 O O . VAL A 1 359 ? -34.577 -4.852 -13.790 1.00 42.03 359 VAL A O 1
ATOM 2932 N N . ASP A 1 360 ? -36.531 -5.563 -14.597 1.00 33.28 360 ASP A N 1
ATOM 2933 C CA . ASP A 1 360 ? -36.154 -6.977 -14.567 1.00 33.28 360 ASP A CA 1
ATOM 2934 C C . ASP A 1 360 ? -35.367 -7.283 -15.851 1.00 33.28 360 ASP A C 1
ATOM 2936 O O . ASP A 1 360 ? -35.916 -7.253 -16.949 1.00 33.28 360 ASP A O 1
ATOM 2940 N N . GLY A 1 361 ? -34.071 -7.579 -15.718 1.00 33.41 361 GLY A N 1
ATOM 2941 C CA . GLY A 1 361 ? -33.270 -8.154 -16.809 1.00 33.41 361 GLY A CA 1
ATOM 2942 C C . GLY A 1 361 ? -32.246 -7.246 -17.497 1.00 33.41 361 GLY A C 1
ATOM 2943 O O . GLY A 1 361 ? -31.642 -7.686 -18.469 1.00 33.41 361 GLY A O 1
ATOM 2944 N N . PHE A 1 362 ? -31.964 -6.043 -16.992 1.00 25.97 362 PHE A N 1
ATOM 2945 C CA . PHE A 1 362 ? -30.834 -5.228 -17.463 1.00 25.97 362 PHE A CA 1
ATOM 2946 C C . PHE A 1 362 ? -29.888 -4.854 -16.309 1.00 25.97 362 PHE A C 1
ATOM 2948 O O . PHE A 1 362 ? -30.364 -4.459 -15.242 1.00 25.97 362 PHE A O 1
ATOM 2955 N N . PRO A 1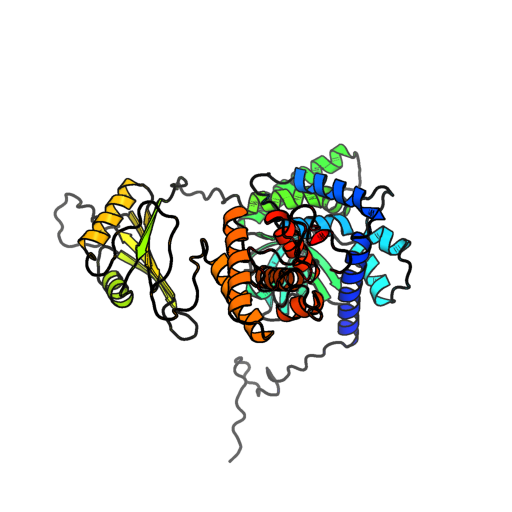 363 ? -28.551 -4.933 -16.490 1.00 28.45 363 PRO A N 1
ATOM 2956 C CA . PRO A 1 363 ? -27.599 -4.268 -15.609 1.00 28.45 363 PRO A CA 1
ATOM 2957 C C . PRO A 1 363 ? -27.914 -2.769 -15.605 1.00 28.45 363 PRO A C 1
ATOM 2959 O O . PRO A 1 363 ? -27.990 -2.137 -16.654 1.00 28.45 363 PRO A O 1
ATOM 2962 N N . CYS A 1 364 ? -28.168 -2.247 -14.412 1.00 29.25 364 CYS A N 1
ATOM 2963 C CA . CYS A 1 364 ? -28.781 -0.958 -14.123 1.00 29.25 364 CYS A CA 1
ATOM 2964 C C . CYS A 1 364 ? -28.329 0.215 -15.020 1.00 29.25 364 CYS A C 1
ATOM 2966 O O . CYS A 1 364 ? -27.214 0.723 -14.895 1.00 29.25 364 CYS A O 1
ATOM 2968 N N . LEU A 1 365 ? -29.270 0.716 -15.825 1.00 25.92 365 LEU A N 1
ATOM 2969 C CA . LEU A 1 365 ? -29.303 2.084 -16.342 1.00 25.92 365 LEU A CA 1
ATOM 2970 C C . LEU A 1 365 ? -29.572 3.049 -15.178 1.00 25.92 365 LEU A C 1
ATOM 2972 O O . LEU A 1 365 ? -30.591 2.954 -14.497 1.00 25.92 365 LEU A O 1
ATOM 2976 N N . TRP A 1 366 ? -28.664 3.992 -14.952 1.00 27.39 366 TRP A N 1
ATOM 2977 C CA . TRP A 1 366 ? -28.882 5.168 -14.112 1.00 27.39 366 TRP A CA 1
ATOM 2978 C C . TRP A 1 366 ? -29.060 6.386 -15.022 1.00 27.39 366 TRP A C 1
ATOM 2980 O O . TRP A 1 366 ? -28.265 6.596 -15.936 1.00 27.39 366 TRP A O 1
ATOM 2990 N N . ALA A 1 367 ? -30.101 7.173 -14.753 1.00 25.70 367 ALA A N 1
ATOM 2991 C CA . ALA A 1 367 ? -30.114 8.638 -14.691 1.00 25.70 367 ALA A CA 1
ATOM 2992 C C . ALA A 1 367 ? -31.576 9.110 -14.588 1.00 25.70 367 ALA A C 1
ATOM 2994 O O . ALA A 1 367 ? -32.437 8.600 -15.293 1.00 25.70 367 ALA A O 1
ATOM 2995 N N . THR A 1 368 ? -31.859 10.125 -13.768 1.00 27.00 368 THR A N 1
ATOM 2996 C CA . THR A 1 368 ? -32.986 11.031 -14.061 1.00 27.00 368 THR A CA 1
ATOM 2997 C C . THR A 1 368 ? -32.415 12.454 -14.332 1.00 27.00 368 THR A C 1
ATOM 2999 O O . THR A 1 368 ? -31.211 12.669 -14.133 1.00 27.00 368 THR A O 1
ATOM 3002 N N . PRO A 1 369 ? -33.222 13.418 -14.820 1.00 35.00 369 PRO A N 1
ATOM 3003 C CA . PRO A 1 369 ? -32.780 14.581 -15.587 1.00 35.00 369 PRO A CA 1
ATOM 3004 C C . PRO A 1 369 ? -32.523 15.815 -14.710 1.00 35.00 369 PRO A C 1
ATOM 3006 O O . PRO A 1 369 ? -33.323 16.136 -13.833 1.00 35.00 369 PRO A O 1
ATOM 3009 N N . ALA A 1 370 ? -31.385 16.473 -14.938 1.00 25.66 370 ALA A N 1
ATOM 3010 C CA . ALA A 1 370 ? -31.150 17.903 -14.678 1.00 25.66 370 ALA A CA 1
ATOM 3011 C C . ALA A 1 370 ? -29.835 18.380 -15.321 1.00 25.66 370 ALA A C 1
ATOM 3013 O O . ALA A 1 370 ? -29.747 19.544 -15.673 1.00 25.66 370 ALA A O 1
ATOM 3014 N N . ASP A 1 371 ? -28.881 17.484 -15.595 1.00 28.95 371 ASP A N 1
ATOM 3015 C CA . ASP A 1 371 ? -27.680 17.807 -16.375 1.00 28.95 371 ASP A CA 1
ATOM 3016 C C . ASP A 1 371 ? -27.598 16.894 -17.600 1.00 28.95 371 ASP A C 1
ATOM 3018 O O . ASP A 1 371 ? -26.899 15.880 -17.628 1.00 28.95 371 ASP A O 1
ATOM 3022 N N . VAL A 1 372 ? -28.378 17.228 -18.627 1.00 38.16 372 VAL A N 1
ATOM 3023 C CA . VAL A 1 372 ? -28.249 16.630 -19.959 1.00 38.16 372 VAL A CA 1
ATOM 3024 C C . VAL A 1 372 ? -26.940 17.121 -20.573 1.00 38.16 372 VAL A C 1
ATOM 3026 O O . VAL A 1 372 ? -26.973 18.092 -21.315 1.00 38.16 372 VAL A O 1
ATOM 3029 N N . ILE A 1 373 ? -25.801 16.474 -20.279 1.00 35.03 373 ILE A N 1
ATOM 3030 C CA . ILE A 1 373 ? -24.575 16.559 -21.098 1.00 35.03 373 ILE A CA 1
ATOM 3031 C C . ILE A 1 373 ? -23.803 15.206 -21.097 1.00 35.03 373 ILE A C 1
ATOM 3033 O O . ILE A 1 373 ? -23.063 14.892 -20.159 1.00 35.03 373 ILE A O 1
ATOM 3037 N N . GLU A 1 374 ? -23.953 14.482 -22.226 1.00 44.19 374 GLU A N 1
ATOM 3038 C CA . GLU A 1 374 ? -23.127 13.409 -22.854 1.00 44.19 374 GLU A CA 1
ATOM 3039 C C . GLU A 1 374 ? -23.487 11.908 -22.695 1.00 44.19 374 GLU A C 1
ATOM 3041 O O . GLU A 1 374 ? -23.046 11.229 -21.772 1.00 44.19 374 GLU A O 1
ATOM 3046 N N . ASP A 1 375 ? -24.192 11.405 -23.722 1.00 50.50 375 ASP A N 1
ATOM 3047 C CA . ASP A 1 375 ? -24.039 10.188 -24.561 1.00 50.50 375 ASP A CA 1
ATOM 3048 C C . ASP A 1 375 ? -23.756 8.780 -23.983 1.00 50.50 375 ASP A C 1
ATOM 3050 O O . ASP A 1 375 ? -23.941 7.816 -24.727 1.00 50.50 375 ASP A O 1
ATOM 3054 N N . TYR A 1 376 ? -23.357 8.592 -22.720 1.00 51.59 376 TYR A N 1
ATOM 3055 C CA . TYR A 1 376 ? -22.950 7.264 -22.224 1.00 51.59 376 TYR A CA 1
ATOM 3056 C C . TYR A 1 376 ? -23.541 6.891 -20.854 1.00 51.59 376 TYR A C 1
ATOM 3058 O O . TYR A 1 376 ? -23.392 7.617 -19.872 1.00 51.59 376 TYR A O 1
ATOM 3066 N N . SER A 1 377 ? -24.164 5.706 -20.780 1.00 55.31 377 SER A N 1
ATOM 3067 C CA . SER A 1 377 ? -24.575 5.057 -19.526 1.00 55.31 377 SER A CA 1
ATOM 3068 C C . SER A 1 377 ? -23.429 4.188 -18.986 1.00 55.31 377 SER A C 1
ATOM 3070 O O . SER A 1 377 ? -22.891 3.343 -19.696 1.00 55.31 377 SER A O 1
ATOM 3072 N N . TRP A 1 378 ? -23.024 4.414 -17.736 1.00 66.62 378 TRP A N 1
ATOM 3073 C CA . TRP A 1 378 ? -21.813 3.864 -17.110 1.00 66.62 378 TRP A CA 1
ATOM 3074 C C . TRP A 1 378 ? -22.163 2.639 -16.251 1.00 66.62 378 TRP A C 1
ATOM 3076 O O . TRP A 1 378 ? -22.911 2.781 -15.293 1.00 66.62 378 TRP A O 1
ATOM 3086 N N . PRO A 1 379 ? -21.592 1.450 -16.473 1.00 54.50 379 PRO A N 1
ATOM 3087 C CA . PRO A 1 379 ? -22.005 0.245 -15.739 1.00 54.50 379 PRO A CA 1
ATOM 3088 C C . PRO A 1 379 ? -21.839 0.288 -14.205 1.00 54.50 379 PRO A C 1
ATOM 3090 O O . PRO A 1 379 ? -22.482 -0.482 -13.495 1.00 54.50 379 PRO A O 1
ATOM 3093 N N . ALA A 1 380 ? -20.983 1.172 -13.675 1.00 58.69 380 ALA A N 1
ATOM 3094 C CA . ALA A 1 380 ? -20.708 1.288 -12.243 1.00 58.69 380 ALA A CA 1
ATOM 3095 C C . ALA A 1 380 ? -20.499 2.751 -11.797 1.00 58.69 380 ALA A C 1
ATOM 3097 O O . ALA A 1 380 ? -19.958 3.563 -12.559 1.00 58.69 380 ALA A O 1
ATOM 3098 N N . PRO A 1 381 ? -20.827 3.100 -10.532 1.00 63.75 381 PRO A N 1
ATOM 3099 C CA . PRO A 1 381 ? -20.645 4.456 -10.001 1.00 63.75 381 PRO A CA 1
ATOM 3100 C C . PRO A 1 381 ? -19.174 4.897 -9.974 1.00 63.75 381 PRO A C 1
ATOM 3102 O O . PRO A 1 381 ? -18.882 6.079 -10.155 1.00 63.75 381 PRO A O 1
ATOM 3105 N N . GLY A 1 382 ? -18.240 3.952 -9.818 1.00 61.28 382 GLY A N 1
ATOM 3106 C CA . GLY A 1 382 ? -16.805 4.214 -9.944 1.00 61.28 382 GLY A CA 1
ATOM 3107 C C . GLY A 1 382 ? -16.417 4.702 -11.344 1.00 61.28 382 GLY A C 1
ATOM 3108 O O . GLY A 1 382 ? -15.636 5.642 -11.469 1.00 61.28 382 GLY A O 1
ATOM 3109 N N . TYR A 1 383 ? -17.021 4.147 -12.400 1.00 79.94 383 TYR A N 1
ATOM 3110 C CA . TYR A 1 383 ? -16.737 4.529 -13.790 1.00 79.94 383 TYR A CA 1
ATOM 3111 C C . TYR A 1 383 ? -17.266 5.921 -14.108 1.00 79.94 383 TYR A C 1
ATOM 3113 O O . TYR A 1 383 ? -16.544 6.724 -14.696 1.00 79.94 383 TYR A O 1
ATOM 3121 N N . ALA A 1 384 ? -18.468 6.243 -13.624 1.00 74.75 384 ALA A N 1
ATOM 3122 C CA . ALA A 1 384 ? -19.025 7.589 -13.717 1.00 74.75 384 ALA A CA 1
ATOM 3123 C C . ALA A 1 384 ? -18.177 8.619 -12.945 1.00 74.75 384 ALA A C 1
ATOM 3125 O O . ALA A 1 384 ? -17.981 9.744 -13.405 1.00 74.75 384 ALA A O 1
ATOM 3126 N N . ALA A 1 385 ? -17.633 8.241 -11.782 1.00 73.88 385 ALA A N 1
ATOM 3127 C CA . ALA A 1 385 ? -16.757 9.105 -10.990 1.00 73.88 385 ALA A CA 1
ATOM 3128 C C . ALA A 1 385 ? -15.401 9.378 -11.666 1.00 73.88 385 ALA A C 1
ATOM 3130 O O . ALA A 1 385 ? -14.839 10.459 -11.464 1.00 73.88 385 ALA A O 1
ATOM 3131 N N . VAL A 1 386 ? -14.886 8.425 -12.449 1.00 83.06 386 VAL A N 1
ATOM 3132 C CA . VAL A 1 386 ? -13.710 8.618 -13.313 1.00 83.06 386 VAL A CA 1
ATOM 3133 C C . VAL A 1 386 ? -14.073 9.513 -14.491 1.00 83.06 386 VAL A C 1
ATOM 3135 O O . VAL A 1 386 ? -13.416 10.527 -14.689 1.00 83.06 386 VAL A O 1
ATOM 3138 N N . ALA A 1 387 ? -15.157 9.212 -15.210 1.00 86.12 387 ALA A N 1
ATOM 3139 C CA . ALA A 1 387 ? -15.598 9.985 -16.371 1.00 86.12 387 ALA A CA 1
ATOM 3140 C C . ALA A 1 387 ? -15.798 11.475 -16.049 1.00 86.12 387 ALA A C 1
ATOM 3142 O O . ALA A 1 387 ? -15.354 12.343 -16.800 1.00 86.12 387 ALA A O 1
ATOM 3143 N N . ARG A 1 388 ? -16.386 11.782 -14.885 1.00 84.38 388 ARG A N 1
ATOM 3144 C CA . ARG A 1 388 ? -16.537 13.163 -14.401 1.00 84.38 388 ARG A CA 1
ATOM 3145 C C . ARG A 1 388 ? -15.188 13.871 -14.250 1.00 84.38 388 ARG A C 1
ATOM 3147 O O . ARG A 1 388 ? -15.017 14.970 -14.763 1.00 84.38 388 ARG A O 1
ATOM 3154 N N . ARG A 1 389 ? -14.220 13.214 -13.607 1.00 85.38 389 ARG A N 1
ATOM 3155 C CA . ARG A 1 389 ? -12.870 13.758 -13.393 1.00 85.38 389 ARG A CA 1
ATOM 3156 C C . ARG A 1 389 ? -12.079 13.896 -14.688 1.00 85.38 389 ARG A C 1
ATOM 3158 O O . ARG A 1 389 ? -11.330 14.854 -14.835 1.00 85.38 389 ARG A O 1
ATOM 3165 N N . VAL A 1 390 ? -12.249 12.968 -15.631 1.00 90.81 390 VAL A N 1
ATOM 3166 C CA . VAL A 1 390 ? -11.652 13.089 -16.967 1.00 90.81 390 VAL A CA 1
ATOM 3167 C C . VAL A 1 390 ? -12.212 14.331 -17.653 1.00 90.81 390 VAL A C 1
ATOM 3169 O O . VAL A 1 390 ? -11.439 15.133 -18.156 1.00 90.81 390 VAL A O 1
ATOM 3172 N N . ARG A 1 391 ? -13.530 14.558 -17.617 1.00 84.81 391 ARG A N 1
ATOM 3173 C CA . ARG A 1 391 ? -14.142 15.758 -18.205 1.00 84.81 391 ARG A CA 1
ATOM 3174 C C . ARG A 1 391 ? -13.619 1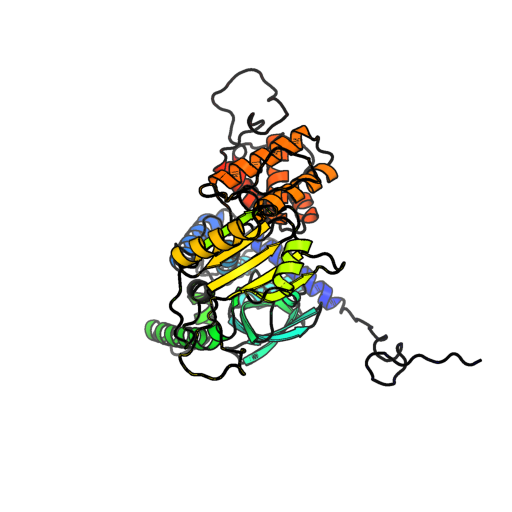7.050 -17.572 1.00 84.81 391 ARG A C 1
ATOM 3176 O O . ARG A 1 391 ? -13.196 17.941 -18.301 1.00 84.81 391 ARG A O 1
ATOM 3183 N N . GLU A 1 392 ? -13.616 17.133 -16.244 1.00 84.44 392 GLU A N 1
ATOM 3184 C CA . GLU A 1 392 ? -13.065 18.277 -15.500 1.00 84.44 392 GLU A CA 1
ATOM 3185 C C . GLU A 1 392 ? -11.590 18.520 -15.872 1.00 84.44 392 GLU A C 1
ATOM 3187 O O . GLU A 1 392 ? -11.194 19.648 -16.171 1.00 84.44 392 GLU A O 1
ATOM 3192 N N . GLY A 1 393 ? -10.793 17.448 -15.956 1.00 82.44 393 GLY A N 1
ATOM 3193 C CA . GLY A 1 393 ? -9.401 17.494 -16.398 1.00 82.44 393 GLY A CA 1
ATOM 3194 C C . GLY A 1 393 ? -9.247 18.020 -17.826 1.00 82.44 393 GLY A C 1
ATOM 3195 O O . GLY A 1 393 ? -8.487 18.958 -18.054 1.00 82.44 393 GLY A O 1
ATOM 3196 N N . PHE A 1 394 ? -10.014 17.491 -18.780 1.00 85.88 394 PHE A N 1
ATOM 3197 C CA . PHE A 1 394 ? -9.992 17.933 -20.178 1.00 85.88 394 PHE A CA 1
ATOM 3198 C C . PHE A 1 394 ? -10.405 19.401 -20.333 1.00 85.88 394 PHE A C 1
ATOM 3200 O O . PHE A 1 394 ? -9.792 20.123 -21.116 1.00 85.88 394 PHE A O 1
ATOM 3207 N N . GLN A 1 395 ? -11.409 19.859 -19.579 1.00 85.38 395 GLN A N 1
ATOM 3208 C CA . GLN A 1 395 ? -11.816 21.267 -19.561 1.00 85.38 395 GLN A CA 1
ATOM 3209 C C . GLN A 1 395 ? -10.692 22.161 -19.031 1.00 85.38 395 GLN A C 1
ATOM 3211 O O . GLN A 1 395 ? -10.386 23.181 -19.645 1.00 85.38 395 GLN A O 1
ATOM 3216 N N . SER A 1 396 ? -10.036 21.752 -17.939 1.00 82.50 396 SER A N 1
ATOM 3217 C CA . SER A 1 396 ? -8.919 22.505 -17.354 1.00 82.50 396 SER A CA 1
ATOM 3218 C C . SER A 1 396 ? -7.698 22.598 -18.278 1.00 82.50 396 SER A C 1
ATOM 3220 O O . SER A 1 396 ? -6.981 23.593 -18.250 1.00 82.50 396 SER A O 1
ATOM 3222 N N . LEU A 1 397 ? -7.491 21.584 -19.123 1.00 82.81 397 LEU A N 1
ATOM 3223 C CA . LEU A 1 397 ? -6.377 21.492 -20.069 1.00 82.81 397 LEU A CA 1
ATOM 3224 C C . LEU A 1 397 ? -6.718 22.059 -21.463 1.00 82.81 397 LEU A C 1
ATOM 3226 O O . LEU A 1 397 ? -5.877 22.031 -22.356 1.00 82.81 397 LEU A O 1
ATOM 3230 N N . GLY A 1 398 ? -7.933 22.585 -21.663 1.00 84.56 398 GLY A N 1
ATOM 3231 C CA . GLY A 1 398 ? -8.337 23.253 -22.906 1.00 84.56 398 GLY A CA 1
ATOM 3232 C C . GLY A 1 398 ? -8.748 22.327 -24.060 1.00 84.56 398 GLY A C 1
ATOM 3233 O O . GLY A 1 398 ? -8.798 22.770 -25.207 1.00 84.56 398 GLY A O 1
ATOM 3234 N N . TYR A 1 399 ? -9.068 21.059 -23.791 1.00 84.56 399 TYR A N 1
ATOM 3235 C CA . TYR A 1 399 ? -9.508 20.114 -24.823 1.00 84.56 399 TYR A CA 1
ATOM 3236 C C . TYR A 1 399 ? -10.936 20.388 -25.309 1.00 84.56 399 TYR A C 1
ATOM 3238 O O . TYR A 1 399 ? -11.845 20.685 -24.528 1.00 84.56 399 TYR A O 1
ATOM 3246 N N . SER A 1 400 ? -11.169 20.174 -26.606 1.00 85.31 400 SER A N 1
ATOM 3247 C CA . SER A 1 400 ? -12.485 20.342 -27.231 1.00 85.31 400 SER A CA 1
ATOM 3248 C C . SER A 1 400 ? -13.508 19.293 -26.773 1.00 85.31 400 SER A C 1
ATOM 3250 O O . SER A 1 400 ? -13.169 18.172 -26.391 1.00 85.31 400 SER A O 1
ATOM 3252 N N . THR A 1 401 ? -14.797 19.611 -26.906 1.00 79.31 401 THR A N 1
ATOM 3253 C CA . THR A 1 401 ? -15.902 18.681 -26.601 1.00 79.31 401 THR A CA 1
ATOM 3254 C C . THR A 1 401 ? -15.853 17.398 -27.439 1.00 79.31 401 THR A C 1
ATOM 3256 O O . THR A 1 401 ? -16.238 16.331 -26.972 1.00 79.31 401 THR A O 1
ATOM 3259 N N . LYS A 1 402 ? -15.317 17.448 -28.668 1.00 79.75 402 LYS A N 1
ATOM 3260 C CA . LYS A 1 402 ? -15.116 16.249 -29.504 1.00 79.75 402 LYS A CA 1
ATOM 3261 C C . LYS A 1 402 ? -14.040 15.323 -28.934 1.00 79.75 402 LYS A C 1
ATOM 3263 O O . LYS A 1 402 ? -14.231 14.110 -28.934 1.00 79.75 402 LYS A O 1
ATOM 3268 N N . GLN A 1 403 ? -12.942 15.889 -28.435 1.00 85.56 403 GLN A N 1
ATOM 3269 C CA . GLN A 1 403 ? -11.869 15.130 -27.785 1.00 85.56 403 GLN A CA 1
ATOM 3270 C C . GLN A 1 403 ? -12.352 14.520 -26.463 1.00 85.56 403 GLN A C 1
ATOM 3272 O O . GLN A 1 403 ? -12.110 13.344 -26.205 1.00 85.56 403 GLN A O 1
ATOM 3277 N N . GLN A 1 404 ? -13.136 15.272 -25.683 1.00 84.31 404 GLN A N 1
ATOM 3278 C CA . GLN A 1 404 ? -13.783 14.773 -24.463 1.00 84.31 404 GLN A CA 1
ATOM 3279 C C . GLN A 1 404 ? -14.656 13.545 -24.750 1.00 84.31 404 GLN A C 1
ATOM 3281 O O . GLN A 1 404 ? -14.496 12.513 -24.098 1.00 84.31 404 GLN A O 1
ATOM 3286 N N . LYS A 1 405 ? -15.513 13.602 -25.780 1.00 81.19 405 LYS A N 1
ATOM 3287 C CA . LYS A 1 405 ? -16.334 12.453 -26.200 1.00 81.19 405 LYS A CA 1
ATOM 3288 C C . LYS A 1 405 ? -15.500 11.238 -26.612 1.00 81.19 405 LYS A C 1
ATOM 3290 O O . LYS A 1 405 ? -15.871 10.113 -26.278 1.00 81.19 405 LYS A O 1
ATOM 3295 N N . GLY A 1 406 ? -14.383 11.452 -27.311 1.00 83.12 406 GLY A N 1
ATOM 3296 C CA . GLY A 1 406 ? -13.445 10.390 -27.684 1.00 83.12 406 GLY A CA 1
ATOM 3297 C C . GLY A 1 406 ? -12.823 9.700 -26.467 1.00 83.12 406 GLY A C 1
ATOM 3298 O O . GLY A 1 406 ? -12.801 8.472 -26.395 1.00 83.12 406 GLY A O 1
ATOM 3299 N N . ALA A 1 407 ? -12.399 10.481 -25.472 1.00 88.19 407 ALA A N 1
ATOM 3300 C CA . ALA A 1 407 ? -11.843 9.969 -24.222 1.00 88.19 407 ALA A CA 1
ATOM 3301 C C . ALA A 1 407 ? -12.885 9.237 -23.359 1.00 88.19 407 ALA A C 1
ATOM 3303 O O . ALA A 1 407 ? -12.580 8.187 -22.794 1.00 88.19 407 ALA A O 1
ATOM 3304 N N . MET A 1 408 ? -14.128 9.735 -23.295 1.00 85.81 408 MET A N 1
ATOM 3305 C CA . MET A 1 408 ? -15.214 9.026 -22.606 1.00 85.81 408 MET A CA 1
ATOM 3306 C C . MET A 1 408 ? -15.513 7.688 -23.273 1.00 85.81 408 MET A C 1
ATOM 3308 O O . MET A 1 408 ? -15.673 6.683 -22.590 1.00 85.81 408 MET A O 1
ATOM 3312 N N . LYS A 1 409 ? -15.530 7.646 -24.607 1.00 84.94 409 LYS A N 1
ATOM 3313 C CA . LYS A 1 409 ? -15.721 6.392 -25.333 1.00 84.94 409 LYS A CA 1
ATOM 3314 C C . LYS A 1 409 ? -14.605 5.386 -25.043 1.00 84.94 409 LYS A C 1
ATOM 3316 O O . LYS A 1 409 ? -14.896 4.230 -24.764 1.00 84.94 409 LYS A O 1
ATOM 3321 N N . LEU A 1 410 ? -13.348 5.836 -25.044 1.00 88.88 410 LEU A N 1
ATOM 3322 C CA . LEU A 1 410 ? -12.190 5.009 -24.684 1.00 88.88 410 LEU A CA 1
ATOM 3323 C C . LEU A 1 410 ? -12.353 4.409 -23.286 1.00 88.88 410 LEU A C 1
ATOM 3325 O O . LEU A 1 410 ? -12.156 3.211 -23.090 1.00 88.88 410 LEU A O 1
ATOM 3329 N N . TRP A 1 411 ? -12.753 5.234 -22.319 1.00 92.00 411 TRP A N 1
ATOM 3330 C CA . TRP A 1 411 ? -12.981 4.778 -20.955 1.00 92.00 411 TRP A CA 1
ATOM 3331 C C . TRP A 1 411 ? -14.156 3.797 -20.849 1.00 92.00 411 TRP A C 1
ATOM 3333 O O . TRP A 1 411 ? -14.056 2.810 -20.123 1.00 92.00 411 TRP A O 1
ATOM 3343 N N . LEU A 1 412 ? -15.241 4.010 -21.596 1.00 84.50 412 LEU A N 1
ATOM 3344 C CA . LEU A 1 412 ? -16.388 3.099 -21.613 1.00 84.50 412 LEU A CA 1
ATOM 3345 C C . LEU A 1 412 ? -16.037 1.741 -22.216 1.00 84.50 412 LEU A C 1
ATOM 3347 O O . LEU A 1 412 ? -16.386 0.712 -21.636 1.00 84.50 412 LEU A O 1
ATOM 3351 N N . ASP A 1 413 ? -15.340 1.736 -23.349 1.00 81.75 413 ASP A N 1
ATOM 3352 C CA . ASP A 1 413 ? -14.938 0.510 -24.034 1.00 81.75 413 ASP A CA 1
ATOM 3353 C C . ASP A 1 413 ? -13.978 -0.301 -23.148 1.00 81.75 413 ASP A C 1
ATOM 3355 O O . ASP A 1 413 ? -14.111 -1.521 -23.039 1.00 81.75 413 ASP A O 1
ATOM 3359 N N . PHE A 1 414 ? -13.076 0.373 -22.423 1.00 83.56 414 PHE A N 1
ATOM 3360 C CA . PHE A 1 414 ? -12.224 -0.274 -21.424 1.00 83.56 414 PHE A CA 1
ATOM 3361 C C . PHE A 1 414 ? -13.032 -0.865 -20.263 1.00 83.56 414 PHE A C 1
ATOM 3363 O O . PHE A 1 414 ? -12.866 -2.037 -19.934 1.00 83.56 414 PHE A O 1
ATOM 3370 N N . CYS A 1 415 ? -13.940 -0.084 -19.666 1.00 80.38 415 CYS A N 1
ATOM 3371 C CA . CYS A 1 415 ? -14.786 -0.548 -18.563 1.00 80.38 415 CYS A CA 1
ATOM 3372 C C . CYS A 1 415 ? -15.649 -1.752 -18.951 1.00 80.38 415 CYS A C 1
ATOM 3374 O O . CYS A 1 415 ? -15.838 -2.661 -18.148 1.00 80.38 415 CYS A O 1
ATOM 3376 N N . SER A 1 416 ? -16.169 -1.750 -20.179 1.00 77.31 416 SER A N 1
ATOM 3377 C CA . SER A 1 416 ? -17.020 -2.823 -20.695 1.00 77.31 416 SER A CA 1
ATOM 3378 C C . SER A 1 416 ? -16.239 -4.118 -20.916 1.00 77.31 416 SER A C 1
ATOM 3380 O O . SER A 1 416 ? -16.807 -5.200 -20.786 1.00 77.31 416 SER A O 1
ATOM 3382 N N . LYS A 1 417 ? -14.943 -4.008 -21.235 1.00 72.00 417 LYS A N 1
ATOM 3383 C CA . LYS A 1 417 ? -14.064 -5.152 -21.478 1.00 72.00 417 LYS A CA 1
ATOM 3384 C C . LYS A 1 417 ? -13.462 -5.721 -20.191 1.00 72.00 417 LYS A C 1
ATOM 3386 O O . LYS A 1 417 ? -13.613 -6.909 -19.938 1.00 72.00 417 LYS A O 1
ATOM 3391 N N . GLU A 1 418 ? -12.795 -4.885 -19.400 1.00 72.56 418 GLU A N 1
ATOM 3392 C CA . GLU A 1 418 ? -11.952 -5.334 -18.278 1.00 72.56 418 GLU A CA 1
ATOM 3393 C C . GLU A 1 418 ? -12.664 -5.283 -16.917 1.00 72.56 418 GLU A C 1
ATOM 3395 O O . GLU A 1 418 ? -12.178 -5.853 -15.947 1.00 72.56 418 GLU A O 1
ATOM 3400 N N . GLN A 1 419 ? -13.806 -4.591 -16.818 1.00 71.69 419 GLN A N 1
ATOM 3401 C CA . GLN A 1 419 ? -14.563 -4.397 -15.568 1.00 71.69 419 GLN A CA 1
ATOM 3402 C C . GLN A 1 419 ? -13.669 -4.050 -14.353 1.00 71.69 419 GLN A C 1
ATOM 3404 O O . GLN A 1 419 ? -13.728 -4.707 -13.310 1.00 71.69 419 GLN A O 1
ATOM 3409 N N . PRO A 1 420 ? -12.833 -2.997 -14.448 1.00 71.62 420 PRO A N 1
ATOM 3410 C CA . PRO A 1 420 ? -11.825 -2.696 -13.437 1.00 71.62 420 PRO A CA 1
ATOM 3411 C C . PRO A 1 420 ? -12.456 -2.319 -12.089 1.00 71.62 420 PRO A C 1
ATOM 3413 O O . PRO A 1 420 ? -13.495 -1.655 -12.031 1.00 71.62 420 PRO A O 1
ATOM 3416 N N . SER A 1 421 ? -11.789 -2.657 -10.984 1.00 71.44 421 SER A N 1
ATOM 3417 C CA . SER A 1 421 ? -12.165 -2.158 -9.656 1.00 71.44 421 SER A CA 1
ATOM 3418 C C . SER A 1 421 ? -11.633 -0.736 -9.448 1.00 71.44 421 SER A C 1
ATOM 3420 O O . SER A 1 421 ? -10.425 -0.496 -9.415 1.00 71.44 421 SER A O 1
ATOM 3422 N N . VAL A 1 422 ? -12.532 0.241 -9.309 1.00 72.12 422 VAL A N 1
ATOM 3423 C CA . VAL A 1 422 ? -12.163 1.657 -9.150 1.00 72.12 422 VAL A CA 1
ATOM 3424 C C . VAL A 1 422 ? -12.212 2.051 -7.676 1.00 72.12 422 VAL A C 1
ATOM 3426 O O . VAL A 1 422 ? -13.243 2.494 -7.174 1.00 72.12 422 VAL A O 1
ATOM 3429 N N . ARG A 1 423 ? -11.072 1.910 -6.988 1.00 64.62 423 ARG A N 1
ATOM 3430 C CA . ARG A 1 423 ? -10.882 2.385 -5.603 1.00 64.62 423 ARG A CA 1
ATOM 3431 C C . ARG A 1 423 ? -10.517 3.871 -5.538 1.00 64.62 423 ARG A C 1
ATOM 3433 O O . ARG A 1 423 ? -11.053 4.596 -4.708 1.00 64.62 423 ARG A O 1
ATOM 3440 N N . ASN A 1 424 ? -9.651 4.336 -6.445 1.00 76.00 424 ASN A N 1
ATOM 3441 C CA . ASN A 1 424 ? -9.264 5.743 -6.563 1.00 76.00 424 ASN A CA 1
ATOM 3442 C C . ASN A 1 424 ? -9.572 6.279 -7.976 1.00 76.00 424 ASN A C 1
ATOM 3444 O O . ASN A 1 424 ? -8.815 6.019 -8.916 1.00 76.00 424 ASN A O 1
ATOM 3448 N N . PRO A 1 425 ? -10.663 7.048 -8.148 1.00 77.62 425 PRO A N 1
ATOM 3449 C CA . PRO A 1 425 ? -11.030 7.600 -9.448 1.00 77.62 425 PRO A CA 1
ATOM 3450 C C . PRO A 1 425 ? -10.004 8.573 -10.052 1.00 77.62 425 PRO A C 1
ATOM 3452 O O . PRO A 1 425 ? -9.999 8.758 -11.266 1.00 77.62 425 PRO A O 1
ATOM 3455 N N . ALA A 1 426 ? -9.148 9.208 -9.240 1.00 77.56 426 ALA A N 1
ATOM 3456 C CA . ALA A 1 426 ? -8.162 10.177 -9.726 1.00 77.56 426 ALA A CA 1
ATOM 3457 C C . ALA A 1 426 ? -7.042 9.510 -10.542 1.00 77.56 426 ALA A C 1
ATOM 3459 O O . ALA A 1 426 ? -6.624 10.050 -11.563 1.00 77.56 426 ALA A O 1
ATOM 3460 N N . VAL A 1 427 ? -6.623 8.302 -10.143 1.00 78.88 427 VAL A N 1
ATOM 3461 C CA . VAL A 1 427 ? -5.599 7.506 -10.844 1.00 78.88 427 VAL A CA 1
ATOM 3462 C C . VAL A 1 427 ? -6.054 7.174 -12.263 1.00 78.88 427 VAL A C 1
ATOM 3464 O O . VAL A 1 427 ? -5.348 7.440 -13.234 1.00 78.88 427 VAL A O 1
ATOM 3467 N N . TRP A 1 428 ? -7.265 6.629 -12.384 1.00 89.94 428 TRP A N 1
ATOM 3468 C CA . TRP A 1 428 ? -7.844 6.271 -13.675 1.00 89.94 428 TRP A CA 1
ATOM 3469 C C . TRP A 1 428 ? -8.115 7.500 -14.540 1.00 89.94 428 TRP A C 1
ATOM 3471 O O . TRP A 1 428 ? -7.889 7.449 -15.744 1.00 89.94 428 TRP A O 1
ATOM 3481 N N . ALA A 1 429 ? -8.534 8.618 -13.940 1.00 91.12 429 ALA A N 1
ATOM 3482 C CA . ALA A 1 429 ? -8.753 9.851 -14.685 1.00 91.12 429 ALA A CA 1
ATOM 3483 C C . ALA A 1 429 ? -7.454 10.384 -15.307 1.00 91.12 429 ALA A C 1
ATOM 3485 O O . ALA A 1 429 ? -7.416 10.629 -16.513 1.00 91.12 429 ALA A O 1
ATOM 3486 N N . ALA A 1 430 ? -6.376 10.474 -14.521 1.00 87.38 430 ALA A N 1
ATOM 3487 C CA . ALA A 1 430 ? -5.059 10.861 -15.021 1.00 87.38 430 ALA A CA 1
ATOM 3488 C C . ALA A 1 430 ? -4.571 9.909 -16.127 1.00 87.38 430 ALA A C 1
ATOM 3490 O O . ALA A 1 430 ? -4.094 10.352 -17.169 1.00 87.38 430 ALA A O 1
ATOM 3491 N N . ALA A 1 431 ? -4.749 8.598 -15.952 1.00 91.25 431 ALA A N 1
ATOM 3492 C CA . ALA A 1 431 ? -4.351 7.612 -16.952 1.00 91.25 431 ALA A CA 1
ATOM 3493 C C . ALA A 1 431 ? -5.133 7.735 -18.267 1.00 91.25 431 ALA A C 1
ATOM 3495 O O . ALA A 1 431 ? -4.529 7.679 -19.336 1.00 91.25 431 ALA A O 1
ATOM 3496 N N . VAL A 1 432 ? -6.453 7.946 -18.217 1.00 94.50 432 VAL A N 1
ATOM 3497 C CA . VAL A 1 432 ? -7.288 8.134 -19.416 1.00 94.50 432 VAL A CA 1
ATOM 3498 C C . VAL A 1 432 ? -6.898 9.412 -20.161 1.00 94.50 432 VAL A C 1
ATOM 3500 O O . VAL A 1 432 ? -6.738 9.370 -21.381 1.00 94.50 432 VAL A O 1
ATOM 3503 N N . ILE A 1 433 ? -6.682 10.522 -19.445 1.00 92.00 433 ILE A N 1
ATOM 3504 C CA . ILE A 1 433 ? -6.224 11.792 -20.037 1.00 92.00 433 ILE A CA 1
ATOM 3505 C C . ILE A 1 433 ? -4.871 11.606 -20.719 1.00 92.00 433 ILE A C 1
ATOM 3507 O O . ILE A 1 433 ? -4.712 11.955 -21.888 1.00 92.00 433 ILE A O 1
ATOM 3511 N N . TYR A 1 434 ? -3.916 10.996 -20.019 1.00 89.88 434 TYR A N 1
ATOM 3512 C CA . TYR A 1 434 ? -2.587 10.739 -20.561 1.00 89.88 434 TYR A CA 1
ATOM 3513 C C . TYR A 1 434 ? -2.634 9.834 -21.800 1.00 89.88 434 TYR A C 1
ATOM 3515 O O . TYR A 1 434 ? -2.008 10.131 -22.817 1.00 89.88 434 TYR A O 1
ATOM 3523 N N . THR A 1 435 ? -3.435 8.764 -21.743 1.00 90.62 435 THR A N 1
ATOM 3524 C CA . THR A 1 435 ? -3.632 7.833 -22.862 1.00 90.62 435 THR A CA 1
ATOM 3525 C C . THR A 1 435 ? -4.184 8.549 -24.085 1.00 90.62 435 THR A C 1
ATOM 3527 O O . THR A 1 435 ? -3.667 8.376 -25.187 1.00 90.62 435 THR A O 1
ATOM 3530 N N . PHE A 1 436 ? -5.203 9.386 -23.896 1.00 91.25 436 PHE A N 1
ATOM 3531 C CA . PHE A 1 436 ? -5.815 10.133 -24.985 1.00 91.25 436 PHE A CA 1
ATOM 3532 C C . PHE A 1 436 ? -4.852 11.164 -25.594 1.00 91.25 436 PHE A C 1
ATOM 3534 O O . PHE A 1 436 ? -4.739 11.250 -26.816 1.00 91.25 436 PHE A O 1
ATOM 3541 N N . ALA A 1 437 ? -4.099 11.887 -24.760 1.00 87.88 437 ALA A N 1
ATOM 3542 C CA . ALA A 1 437 ? -3.095 12.844 -25.222 1.00 87.88 437 ALA A CA 1
ATOM 3543 C C . ALA A 1 437 ? -2.016 12.170 -26.091 1.00 87.88 437 ALA A C 1
ATOM 3545 O O . ALA A 1 437 ? -1.641 12.698 -27.140 1.00 87.88 437 ALA A O 1
ATOM 3546 N N . ARG A 1 438 ? -1.557 10.967 -25.709 1.00 87.06 438 ARG A N 1
ATOM 3547 C CA . ARG A 1 438 ? -0.621 10.173 -26.528 1.00 87.06 438 ARG A CA 1
ATOM 3548 C C . ARG A 1 438 ? -1.249 9.636 -27.805 1.00 87.06 438 ARG A C 1
ATOM 3550 O O . ARG A 1 438 ? -0.613 9.669 -28.856 1.00 87.06 438 ARG A O 1
ATOM 3557 N N . LEU A 1 439 ? -2.501 9.194 -27.738 1.00 84.81 439 LEU A N 1
ATOM 3558 C CA . LEU A 1 439 ? -3.259 8.724 -28.895 1.00 84.81 439 LEU A CA 1
ATOM 3559 C C . LEU A 1 439 ? -3.397 9.817 -29.968 1.00 84.81 439 LEU A C 1
ATOM 3561 O O . LEU A 1 439 ? -3.358 9.511 -31.160 1.00 84.81 439 LEU A O 1
ATOM 3565 N N . GLU A 1 440 ? -3.496 11.085 -29.561 1.00 85.12 440 GLU A N 1
ATOM 3566 C CA . GLU A 1 440 ? -3.552 12.248 -30.454 1.00 85.12 440 GLU A CA 1
ATOM 3567 C C . GLU A 1 440 ? -2.197 12.928 -30.732 1.00 85.12 440 GLU A C 1
ATOM 3569 O O . GLU A 1 440 ? -2.182 13.995 -31.357 1.00 85.12 440 GLU A O 1
ATOM 3574 N N . MET A 1 441 ? -1.077 12.327 -30.309 1.00 79.75 441 MET A N 1
ATOM 3575 C CA . MET A 1 441 ? 0.285 12.866 -30.475 1.00 79.75 441 MET A CA 1
ATOM 3576 C C . MET A 1 441 ? 0.429 14.310 -29.984 1.00 79.75 441 MET A C 1
ATOM 3578 O O . MET A 1 441 ? 1.006 15.159 -30.661 1.00 79.75 441 MET A O 1
ATOM 3582 N N . GLU A 1 442 ? -0.141 14.620 -28.823 1.00 77.62 442 GLU A N 1
ATOM 3583 C CA . GLU A 1 442 ? -0.009 15.956 -28.256 1.00 77.62 442 GLU A CA 1
ATOM 3584 C C . GLU A 1 442 ? 1.342 16.164 -27.584 1.00 77.62 442 GLU A C 1
ATOM 3586 O O . GLU A 1 442 ? 1.715 15.475 -26.629 1.00 77.62 442 GLU A O 1
ATOM 3591 N N . GLU A 1 443 ? 2.065 17.157 -28.091 1.00 63.03 443 GLU A N 1
ATOM 3592 C CA . GLU A 1 443 ? 3.317 17.627 -27.522 1.00 63.03 443 GLU A CA 1
ATOM 3593 C C . GLU A 1 443 ? 3.011 18.596 -26.369 1.00 63.03 443 GLU A C 1
ATOM 3595 O O . GLU A 1 443 ? 2.244 19.543 -26.527 1.00 63.03 443 GLU A O 1
ATOM 3600 N N . GLY A 1 444 ? 3.592 18.349 -25.190 1.00 66.12 444 GLY A N 1
ATOM 3601 C CA . GLY A 1 444 ? 3.526 19.271 -24.045 1.00 66.12 444 GLY A CA 1
ATOM 3602 C C . GLY A 1 444 ? 2.950 18.692 -22.752 1.00 66.12 444 GLY A C 1
ATOM 3603 O O . GLY A 1 444 ? 3.344 19.137 -21.678 1.00 66.12 444 GLY A O 1
ATOM 3604 N N . LEU A 1 445 ? 2.101 17.658 -22.808 1.00 75.12 445 LEU A N 1
ATOM 3605 C CA . LEU A 1 445 ? 1.595 17.008 -21.593 1.00 75.12 445 LEU A CA 1
ATOM 3606 C C . LEU A 1 445 ? 2.612 15.974 -21.083 1.00 75.12 445 LEU A C 1
ATOM 3608 O O . LEU A 1 445 ? 2.804 14.915 -21.695 1.00 75.12 445 LEU A O 1
ATOM 3612 N N . LYS A 1 446 ? 3.282 16.267 -19.963 1.00 77.56 446 LYS A N 1
ATOM 3613 C CA . LYS A 1 446 ? 4.149 15.298 -19.279 1.00 77.56 446 LYS A CA 1
ATOM 3614 C C . LYS A 1 446 ? 3.342 14.488 -18.273 1.00 77.56 446 LYS A C 1
ATOM 3616 O O . LYS A 1 446 ? 2.498 15.011 -17.551 1.00 77.56 446 LYS A O 1
ATOM 3621 N N . GLN A 1 447 ? 3.659 13.200 -18.183 1.00 76.06 447 GLN A N 1
ATOM 3622 C CA . GLN A 1 447 ? 3.018 12.277 -17.247 1.00 76.06 447 GLN A CA 1
ATOM 3623 C C . GLN A 1 447 ? 3.182 12.717 -15.782 1.00 76.06 447 GLN A C 1
ATOM 3625 O O . GLN A 1 447 ? 2.249 12.581 -14.997 1.00 76.06 447 GLN A O 1
ATOM 3630 N N . GLN A 1 448 ? 4.358 13.248 -15.420 1.00 65.25 448 GLN A N 1
ATOM 3631 C CA . GLN A 1 448 ? 4.657 13.725 -14.064 1.00 65.25 448 GLN A CA 1
ATOM 3632 C C . GLN A 1 448 ? 3.768 14.907 -13.660 1.00 65.25 448 GLN A C 1
ATOM 3634 O O . GLN A 1 448 ? 3.206 14.898 -12.567 1.00 65.25 448 GLN A O 1
ATOM 3639 N N . ASP A 1 449 ? 3.582 15.872 -14.560 1.00 73.00 449 ASP A N 1
ATOM 3640 C CA . ASP A 1 449 ? 2.778 17.070 -14.301 1.00 73.00 449 ASP A CA 1
ATOM 3641 C C . ASP A 1 449 ? 1.296 16.708 -14.124 1.00 73.00 449 ASP A C 1
ATOM 3643 O O . ASP A 1 449 ? 0.636 17.165 -13.189 1.00 73.00 449 ASP A O 1
ATOM 3647 N N . LEU A 1 450 ? 0.791 15.802 -14.969 1.00 76.19 450 LEU A N 1
ATOM 3648 C CA . LEU A 1 450 ? -0.578 15.302 -14.868 1.00 76.19 450 LEU A CA 1
ATOM 3649 C C . LEU A 1 450 ? -0.798 14.489 -13.584 1.00 76.19 450 LEU A C 1
ATOM 3651 O O . LEU A 1 450 ? -1.812 14.649 -12.911 1.00 76.19 450 LEU A O 1
ATOM 3655 N N . ALA A 1 451 ? 0.156 13.640 -13.205 1.00 68.25 451 ALA A N 1
ATOM 3656 C CA . ALA A 1 451 ? 0.078 12.890 -11.957 1.00 68.25 451 ALA A CA 1
ATOM 3657 C C . ALA A 1 451 ? 0.034 13.832 -10.737 1.00 68.25 451 ALA A C 1
ATOM 3659 O O . ALA A 1 451 ? -0.801 13.651 -9.848 1.00 68.25 451 ALA A O 1
ATOM 3660 N N . GLY A 1 452 ? 0.843 14.898 -10.751 1.00 60.69 452 GLY A N 1
ATOM 3661 C CA . GLY A 1 452 ? 0.807 15.961 -9.746 1.00 60.69 452 GLY A CA 1
ATOM 3662 C C . GLY A 1 452 ? -0.550 16.669 -9.664 1.00 60.69 452 GLY A C 1
ATOM 3663 O O . GLY A 1 452 ? -1.080 16.833 -8.566 1.00 60.69 452 GLY A O 1
ATOM 3664 N N . GLN A 1 453 ? -1.158 17.017 -10.805 1.00 75.06 453 GLN A N 1
ATOM 3665 C CA . GLN A 1 453 ? -2.474 17.674 -10.861 1.00 75.06 453 GLN A CA 1
ATOM 3666 C C . GLN A 1 453 ? -3.587 16.824 -10.229 1.00 75.06 453 GLN A C 1
ATOM 3668 O O . GLN A 1 453 ? -4.498 17.353 -9.594 1.00 75.06 453 GLN A O 1
ATOM 3673 N N . PHE A 1 454 ? -3.502 15.503 -10.381 1.00 74.75 454 PHE A N 1
ATOM 3674 C CA . PHE A 1 454 ? -4.476 14.559 -9.833 1.00 74.75 454 PHE A CA 1
ATOM 3675 C C . PHE A 1 454 ? -4.109 14.044 -8.431 1.00 74.75 454 PHE A C 1
ATOM 3677 O O . PHE A 1 454 ? -4.884 13.284 -7.849 1.00 74.75 454 PHE A O 1
ATOM 3684 N N . GLY A 1 455 ? -2.966 14.460 -7.869 1.00 72.25 455 GLY A N 1
ATOM 3685 C CA . GLY A 1 455 ? -2.496 14.026 -6.550 1.00 72.25 455 GLY A CA 1
ATOM 3686 C C . GLY A 1 455 ? -2.140 12.537 -6.491 1.00 72.25 455 GLY A C 1
ATOM 3687 O O . GLY A 1 455 ? -2.365 11.892 -5.468 1.00 72.25 455 GLY A O 1
ATOM 3688 N N . VAL A 1 456 ? -1.640 11.976 -7.594 1.00 69.38 456 VAL A N 1
ATOM 3689 C CA . VAL A 1 456 ? -1.320 10.549 -7.745 1.00 69.38 456 VAL A CA 1
ATOM 3690 C C . VAL A 1 456 ? 0.144 10.351 -8.130 1.00 69.38 456 VAL A C 1
ATOM 3692 O O . VAL A 1 456 ? 0.797 11.265 -8.629 1.00 69.38 456 VAL A O 1
ATOM 3695 N N . ALA A 1 457 ? 0.682 9.152 -7.906 1.00 69.06 457 ALA A N 1
ATOM 3696 C CA . ALA A 1 457 ? 2.057 8.852 -8.288 1.00 69.06 457 ALA A CA 1
ATOM 3697 C C . ALA A 1 457 ? 2.185 8.704 -9.821 1.00 69.06 457 ALA A C 1
ATOM 3699 O O . ALA A 1 457 ? 1.350 8.038 -10.445 1.00 69.06 457 ALA A O 1
ATOM 3700 N N . PRO A 1 458 ? 3.240 9.264 -10.452 1.00 56.06 458 PRO A N 1
ATOM 3701 C CA . PRO A 1 458 ? 3.466 9.105 -11.886 1.00 56.06 458 PRO A CA 1
ATOM 3702 C C . PRO A 1 458 ? 3.550 7.635 -12.301 1.00 56.06 458 PRO A C 1
ATOM 3704 O O . PRO A 1 458 ? 2.953 7.257 -13.306 1.00 56.06 458 PRO A O 1
ATOM 3707 N N . SER A 1 459 ? 4.217 6.788 -11.515 1.00 55.78 459 SER A N 1
ATOM 3708 C CA . SER A 1 459 ? 4.332 5.345 -11.771 1.00 55.78 459 SER A CA 1
ATOM 3709 C C . SER A 1 459 ? 2.966 4.668 -11.936 1.00 55.78 459 SER A C 1
ATOM 3711 O O . SER A 1 459 ? 2.767 3.923 -12.896 1.00 55.78 459 SER A O 1
ATOM 3713 N N . THR A 1 460 ? 1.987 5.002 -11.091 1.00 62.34 460 THR A N 1
ATOM 3714 C CA . THR A 1 460 ? 0.618 4.468 -11.170 1.00 62.34 460 THR A CA 1
ATOM 3715 C C . THR A 1 460 ? -0.084 4.884 -12.468 1.00 62.34 460 THR A C 1
ATOM 3717 O O . THR A 1 460 ? -0.751 4.071 -13.110 1.00 62.34 460 THR A O 1
ATOM 3720 N N . VAL A 1 461 ? 0.122 6.127 -12.919 1.00 71.81 461 VAL A N 1
ATOM 3721 C CA . VAL A 1 461 ? -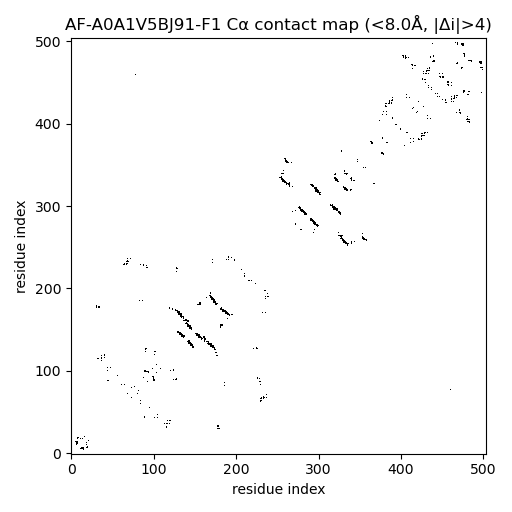0.409 6.612 -14.206 1.00 71.81 461 VAL A CA 1
ATOM 3722 C C . VAL A 1 461 ? 0.202 5.839 -15.381 1.00 71.81 461 VAL A C 1
ATOM 3724 O O . VAL A 1 461 ? -0.537 5.436 -16.278 1.00 71.81 461 VAL A O 1
ATOM 3727 N N . SER A 1 462 ? 1.516 5.562 -15.363 1.00 70.75 462 SER A N 1
ATOM 3728 C CA . SER A 1 462 ? 2.193 4.752 -16.399 1.00 70.75 462 SER A CA 1
ATOM 3729 C C . SER A 1 462 ? 1.622 3.339 -16.486 1.00 70.75 462 SER A C 1
ATOM 3731 O O . SER A 1 462 ? 1.406 2.817 -17.581 1.00 70.75 462 SER A O 1
ATOM 3733 N N . ILE A 1 463 ? 1.387 2.705 -15.336 1.00 73.38 463 ILE A N 1
ATOM 3734 C CA . ILE A 1 463 ? 0.860 1.339 -15.267 1.00 73.38 463 ILE A CA 1
ATOM 3735 C C . ILE A 1 463 ? -0.541 1.294 -15.883 1.00 73.38 463 ILE A C 1
ATOM 3737 O O . ILE A 1 463 ? -0.789 0.502 -16.794 1.00 73.38 463 ILE A O 1
ATOM 3741 N N . LYS A 1 464 ? -1.437 2.199 -15.470 1.00 82.75 464 LYS A N 1
ATOM 3742 C CA . LYS A 1 464 ? -2.801 2.252 -16.015 1.00 82.75 464 LYS A CA 1
ATOM 3743 C C . LYS A 1 464 ? -2.848 2.670 -17.483 1.00 82.75 464 LYS A C 1
ATOM 3745 O O . LYS A 1 464 ? -3.655 2.133 -18.235 1.00 82.75 464 LYS A O 1
ATOM 3750 N N . PHE A 1 465 ? -1.950 3.549 -17.921 1.00 85.31 465 PHE A N 1
ATOM 3751 C CA . PHE A 1 465 ? -1.760 3.870 -19.336 1.00 85.31 465 PHE A CA 1
ATOM 3752 C C . PHE A 1 465 ? -1.393 2.628 -20.157 1.00 85.31 465 PHE A C 1
ATOM 3754 O O . PHE A 1 465 ? -2.044 2.331 -21.161 1.00 85.31 465 PHE A O 1
ATOM 3761 N N . ARG A 1 466 ? -0.387 1.863 -19.713 1.00 77.19 466 ARG A N 1
ATOM 3762 C CA . ARG A 1 466 ? 0.026 0.622 -20.384 1.00 77.19 466 ARG A CA 1
ATOM 3763 C C . ARG A 1 466 ? -1.118 -0.386 -20.439 1.00 77.19 466 ARG A C 1
ATOM 3765 O O . ARG A 1 466 ? -1.306 -1.026 -21.472 1.00 77.19 466 ARG A O 1
ATOM 3772 N N . LEU A 1 467 ? -1.903 -0.481 -19.369 1.00 75.06 467 LEU A N 1
ATOM 3773 C CA . LEU A 1 467 ? -3.073 -1.348 -19.304 1.00 75.06 467 LEU A CA 1
ATOM 3774 C C . LEU A 1 467 ? -4.165 -0.939 -20.302 1.00 75.06 467 LEU A C 1
ATOM 3776 O O . LEU A 1 467 ? -4.646 -1.788 -21.053 1.00 75.06 467 LEU A O 1
ATOM 3780 N N . LEU A 1 468 ? -4.507 0.350 -20.373 1.00 83.81 468 LEU A N 1
ATOM 3781 C CA . LEU A 1 468 ? -5.455 0.885 -21.357 1.00 83.81 468 LEU A CA 1
ATOM 3782 C C . LEU A 1 468 ? -4.989 0.591 -22.790 1.00 83.81 468 LEU A C 1
ATOM 3784 O O . LEU A 1 468 ? -5.775 0.120 -23.614 1.00 83.81 468 LEU A O 1
ATOM 3788 N N . CYS A 1 469 ? -3.698 0.796 -23.068 1.00 79.19 469 CYS A N 1
ATOM 3789 C CA . CYS A 1 469 ? -3.112 0.534 -24.380 1.00 79.19 469 CYS A CA 1
ATOM 3790 C C . CYS A 1 469 ? -3.174 -0.944 -24.772 1.00 79.19 469 CYS A C 1
ATOM 3792 O O . CYS A 1 469 ? -3.579 -1.252 -25.889 1.00 79.19 469 CYS A O 1
ATOM 3794 N N . ARG A 1 470 ? -2.793 -1.856 -23.867 1.00 80.50 470 ARG A N 1
ATOM 3795 C CA . ARG A 1 470 ? -2.798 -3.306 -24.127 1.00 80.50 470 ARG A CA 1
ATOM 3796 C C . ARG A 1 470 ? -4.212 -3.854 -24.267 1.00 80.50 470 ARG A C 1
ATOM 3798 O O . ARG A 1 470 ? -4.486 -4.600 -25.201 1.00 80.50 470 ARG A O 1
ATOM 3805 N N . SER A 1 471 ? -5.110 -3.461 -23.367 1.00 77.88 471 SER A N 1
ATOM 3806 C CA . SER A 1 471 ? -6.469 -4.007 -23.308 1.00 77.88 471 SER A CA 1
ATOM 3807 C C . SER A 1 471 ? -7.296 -3.585 -24.512 1.00 77.88 471 SER A C 1
ATOM 3809 O O . SER A 1 471 ? -8.034 -4.392 -25.073 1.00 77.88 471 SER A O 1
ATOM 3811 N N . LEU A 1 472 ? -7.161 -2.336 -24.956 1.00 83.06 472 LEU A N 1
ATOM 3812 C CA . LEU A 1 472 ? -7.889 -1.847 -26.124 1.00 83.06 472 LEU A CA 1
ATOM 3813 C C . LEU A 1 472 ? -7.128 -2.029 -27.441 1.00 83.06 472 LEU A C 1
ATOM 3815 O O . LEU A 1 472 ? -7.708 -1.735 -28.485 1.00 83.06 472 LEU A O 1
ATOM 3819 N N . ASP A 1 473 ? -5.888 -2.522 -27.400 1.00 84.81 473 ASP A N 1
ATOM 3820 C CA . ASP A 1 473 ? -4.962 -2.602 -28.539 1.00 84.81 473 ASP A CA 1
ATOM 3821 C C . ASP A 1 473 ? -4.850 -1.251 -29.270 1.00 84.81 473 ASP A C 1
ATOM 3823 O O . ASP A 1 473 ? -5.154 -1.119 -30.456 1.00 84.81 473 ASP A O 1
ATOM 3827 N N . LEU A 1 474 ? -4.529 -0.200 -28.506 1.00 84.31 474 LEU A N 1
ATOM 3828 C CA . LEU A 1 474 ? -4.527 1.174 -29.009 1.00 84.31 474 LEU A CA 1
ATOM 3829 C C . LEU A 1 474 ? -3.373 1.407 -29.986 1.00 84.31 474 LEU A C 1
ATOM 3831 O O . LEU A 1 474 ? -2.221 1.057 -29.718 1.00 84.31 474 LEU A O 1
ATOM 3835 N N . VAL A 1 475 ? -3.683 2.098 -31.079 1.00 83.19 475 VAL A N 1
ATOM 3836 C CA . VAL A 1 475 ? -2.722 2.608 -32.065 1.00 83.19 475 VAL A CA 1
ATOM 3837 C C . VAL A 1 475 ? -2.760 4.137 -32.098 1.00 83.19 475 VAL A C 1
ATOM 3839 O O . VAL A 1 475 ? -3.735 4.764 -31.678 1.00 83.19 475 VAL A O 1
ATOM 3842 N N . ALA A 1 476 ? -1.694 4.765 -32.593 1.00 80.81 476 ALA A N 1
ATOM 3843 C CA . ALA A 1 476 ? -1.683 6.212 -32.807 1.00 80.81 476 ALA A CA 1
ATOM 3844 C C . ALA A 1 476 ? -2.824 6.636 -33.751 1.00 80.81 476 ALA A C 1
ATOM 3846 O O . ALA A 1 476 ? -3.046 5.998 -34.777 1.00 80.81 476 ALA A O 1
ATOM 3847 N N . PHE A 1 477 ? -3.532 7.720 -33.423 1.00 81.19 477 PHE A N 1
ATOM 3848 C CA . PHE A 1 477 ? -4.704 8.197 -34.170 1.00 81.19 477 PHE A CA 1
ATOM 3849 C C . PHE A 1 477 ? -5.823 7.153 -34.332 1.00 81.19 477 PHE A C 1
ATOM 3851 O O . PHE A 1 477 ? -6.532 7.153 -35.346 1.00 81.19 477 PHE A O 1
ATOM 3858 N N . ASP A 1 478 ? -6.000 6.267 -33.342 1.00 82.06 478 ASP A N 1
ATOM 3859 C CA . ASP A 1 478 ? -7.048 5.244 -33.359 1.00 82.06 478 ASP A CA 1
ATOM 3860 C C . ASP A 1 478 ? -8.409 5.868 -33.686 1.00 82.06 478 ASP A C 1
ATOM 3862 O O . ASP A 1 478 ? -8.942 6.687 -32.936 1.00 82.06 478 ASP A O 1
ATOM 3866 N N . ARG A 1 479 ? -8.993 5.459 -34.814 1.00 81.88 479 ARG A N 1
ATOM 3867 C CA . ARG A 1 479 ? -10.228 6.043 -35.356 1.00 81.88 479 ARG A CA 1
ATOM 3868 C C . ARG A 1 479 ? -11.439 5.854 -34.446 1.00 81.88 479 ARG A C 1
ATOM 3870 O O . ARG A 1 479 ? -12.450 6.516 -34.667 1.00 81.88 479 ARG A O 1
ATOM 3877 N N . ARG A 1 480 ? -11.370 4.936 -33.475 1.00 83.00 480 ARG A N 1
ATOM 3878 C CA . ARG A 1 480 ? -12.434 4.734 -32.486 1.00 83.00 480 ARG A CA 1
ATOM 3879 C C . ARG A 1 480 ? -12.552 5.916 -31.528 1.00 83.00 480 ARG A C 1
ATOM 3881 O O . ARG A 1 480 ? -13.664 6.193 -31.083 1.00 83.00 480 ARG A O 1
ATOM 3888 N N . TYR A 1 481 ? -11.440 6.598 -31.243 1.00 86.69 481 TYR A N 1
ATOM 3889 C CA . TYR A 1 481 ? -11.349 7.589 -30.165 1.00 86.69 481 TYR A CA 1
ATOM 3890 C C . TYR A 1 481 ? -10.735 8.926 -30.608 1.00 86.69 481 TYR A C 1
ATOM 3892 O O . TYR A 1 481 ? -11.161 9.971 -30.124 1.00 86.69 481 TYR A O 1
ATOM 3900 N N . SER A 1 482 ? -9.768 8.919 -31.531 1.00 86.50 482 SER A N 1
ATOM 3901 C CA . SER A 1 482 ? -9.061 10.118 -31.992 1.00 86.50 482 SER A CA 1
ATOM 3902 C C . SER A 1 482 ? -9.950 11.031 -32.825 1.00 86.50 482 SER A C 1
ATOM 3904 O O . SER A 1 482 ? -10.679 10.593 -33.717 1.00 86.50 482 SER A O 1
ATOM 3906 N N . THR A 1 483 ? -9.804 12.330 -32.601 1.00 84.25 483 THR A N 1
ATOM 3907 C CA . THR A 1 483 ? -10.361 13.379 -33.459 1.00 84.25 483 THR A CA 1
ATOM 3908 C C . THR A 1 483 ? -9.392 13.806 -34.563 1.00 84.25 483 THR A C 1
ATOM 3910 O O . THR A 1 483 ? -9.814 14.391 -35.566 1.00 84.25 483 THR A O 1
ATOM 3913 N N . LYS A 1 484 ? -8.102 13.479 -34.416 1.00 80.88 484 LYS A N 1
ATOM 3914 C CA . LYS A 1 484 ? -7.047 13.772 -35.389 1.00 80.88 484 LYS A CA 1
ATOM 3915 C C . LYS A 1 484 ? -6.909 12.625 -36.389 1.00 80.88 484 LYS A C 1
ATOM 3917 O O . LYS A 1 484 ? -7.184 11.465 -36.097 1.00 80.88 484 LYS A O 1
ATOM 3922 N N . LYS A 1 485 ? -6.508 12.959 -37.616 1.00 73.88 485 LYS A N 1
ATOM 3923 C CA . LYS A 1 485 ? -6.240 11.971 -38.670 1.00 73.88 485 LYS A CA 1
ATOM 3924 C C . LYS A 1 485 ? -4.734 11.747 -38.781 1.00 73.88 485 LYS A C 1
ATOM 3926 O O . LYS A 1 485 ? -3.993 12.725 -38.678 1.00 73.88 485 LYS A O 1
ATOM 3931 N N . PRO A 1 486 ? -4.284 10.509 -39.051 1.00 70.38 486 PRO A N 1
ATOM 3932 C CA . PRO A 1 486 ? -2.877 10.257 -39.305 1.00 70.38 486 PRO A CA 1
ATOM 3933 C C . PRO A 1 486 ? -2.412 11.070 -40.528 1.00 70.38 486 PRO A C 1
ATOM 3935 O O . PRO A 1 486 ? -3.177 11.218 -41.490 1.00 70.38 486 PRO A O 1
ATOM 3938 N N . PRO A 1 487 ? -1.171 11.585 -40.522 1.00 63.38 487 PRO A N 1
ATOM 3939 C CA . PRO A 1 487 ? -0.679 12.521 -41.535 1.00 63.38 487 PRO A CA 1
ATOM 3940 C C . PRO A 1 487 ? -0.556 11.941 -42.958 1.00 63.38 487 PRO A C 1
ATOM 3942 O O . PRO A 1 487 ? -0.331 12.703 -43.895 1.00 63.38 487 PRO A O 1
ATOM 3945 N N . VAL A 1 488 ? -0.743 10.628 -43.173 1.00 57.81 488 VAL A N 1
ATOM 3946 C CA . VAL A 1 488 ? -0.592 9.991 -44.496 1.00 57.81 488 VAL A CA 1
ATOM 3947 C C . VAL A 1 488 ? -1.798 9.111 -44.855 1.00 57.81 488 VAL A C 1
ATOM 3949 O O . VAL A 1 488 ? -2.100 8.113 -44.200 1.00 57.81 488 VAL A O 1
ATOM 3952 N N . LYS A 1 489 ? -2.489 9.452 -45.955 1.00 49.78 489 LYS A N 1
ATOM 3953 C CA . LYS A 1 489 ? -3.502 8.597 -46.600 1.00 49.78 489 LYS A CA 1
ATOM 3954 C C . LYS A 1 489 ? -2.816 7.380 -47.237 1.00 49.78 489 LYS A C 1
ATOM 3956 O O . LYS A 1 489 ? -2.462 7.418 -48.407 1.00 49.78 489 LYS A O 1
ATOM 3961 N N . GLY A 1 490 ? -2.693 6.285 -46.492 1.00 49.31 490 GLY A N 1
ATOM 3962 C CA . GLY A 1 490 ? -2.478 4.962 -47.081 1.00 49.31 490 GLY A CA 1
ATOM 3963 C C . GLY A 1 490 ? -1.424 4.108 -46.391 1.00 49.31 490 GLY A C 1
ATOM 3964 O O . GLY A 1 490 ? -0.252 4.201 -46.721 1.00 49.31 490 GLY A O 1
ATOM 3965 N N . ARG A 1 491 ? -1.875 3.218 -45.498 1.00 41.97 491 ARG A N 1
ATOM 3966 C CA . ARG A 1 491 ? -1.487 1.795 -45.379 1.00 41.97 491 ARG A CA 1
ATOM 3967 C C . ARG A 1 491 ? -2.154 1.227 -44.124 1.00 41.97 491 ARG A C 1
ATOM 3969 O O . ARG A 1 491 ? -1.672 1.378 -43.016 1.00 41.97 491 ARG A O 1
ATOM 3976 N N . ARG A 1 492 ? -3.285 0.549 -44.314 1.00 47.50 492 ARG A N 1
ATOM 3977 C CA . ARG A 1 492 ? -4.141 -0.008 -43.249 1.00 47.50 492 ARG A CA 1
ATOM 3978 C C . ARG A 1 492 ? -3.568 -1.225 -42.502 1.00 47.50 492 ARG A C 1
ATOM 3980 O O . ARG A 1 492 ? -4.328 -1.864 -41.788 1.00 47.50 492 ARG A O 1
ATOM 3987 N N . LYS A 1 493 ? -2.304 -1.615 -42.705 1.00 42.44 493 LYS A N 1
ATOM 3988 C CA . LYS A 1 493 ? -1.841 -2.943 -42.260 1.00 42.44 493 LYS A CA 1
ATOM 3989 C C . LYS A 1 493 ? -0.701 -3.001 -41.248 1.00 42.44 493 LYS A C 1
ATOM 3991 O O . LYS A 1 493 ? -0.557 -4.076 -40.705 1.00 42.44 493 LYS A O 1
ATOM 3996 N N . ASN A 1 494 ? 0.025 -1.920 -40.942 1.00 47.47 494 ASN A N 1
ATOM 3997 C CA . ASN A 1 494 ? 1.117 -1.943 -39.949 1.00 47.47 494 ASN A CA 1
ATOM 3998 C C . ASN A 1 494 ? 1.291 -0.561 -39.274 1.00 47.47 494 ASN A C 1
ATOM 4000 O O . ASN A 1 494 ? 2.336 0.070 -39.424 1.00 47.47 494 ASN A O 1
ATOM 4004 N N . GLU A 1 495 ? 0.268 -0.039 -38.593 1.00 54.62 495 GLU A N 1
ATOM 4005 C CA . GLU A 1 495 ? 0.477 1.090 -37.668 1.00 54.62 495 GLU A CA 1
ATOM 4006 C C . GLU A 1 495 ? 0.975 0.507 -36.331 1.00 54.62 495 GLU A C 1
ATOM 4008 O O . GLU A 1 495 ? 0.317 -0.395 -35.808 1.00 54.62 495 GLU A O 1
ATOM 4013 N N . PRO A 1 496 ? 2.146 0.927 -35.807 1.00 57.75 496 PRO A N 1
ATOM 4014 C CA . PRO A 1 496 ? 2.684 0.371 -34.568 1.00 57.75 496 PRO A CA 1
ATOM 4015 C C . PRO A 1 496 ? 1.731 0.651 -33.403 1.00 57.75 496 PRO A C 1
ATOM 4017 O O . PRO A 1 496 ? 1.080 1.704 -33.358 1.00 57.75 496 PRO A O 1
ATOM 4020 N N . ARG A 1 497 ? 1.654 -0.291 -32.453 1.00 66.38 497 ARG A N 1
ATOM 4021 C CA . ARG A 1 497 ? 0.893 -0.093 -31.215 1.00 66.38 497 ARG A CA 1
ATOM 4022 C C . ARG A 1 497 ? 1.401 1.156 -30.517 1.00 66.38 497 ARG A C 1
ATOM 4024 O O . ARG A 1 497 ? 2.571 1.515 -30.635 1.00 66.38 497 ARG A O 1
ATOM 4031 N N . LEU A 1 498 ? 0.532 1.801 -29.747 1.00 68.06 498 LEU A N 1
ATOM 4032 C CA . LEU A 1 498 ? 0.885 3.025 -29.033 1.00 68.06 498 LEU A CA 1
ATOM 4033 C C . LEU A 1 498 ? 2.098 2.821 -28.101 1.00 68.06 498 LEU A C 1
ATOM 4035 O O . LEU A 1 498 ? 2.866 3.747 -27.891 1.00 68.06 498 LEU A O 1
ATOM 4039 N N . LEU A 1 499 ? 2.308 1.596 -27.609 1.00 62.16 499 LEU A N 1
ATOM 4040 C CA . LEU A 1 499 ? 3.456 1.215 -26.777 1.00 62.16 499 LEU A CA 1
ATOM 4041 C C . LEU A 1 499 ? 4.762 0.979 -27.548 1.00 62.16 499 LEU A C 1
ATOM 4043 O O . LEU A 1 499 ? 5.825 1.007 -26.940 1.00 62.16 499 LEU A O 1
ATOM 4047 N N . ASP A 1 500 ? 4.689 0.768 -28.861 1.00 52.12 500 ASP A N 1
ATOM 4048 C CA . ASP A 1 500 ? 5.844 0.459 -29.712 1.00 52.12 500 ASP A CA 1
ATOM 4049 C C . ASP A 1 500 ? 6.375 1.716 -30.428 1.00 52.12 500 ASP A C 1
ATOM 4051 O O . ASP A 1 500 ? 7.267 1.638 -31.274 1.00 52.12 500 ASP A O 1
ATOM 4055 N N . ASN A 1 501 ? 5.803 2.891 -30.136 1.00 56.72 501 ASN A N 1
ATOM 4056 C CA . ASN A 1 501 ? 6.202 4.141 -30.764 1.00 56.72 501 ASN A CA 1
ATOM 4057 C C . ASN A 1 501 ? 7.393 4.776 -30.020 1.00 56.72 501 ASN A C 1
ATOM 4059 O O . ASN A 1 501 ? 7.226 5.215 -28.884 1.00 56.72 501 ASN A O 1
ATOM 4063 N N . PRO A 1 502 ? 8.567 4.927 -30.660 1.00 40.12 502 PRO A N 1
ATOM 4064 C CA . PRO A 1 502 ? 9.773 5.450 -30.012 1.00 40.12 502 PRO A CA 1
ATOM 4065 C C . PRO A 1 502 ? 9.713 6.950 -29.664 1.00 40.12 502 PRO A C 1
ATOM 4067 O O . PRO A 1 502 ? 10.689 7.490 -29.153 1.00 40.12 502 PRO A O 1
ATOM 4070 N N . ARG A 1 503 ? 8.611 7.647 -29.978 1.00 42.88 503 ARG A N 1
ATOM 4071 C CA . ARG A 1 503 ? 8.402 9.073 -29.670 1.00 42.88 503 ARG A CA 1
ATOM 4072 C C . ARG A 1 503 ? 7.513 9.333 -28.442 1.00 42.88 503 ARG A C 1
ATOM 4074 O O . ARG A 1 503 ? 7.250 10.502 -28.165 1.00 42.88 503 ARG A O 1
ATOM 4081 N N . LEU A 1 504 ? 7.005 8.294 -27.767 1.00 47.34 504 LEU A N 1
ATOM 4082 C CA . LEU A 1 504 ? 5.974 8.405 -26.720 1.00 47.34 504 LEU A CA 1
ATOM 4083 C C . LEU A 1 504 ? 6.473 8.229 -25.286 1.00 47.34 504 LEU A C 1
ATOM 4085 O O . LEU A 1 504 ? 7.337 7.353 -25.071 1.00 47.34 504 LEU A O 1
#

pLDDT: mean 73.92, std 18.31, range [24.67, 97.94]

Foldseek 3Di:
DDDPQDADPVPPRHRNCPPVVPPPPPPPPVLVVLVVLVVVLLVVLLVQCPDPVCVVVLVVLVCVLVVLADVVLDAPPPVLSVVLSSVLQQAQRQGPVRDGSLVCCLVPVPDDRDPSNNVQSVQRNQWFWFKWFFQDADAQFATFIAGPQVRDIFTEGDNVCSVPADGLWIKGFIWGDRPPHIYTDDNIDTHHNVVPPVLVVVLVVVLVVVCVVVVDPDSDPRNSRSNCVSNSVNVSSVRRPDDPPPPDPDDPQPKDKFKWWFDALVVVVVCLVVDPQKDWPDFDADPVRHTAKTKIFGFDDAPPDPDDDPPDPDDDTDGQWMWMGGGTMIMTIGSDPVSVVVVLCVCCVPPVVGTDDTPPPDQDFDDDDDDPDDDDGASDPLLVLLLVLLVVVCVVVVHDPLLSNLLNQLSRVLCVQSVDDRPDSLLLSLLSNVLSCLLAVPPDDDLCVSCVVSVHDSVSSVSNNVVSQVRVVGFRCPVSRHPDDDPDPDDPPDGDGSVPDPVD

Sequence (504 aa):
MPGTKKSCPCGSGRPYEKCCGVRKVYYSLDQVRWRHAGQELRRKLGEFADQPSFAWDAARAQDMYLGCIDQQLVVQDDDFTMERCFEWFIFDYYISSGLTIIETFWEDYPYPLSDYENILVKEWALSRISLYEVNGVIPAEGLIIKDLLSRKKLKVRDINAAADIKTGSILLMRVLKVGEEYEFSTSGLALPDWCKEPLLKRLQQDRRQYYNDKMTSIRGWGAYLKERAHKINAWVMEFGTSNPPCRSNFTERMQYRTVFAINNWQELLEYLKKTDSFILIQDLRDRSGTFQQAVAAWLGEPRLRNGSDESKKEGLRRVLGSLTLMPRFVMITADSPGLLSQGKKFLMAKFKELVEESVDGFPCLWATPADVIEDYSWPAPGYAAVARRVREGFQSLGYSTKQQKGAMKLWLDFCSKEQPSVRNPAVWAAAVIYTFARLEMEEGLKQQDLAGQFGVAPSTVSIKFRLLCRSLDLVAFDRRYSTKKPPVKGRRKNEPRLLDNPRL

Mean predicted aligned error: 20.37 Å

Nearest PDB structures (foldseek):
  8wak-assembly1_R  TM=6.451E-01  e=6.277E-03  Homo sapiens
  7nvu-assembly1_M  TM=6.242E-01  e=8.593E-03  Homo sapiens
  7o4i-assembly1_M  TM=8.363E-01  e=7.743E-02  Saccharomyces cerevisiae S288C
  8s51-assembly1_M  TM=4.810E-01  e=2.448E-02  Homo sapiens
  4cfn-assembly1_D  TM=8.160E-01  e=5.964E-01  Homo sapiens